Protein AF-0000000082921837 (afdb_homodimer)

Foldseek 3Di:
DPLVVLLVVLLVAFLAAPQQQFAQQQARCVRPPPHRDQDLVSLVVLLCVAQVVQVVVVCVVVVDQLQQAAEEEEEEAPRADVVGSQVVVCVVRVRDPNHHYYYDYNAWLQCLFQCVVVVVVVCVVPPFHKYKYKYFYRCSNQQWDDRDSQFSSCNNFEHTHMHMDIDHNHPVCLVPDFKDWDDKFKDFPLVDPCQQPQWDWFQDPVGTTHIGHHPCNLVSQLVQVVVRCVVCCVVQDDPVQVVVQVVLVVVQVVCVVVVHDGDDHDAGQSCVRAPEEQEQSQTPVNLVSVCVNNVHDPVNSVLLSVCCHNHGHRRNCSSVSSVLCCLAPPWDAAQGKYWYWTFGHSTMIMIIIMGTNHIGNDHDPSCLVVADPVRNVVVVVVVVD/DPLVVLLVVLLVAFLAAPQQQFAQQQARCVRPNPHRDQDLVSLVVLLCVAQVVQVVVVCVVVVDQLQQAAEEEEEEAPRADVVGSQVVVCVVRVRDPNHHYYYDYNAWLQCLFQCVVVVVVVCVVPPFHKYKYKYFYRCSNQQWDDRDSQFSSCNNFEHTHMHMDIDHNHPVCLVPDFKDWDDKFKDFPLVDPCQQPQWDWFQDPVGTTHIGHHPCNLVSQLVQVVVRCVVCCVVQDDPVQVVVQVVLVVVQVVCVVVVHDGDDHDAGQSCVRAPEEQEQSQTPVNLVSVCVSNVHDPVNSVLLSVCCHNHGHRRNCSSVSSVLCCLAPPWDAAQGKYWYWTFGHSTMIMIIIMGTNHIGNDHDPSCCVVDDPVRNVVVVVVVVD

Organism: Haematococcus lacustris (NCBI:txid44745)

Secondary structure (DSSP, 8-state):
--HHHHHHHHHHHHT--TT-----GGG-HHHHTT----SHHHHHHHHHHHHHHHHHHHHHHHT--GGG--EEEEE-SS---SS-HHHHHHHHHT--TT-EEEEE-S-GGGHHHHHHHHHHHHHHHSSS-EEEEEEE---GGG---S--HHHHHHHHHB---EEEEEEE--GGGTTT-SEEEEEEEEEE-TTSHHHHHSEEEEE-TTS-EEEEE-TTHHHHHHHHHHHHHHHHHHHHS-HHHHHHHHHHHHHHHHHHHHTPPPPPPP---GGGT-SEEEE--S-HHHHHHHHHHHT--HHHHHHHHHHHHHH-B-GGGHHHHHHHHIIIII-B-TT-EEEEEEEETTTEEEEEEEEESS-B-PPPGGGGGGS-HHHHHHHHHHHH-/--HHHHHHHHHHHHT--TT-----GGG-HHHHTT----SHHHHHHHHHHHHHHHHHHHHHHHT--GGG--EEEEE-SS---SS-HHHHHHHHHT--TT-EEEEE-S-GGGHHHHHHHHHHHHHHHSSS-EEEEEEE---GGG---S--HHHHHHHHHB---EEEEEEE--GGGTTT-SEEEEEEEEEE-TTSHHHHHSEEEEE-TTS-EEEEE-TTHHHHHHHHHHHHHHHHHHHHS-HHHHHHHHHHHHHHHHHHHHTPPPPPPP---GGGT-SEEEE--S-HHHHHHHHHHHT--HHHHHHHHHHHHHH-B-GGGHHHHHHHHIIIII-B-TT-EEEEEEEETTTEEEEEEEEESS-B-PPPGGGGGGS-HHHHHHHHHHHH-

Radius of gyration: 26.97 Å; Cα contacts (8 Å, |Δi|>4): 1720; chains: 2; bounding box: 60×88×89 Å

Sequence (770 aa):
MDVVNFQYRVFKKSGLGEEASYLPPSINPGLCGNSPQTGLNDAAAEAKLVLFGAFEGLLAKTGLAPADIDILVTTCSIYCPTPSLASMLINHFKIPPGIQSYSLNGMGCANGVVAINLIRDLLQAHPNSNAVFLTTEVTTPAFYRGKDKSRLVTNVLFRMGASAMLFSNKRRWAGRAKYRLLHCIRTHTGARDTAYRCIAYGPDDEGHNGVSLGVNVVDEASHALTNAMTRVAPHILSWGQILAYLLNTGHKQLAKLAGLPRPPTFKPAFGQGVQHFLLHAGGAKVLEGLGASLQLAPHHLEPSRAVLHDYGNVSSSSTWYALGWIESVRGVARGDKVLQVGVGSGVKCGVNVWKAERSVHDLHAAWEHCLTPERRAALAARRAAMDVVNFQYRVFKKSGLGEEASYLPPSINPGLCGNSPQTGLNDAAAEAKLVLFGAFEGLLAKTGLAPADIDILVTTCSIYCPTPSLASMLINHFKIPPGIQSYSLNGMGCANGVVAINLIRDLLQAHPNSNAVFLTTEVTTPAFYRGKDKSRLVTNVLFRMGASAMLFSNKRRWAGRAKYRLLHCIRTHTGARDTAYRCIAYGPDDEGHNGVSLGVNVVDEASHALTNAMTRVAPHILSWGQILAYLLNTGHKQLAKLAGLPRPPTFKPAFGQGVQHFLLHAGGAKVLEGLGASLQLAPHHLEPSRAVLHDYGNVSSSSTWYALGWIESVRGVARGDKVLQVGVGSGVKCGVNVWKAERSVHDLHAAWEHCLTPERRAALAARRAA

Structure (mmCIF, N/CA/C/O backbone):
data_AF-0000000082921837-model_v1
#
loop_
_entity.id
_entity.type
_entity.pdbx_description
1 polymer '3-ketoacyl-CoA synthase'
#
loop_
_atom_site.group_PDB
_atom_site.id
_atom_site.type_symbol
_atom_site.label_atom_id
_atom_site.label_alt_id
_atom_site.label_comp_id
_atom_site.label_asym_id
_atom_site.label_entity_id
_atom_site.label_seq_id
_atom_site.pdbx_PDB_ins_code
_atom_site.Cartn_x
_atom_site.Cartn_y
_atom_site.Cartn_z
_atom_site.occupancy
_atom_site.B_iso_or_equiv
_atom_site.auth_seq_id
_atom_site.auth_comp_id
_atom_site.auth_asym_id
_atom_site.auth_atom_id
_atom_site.pdbx_PDB_model_num
ATOM 1 N N . MET A 1 1 ? -33.656 13.773 13.391 1 58.12 1 MET A N 1
ATOM 2 C CA . MET A 1 1 ? -32.625 14.805 13.453 1 58.12 1 MET A CA 1
ATOM 3 C C . MET A 1 1 ? -32.469 15.492 12.094 1 58.12 1 MET A C 1
ATOM 5 O O . MET A 1 1 ? -32.531 14.836 11.055 1 58.12 1 MET A O 1
ATOM 9 N N . ASP A 1 2 ? -32.5 16.766 12.016 1 84.62 2 ASP A N 1
ATOM 10 C CA . ASP A 1 2 ? -32.344 17.578 10.812 1 84.62 2 ASP A CA 1
ATOM 11 C C . ASP A 1 2 ? -30.875 17.594 10.352 1 84.62 2 ASP A C 1
ATOM 13 O O . ASP A 1 2 ? -30.031 18.25 10.961 1 84.62 2 ASP A O 1
ATOM 17 N N . VAL A 1 3 ? -30.531 16.75 9.453 1 87.81 3 VAL A N 1
ATOM 18 C CA . VAL A 1 3 ? -29.188 16.516 8.922 1 87.81 3 VAL A CA 1
ATOM 19 C C . VAL A 1 3 ? -28.625 17.828 8.375 1 87.81 3 VAL A C 1
ATOM 21 O O . VAL A 1 3 ? -27.453 18.141 8.617 1 87.81 3 VAL A O 1
ATOM 24 N N . VAL A 1 4 ? -29.375 18.562 7.781 1 87.75 4 VAL A N 1
ATOM 25 C CA . VAL A 1 4 ? -28.938 19.797 7.148 1 87.75 4 VAL A CA 1
ATOM 26 C C . VAL A 1 4 ? -28.547 20.812 8.219 1 87.75 4 VAL A C 1
ATOM 28 O O . VAL A 1 4 ? -27.484 21.453 8.125 1 87.75 4 VAL A O 1
ATOM 31 N N . ASN A 1 5 ? -29.359 20.969 9.172 1 91.12 5 ASN A N 1
ATOM 32 C CA . ASN A 1 5 ? -29.078 21.891 10.258 1 91.12 5 ASN A CA 1
ATOM 33 C C . ASN A 1 5 ? -27.812 21.484 11.023 1 91.12 5 ASN A C 1
ATOM 35 O O . ASN A 1 5 ? -27.031 22.344 11.422 1 91.12 5 ASN A O 1
ATOM 39 N N . PHE A 1 6 ? -27.75 20.312 11.266 1 92.81 6 PHE A N 1
ATOM 40 C CA . PHE A 1 6 ? -26.547 19.828 11.945 1 92.81 6 PHE A CA 1
ATOM 41 C C . PHE A 1 6 ? -25.297 20.156 11.148 1 92.81 6 PHE A C 1
ATOM 43 O O . PHE A 1 6 ? -24.328 20.688 11.688 1 92.81 6 PHE A O 1
ATOM 50 N N . GLN A 1 7 ? -25.266 19.828 9.891 1 91.12 7 GLN A N 1
ATOM 51 C CA . GLN A 1 7 ? -24.109 20.078 9.039 1 91.12 7 GLN A CA 1
ATOM 52 C C . GLN A 1 7 ? -23.781 21.562 8.961 1 91.12 7 GLN A C 1
ATOM 54 O O . GLN A 1 7 ? -22.609 21.938 8.914 1 91.12 7 GLN A O 1
ATOM 59 N N . TYR A 1 8 ? -24.766 22.328 8.969 1 90.5 8 TYR A N 1
ATOM 60 C CA . TYR A 1 8 ? -24.547 23.766 8.953 1 90.5 8 TYR A CA 1
ATOM 61 C C . TYR A 1 8 ? -23.875 24.234 10.234 1 90.5 8 TYR A C 1
ATOM 63 O O . TYR A 1 8 ? -22.969 25.078 10.203 1 90.5 8 TYR A O 1
ATOM 71 N N . ARG A 1 9 ? -24.312 23.734 11.32 1 91.88 9 ARG A N 1
ATOM 72 C CA . ARG A 1 9 ? -23.688 24.078 12.594 1 91.88 9 ARG A CA 1
ATOM 73 C C . ARG A 1 9 ? -22.219 23.656 12.633 1 91.88 9 ARG A C 1
ATOM 75 O O . ARG A 1 9 ? -21.375 24.375 13.133 1 91.88 9 ARG A O 1
ATOM 82 N N . VAL A 1 10 ? -22.047 22.484 12.117 1 90.81 10 VAL A N 1
ATOM 83 C CA . VAL A 1 10 ? -20.672 22 12.047 1 90.81 10 VAL A CA 1
ATOM 84 C C . VAL A 1 10 ? -19.844 22.906 11.156 1 90.81 10 VAL A C 1
ATOM 86 O O . VAL A 1 10 ? -18.719 23.266 11.5 1 90.81 10 VAL A O 1
ATOM 89 N N . PHE A 1 11 ? -20.375 23.25 10.094 1 90.31 11 PHE A N 1
ATOM 90 C CA . PHE A 1 11 ? -19.688 24.141 9.156 1 90.31 11 PHE A CA 1
ATOM 91 C C . PHE A 1 11 ? -19.297 25.453 9.836 1 90.31 11 PHE A C 1
ATOM 93 O O . PHE A 1 11 ? -18.156 25.891 9.711 1 90.31 11 PHE A O 1
ATOM 100 N N . LYS A 1 12 ? -20.094 26.031 10.562 1 89 12 LYS A N 1
ATOM 101 C CA . LYS A 1 12 ? -19.875 27.328 11.195 1 89 12 LYS A CA 1
ATOM 102 C C . LYS A 1 12 ? -18.75 27.25 12.211 1 89 12 LYS A C 1
ATOM 104 O O . LYS A 1 12 ? -18.031 28.234 12.422 1 89 12 LYS A O 1
ATOM 109 N N . LYS A 1 13 ? -18.547 26.094 12.703 1 88.44 13 LYS A N 1
ATOM 110 C CA . LYS A 1 13 ? -17.547 25.938 13.75 1 88.44 13 LYS A CA 1
ATOM 111 C C . LYS A 1 13 ? -16.281 25.281 13.195 1 88.44 13 LYS A C 1
ATOM 113 O O . LYS A 1 13 ? -15.297 25.109 13.93 1 88.44 13 LYS A O 1
ATOM 118 N N . SER A 1 14 ? -16.25 24.938 12.016 1 86.94 14 SER A N 1
ATOM 119 C CA . SER A 1 14 ? -15.211 24.078 11.438 1 86.94 14 SER A CA 1
ATOM 120 C C . SER A 1 14 ? -13.977 24.891 11.062 1 86.94 14 SER A C 1
ATOM 122 O O . SER A 1 14 ? -12.883 24.328 10.906 1 86.94 14 SER A O 1
ATOM 124 N N . GLY A 1 15 ? -14.094 26.172 10.852 1 86.5 15 GLY A N 1
ATOM 125 C CA . GLY A 1 15 ? -13.008 26.984 10.352 1 86.5 15 GLY A CA 1
ATOM 126 C C . GLY A 1 15 ? -12.961 27.062 8.836 1 86.5 15 GLY A C 1
ATOM 127 O O . GLY A 1 15 ? -12.109 27.75 8.266 1 86.5 15 GLY A O 1
ATOM 128 N N . LEU A 1 16 ? -13.914 26.375 8.211 1 88.62 16 LEU A N 1
ATOM 129 C CA . LEU A 1 16 ? -14 26.406 6.758 1 88.62 16 LEU A CA 1
ATOM 130 C C . LEU A 1 16 ? -14.516 27.766 6.27 1 88.62 16 LEU A C 1
ATOM 132 O O . LEU A 1 16 ? -15.398 28.359 6.891 1 88.62 16 LEU A O 1
ATOM 136 N N . GLY A 1 17 ? -13.906 28.109 5.113 1 85.56 17 GLY A N 1
ATOM 137 C CA . GLY A 1 17 ? -14.461 29.281 4.441 1 85.56 17 GLY A CA 1
ATOM 138 C C . GLY A 1 17 ? -15.656 28.953 3.57 1 85.56 17 GLY A C 1
ATOM 139 O O . GLY A 1 17 ? -15.867 27.781 3.209 1 85.56 17 GLY A O 1
ATOM 140 N N . GLU A 1 18 ? -16.328 29.938 3.191 1 79.19 18 GLU A N 1
ATOM 141 C CA . GLU A 1 18 ? -17.531 29.766 2.385 1 79.19 18 GLU A CA 1
ATOM 142 C C . GLU A 1 18 ? -17.188 29.281 0.977 1 79.19 18 GLU A C 1
ATOM 144 O O . GLU A 1 18 ? -17.984 28.594 0.333 1 79.19 18 GLU A O 1
ATOM 149 N N . GLU A 1 19 ? -16 29.578 0.598 1 73.12 19 GLU A N 1
ATOM 150 C CA . GLU A 1 19 ? -15.609 29.234 -0.762 1 73.12 19 GLU A CA 1
ATOM 151 C C . GLU A 1 19 ? -14.844 27.922 -0.791 1 73.12 19 GLU A C 1
ATOM 153 O O . GLU A 1 19 ? -14.492 27.422 -1.863 1 73.12 19 GLU A O 1
ATOM 158 N N . ALA A 1 20 ? -14.688 27.422 0.359 1 64.56 20 ALA A N 1
ATOM 159 C CA . ALA A 1 20 ? -13.945 26.156 0.45 1 64.56 20 ALA A CA 1
ATOM 160 C C . ALA A 1 20 ? -14.773 25 -0.103 1 64.56 20 ALA A C 1
ATOM 162 O O . ALA A 1 20 ? -15.367 24.234 0.658 1 64.56 20 ALA A O 1
ATOM 163 N N . SER A 1 21 ? -14.836 24.906 -1.354 1 64.06 21 SER A N 1
ATOM 164 C CA . SER A 1 21 ? -15.836 24 -1.932 1 64.06 21 SER A CA 1
ATOM 165 C C . SER A 1 21 ? -15.188 22.984 -2.865 1 64.06 21 SER A C 1
ATOM 167 O O . SER A 1 21 ? -15.836 22.5 -3.793 1 64.06 21 SER A O 1
ATOM 169 N N . TYR A 1 22 ? -14.117 22.578 -2.545 1 81.12 22 TYR A N 1
ATOM 170 C CA . TYR A 1 22 ? -13.477 21.719 -3.535 1 81.12 22 TYR A CA 1
ATOM 171 C C . TYR A 1 22 ? -13.914 20.266 -3.359 1 81.12 22 TYR A C 1
ATOM 173 O O . TYR A 1 22 ? -13.242 19.484 -2.684 1 81.12 22 TYR A O 1
ATOM 181 N N . LEU A 1 23 ? -15.031 20.031 -3.943 1 88.81 23 LEU A N 1
ATOM 182 C CA . LEU A 1 23 ? -15.578 18.672 -4.008 1 88.81 23 LEU A CA 1
ATOM 183 C C . LEU A 1 23 ? -15.547 18.141 -5.441 1 88.81 23 LEU A C 1
ATOM 185 O O . LEU A 1 23 ? -15.695 18.922 -6.391 1 88.81 23 LEU A O 1
ATOM 189 N N . PRO A 1 24 ? -15.266 16.859 -5.516 1 92.25 24 PRO A N 1
ATOM 190 C CA . PRO A 1 24 ? -15.359 16.312 -6.875 1 92.25 24 PRO A CA 1
ATOM 191 C C . PRO A 1 24 ? -16.766 16.438 -7.465 1 92.25 24 PRO A C 1
ATOM 193 O O . PRO A 1 24 ? -17.75 16.484 -6.727 1 92.25 24 PRO A O 1
ATOM 196 N N . PRO A 1 25 ? -16.859 16.438 -8.75 1 90.12 25 PRO A N 1
ATOM 197 C CA . PRO A 1 25 ? -18.141 16.641 -9.414 1 90.12 25 PRO A CA 1
ATOM 198 C C . PRO A 1 25 ? -19.203 15.633 -8.953 1 90.12 25 PRO A C 1
ATOM 200 O O . PRO A 1 25 ? -20.375 15.992 -8.828 1 90.12 25 PRO A O 1
ATOM 203 N N . SER A 1 26 ? -18.875 14.484 -8.695 1 93 26 SER A N 1
ATOM 204 C CA . SER A 1 26 ? -19.828 13.398 -8.43 1 93 26 SER A CA 1
ATOM 205 C C . SER A 1 26 ? -20.547 13.617 -7.102 1 93 26 SER A C 1
ATOM 207 O O . SER A 1 26 ? -21.625 13.062 -6.875 1 93 26 SER A O 1
ATOM 209 N N . ILE A 1 27 ? -19.984 14.43 -6.211 1 91.25 27 ILE A N 1
ATOM 210 C CA . ILE A 1 27 ? -20.609 14.625 -4.91 1 91.25 27 ILE A CA 1
ATOM 211 C C . ILE A 1 27 ? -20.75 16.125 -4.629 1 91.25 27 ILE A C 1
ATOM 213 O O . ILE A 1 27 ? -21 16.516 -3.486 1 91.25 27 ILE A O 1
ATOM 217 N N . ASN A 1 28 ? -20.484 16.859 -5.555 1 88.69 28 ASN A N 1
ATOM 218 C CA . ASN A 1 28 ? -20.703 18.297 -5.457 1 88.69 28 ASN A CA 1
ATOM 219 C C . ASN A 1 28 ? -22.172 18.641 -5.672 1 88.69 28 ASN A C 1
ATOM 221 O O . ASN A 1 28 ? -22.703 18.516 -6.785 1 88.69 28 ASN A O 1
ATOM 225 N N . PRO A 1 29 ? -22.781 19.125 -4.637 1 82.88 29 PRO A N 1
ATOM 226 C CA . PRO A 1 29 ? -24.219 19.391 -4.758 1 82.88 29 PRO A CA 1
ATOM 227 C C . PRO A 1 29 ? -24.547 20.344 -5.898 1 82.88 29 PRO A C 1
ATOM 229 O O . PRO A 1 29 ? -25.609 20.234 -6.508 1 82.88 29 PRO A O 1
ATOM 232 N N . GLY A 1 30 ? -23.719 21.234 -6.18 1 80.88 30 GLY A N 1
ATOM 233 C CA . GLY A 1 30 ? -23.953 22.156 -7.289 1 80.88 30 GLY A CA 1
ATOM 234 C C . GLY A 1 30 ? -23.922 21.469 -8.641 1 80.88 30 GLY A C 1
ATOM 235 O O . GLY A 1 30 ? -24.438 22 -9.625 1 80.88 30 GLY A O 1
ATOM 236 N N . LEU A 1 31 ? -23.391 20.359 -8.664 1 80.94 31 LEU A N 1
ATOM 237 C CA . LEU A 1 31 ? -23.203 19.688 -9.945 1 80.94 31 LEU A CA 1
ATOM 238 C C . LEU A 1 31 ? -24.062 18.438 -10.031 1 80.94 31 LEU A C 1
ATOM 240 O O . LEU A 1 31 ? -24.594 18.109 -11.094 1 80.94 31 LEU A O 1
ATOM 244 N N . CYS A 1 32 ? -24.172 17.75 -8.883 1 83 32 CYS A N 1
ATOM 245 C CA . CYS A 1 32 ? -24.875 16.469 -8.938 1 83 32 CYS A CA 1
ATOM 246 C C . CYS A 1 32 ? -26.25 16.594 -8.273 1 83 32 CYS A C 1
ATOM 248 O O . CYS A 1 32 ? -27.031 15.641 -8.289 1 83 32 CYS A O 1
ATOM 250 N N . GLY A 1 33 ? -26.547 17.703 -7.723 1 81.69 33 GLY A N 1
ATOM 251 C CA . GLY A 1 33 ? -27.812 17.859 -7.016 1 81.69 33 GLY A CA 1
ATOM 252 C C . GLY A 1 33 ? -27.938 16.922 -5.828 1 81.69 33 GLY A C 1
ATOM 253 O O . GLY A 1 33 ? -27.031 16.828 -5 1 81.69 33 GLY A O 1
ATOM 254 N N . ASN A 1 34 ? -29.062 16.281 -5.754 1 83 34 ASN A N 1
ATOM 255 C CA . ASN A 1 34 ? -29.344 15.391 -4.633 1 83 34 ASN A CA 1
ATOM 256 C C . ASN A 1 34 ? -29.047 13.938 -4.984 1 83 34 ASN A C 1
ATOM 258 O O . ASN A 1 34 ? -29.609 13.023 -4.371 1 83 34 ASN A O 1
ATOM 262 N N . SER A 1 35 ? -28.219 13.805 -5.996 1 89.88 35 SER A N 1
ATOM 263 C CA . SER A 1 35 ? -27.906 12.445 -6.434 1 89.88 35 SER A CA 1
ATOM 264 C C . SER A 1 35 ? -26.406 12.203 -6.48 1 89.88 35 SER A C 1
ATOM 266 O O . SER A 1 35 ? -25.844 11.953 -7.551 1 89.88 35 SER A O 1
ATOM 268 N N . PRO A 1 36 ? -25.828 12.281 -5.348 1 91.62 36 PRO A N 1
ATOM 269 C CA . PRO A 1 36 ? -24.391 12.008 -5.344 1 91.62 36 PRO A CA 1
ATOM 270 C C . PRO A 1 36 ? -24.062 10.609 -5.844 1 91.62 36 PRO A C 1
ATOM 272 O O . PRO A 1 36 ? -24.812 9.656 -5.582 1 91.62 36 PRO A O 1
ATOM 275 N N . GLN A 1 37 ? -23.016 10.5 -6.672 1 93.81 37 GLN A N 1
ATOM 276 C CA . GLN A 1 37 ? -22.484 9.227 -7.141 1 93.81 37 GLN A CA 1
ATOM 277 C C . GLN A 1 37 ? -21.172 8.891 -6.441 1 93.81 37 GLN A C 1
ATOM 279 O O . GLN A 1 37 ? -20.234 9.688 -6.457 1 93.81 37 GLN A O 1
ATOM 284 N N . THR A 1 38 ? -21.141 7.73 -5.84 1 93.88 38 THR A N 1
ATOM 285 C CA . THR A 1 38 ? -19.984 7.406 -5.016 1 93.88 38 THR A CA 1
ATOM 286 C C . THR A 1 38 ? -19.344 6.102 -5.477 1 93.88 38 THR A C 1
ATOM 288 O O . THR A 1 38 ? -18.609 5.469 -4.719 1 93.88 38 THR A O 1
ATOM 291 N N . GLY A 1 39 ? -19.578 5.688 -6.672 1 93.25 39 GLY A N 1
ATOM 292 C CA . GLY A 1 39 ? -19.062 4.434 -7.191 1 93.25 39 GLY A CA 1
ATOM 293 C C . GLY A 1 39 ? -17.578 4.492 -7.512 1 93.25 39 GLY A C 1
ATOM 294 O O . GLY A 1 39 ? -16.953 5.547 -7.402 1 93.25 39 GLY A O 1
ATOM 295 N N . LEU A 1 40 ? -17.047 3.383 -7.922 1 95.25 40 LEU A N 1
ATOM 296 C CA . LEU A 1 40 ? -15.609 3.248 -8.164 1 95.25 40 LEU A CA 1
ATOM 297 C C . LEU A 1 40 ? -15.18 4.102 -9.344 1 95.25 40 LEU A C 1
ATOM 299 O O . LEU A 1 40 ? -14.07 4.652 -9.352 1 95.25 40 LEU A O 1
ATOM 303 N N . ASN A 1 41 ? -16.047 4.188 -10.312 1 96.5 41 ASN A N 1
ATOM 304 C CA . ASN A 1 41 ? -15.703 5.031 -11.453 1 96.5 41 ASN A CA 1
ATOM 305 C C . ASN A 1 41 ? -15.602 6.5 -11.055 1 96.5 41 ASN A C 1
ATOM 307 O O . ASN A 1 41 ? -14.75 7.23 -11.562 1 96.5 41 ASN A O 1
ATOM 311 N N . ASP A 1 42 ? -16.484 6.922 -10.242 1 96.88 42 ASP A N 1
ATOM 312 C CA . ASP A 1 42 ? -16.453 8.297 -9.742 1 96.88 42 ASP A CA 1
ATOM 313 C C . ASP A 1 42 ? -15.211 8.555 -8.891 1 96.88 42 ASP A C 1
ATOM 315 O O . ASP A 1 42 ? -14.602 9.617 -8.977 1 96.88 42 ASP A O 1
ATOM 319 N N . ALA A 1 43 ? -14.906 7.59 -8.102 1 97.31 43 ALA A N 1
ATOM 320 C CA . ALA A 1 43 ? -13.695 7.684 -7.289 1 97.31 43 ALA A CA 1
ATOM 321 C C . ALA A 1 43 ? -12.453 7.77 -8.164 1 97.31 43 ALA A C 1
ATOM 323 O O . ALA A 1 43 ? -11.547 8.562 -7.895 1 97.31 43 ALA A O 1
ATOM 324 N N . ALA A 1 44 ? -12.414 6.977 -9.172 1 97.69 44 ALA A N 1
ATOM 325 C CA . ALA A 1 44 ? -11.297 6.988 -10.109 1 97.69 44 ALA A CA 1
ATOM 326 C C . ALA A 1 44 ? -11.156 8.352 -10.781 1 97.69 44 ALA A C 1
ATOM 328 O O . ALA A 1 44 ? -10.047 8.844 -10.977 1 97.69 44 ALA A O 1
ATOM 329 N N . ALA A 1 45 ? -12.273 8.867 -11.18 1 97.5 45 ALA A N 1
ATOM 330 C CA . ALA A 1 45 ? -12.266 10.172 -11.828 1 97.5 45 ALA A CA 1
ATOM 331 C C . ALA A 1 45 ? -11.688 11.242 -10.906 1 97.5 45 ALA A C 1
ATOM 333 O O . ALA A 1 45 ? -10.922 12.102 -11.344 1 97.5 45 ALA A O 1
ATOM 334 N N . GLU A 1 46 ? -12.07 11.195 -9.672 1 97.12 46 GLU A N 1
ATOM 335 C CA . GLU A 1 46 ? -11.523 12.133 -8.695 1 97.12 46 GLU A CA 1
ATOM 336 C C . GLU A 1 46 ? -10.008 11.961 -8.562 1 97.12 46 GLU A C 1
ATOM 338 O O . GLU A 1 46 ? -9.266 12.945 -8.555 1 97.12 46 GLU A O 1
ATOM 343 N N . ALA A 1 47 ? -9.578 10.727 -8.438 1 98.06 47 ALA A N 1
ATOM 344 C CA . ALA A 1 47 ? -8.156 10.438 -8.289 1 98.06 47 ALA A CA 1
ATOM 345 C C . ALA A 1 47 ? -7.359 10.977 -9.469 1 98.06 47 ALA A C 1
ATOM 347 O O . ALA A 1 47 ? -6.32 11.617 -9.289 1 98.06 47 ALA A O 1
ATOM 348 N N . LYS A 1 48 ? -7.859 10.711 -10.672 1 98.12 48 LYS A N 1
ATOM 349 C CA . LYS A 1 48 ? -7.18 11.18 -11.875 1 98.12 48 LYS A CA 1
ATOM 350 C C . LYS A 1 48 ? -7.094 12.703 -11.898 1 98.12 48 LYS A C 1
ATOM 352 O O . LYS A 1 48 ? -6.051 13.266 -12.234 1 98.12 48 LYS A O 1
ATOM 357 N N . LEU A 1 49 ? -8.148 13.273 -11.516 1 96 49 LEU A N 1
ATOM 358 C CA . LEU A 1 49 ? -8.234 14.734 -11.539 1 96 49 LEU A CA 1
ATOM 359 C C . LEU A 1 49 ? -7.16 15.352 -10.656 1 96 49 LEU A C 1
ATOM 361 O O . LEU A 1 49 ? -6.484 16.297 -11.07 1 96 49 LEU A O 1
ATOM 365 N N . VAL A 1 50 ? -6.938 14.852 -9.523 1 96.75 50 VAL A N 1
ATOM 366 C CA . VAL A 1 50 ? -6.066 15.539 -8.578 1 96.75 50 VAL A CA 1
ATOM 367 C C . VAL A 1 50 ? -4.637 15.023 -8.719 1 96.75 50 VAL A C 1
ATOM 369 O O . VAL A 1 50 ? -3.68 15.797 -8.609 1 96.75 50 VAL A O 1
ATOM 372 N N . LEU A 1 51 ? -4.438 13.758 -8.992 1 98.38 51 LEU A N 1
ATOM 373 C CA . LEU A 1 51 ? -3.098 13.18 -9 1 98.38 51 LEU A CA 1
ATOM 374 C C . LEU A 1 51 ? -2.363 13.547 -10.289 1 98.38 51 LEU A C 1
ATOM 376 O O . LEU A 1 51 ? -1.161 13.812 -10.273 1 98.38 51 LEU A O 1
ATOM 380 N N . PHE A 1 52 ? -3.092 13.492 -11.414 1 98.5 52 PHE A N 1
ATOM 381 C CA . PHE A 1 52 ? -2.424 13.797 -12.672 1 98.5 52 PHE A CA 1
ATOM 382 C C . PHE A 1 52 ? -1.93 15.242 -12.688 1 98.5 52 PHE A C 1
ATOM 384 O O . PHE A 1 52 ? -0.794 15.508 -13.078 1 98.5 52 PHE A O 1
ATOM 391 N N . GLY A 1 53 ? -2.82 16.141 -12.195 1 97.38 53 GLY A N 1
ATOM 392 C CA . GLY A 1 53 ? -2.412 17.531 -12.133 1 97.38 53 GLY A CA 1
ATOM 393 C C . GLY A 1 53 ? -1.231 17.766 -11.211 1 97.38 53 GLY A C 1
ATOM 394 O O . GLY A 1 53 ? -0.303 18.5 -11.555 1 97.38 53 GLY A O 1
ATOM 395 N N . ALA A 1 54 ? -1.261 17.203 -10.039 1 97.94 54 ALA A N 1
ATOM 396 C CA . ALA A 1 54 ? -0.163 17.359 -9.086 1 97.94 54 ALA A CA 1
ATOM 397 C C . ALA A 1 54 ? 1.145 16.828 -9.664 1 97.94 54 ALA A C 1
ATOM 399 O O . ALA A 1 54 ? 2.195 17.469 -9.523 1 97.94 54 ALA A O 1
ATOM 400 N N . PHE A 1 55 ? 1.094 15.688 -10.297 1 98.69 55 PHE A N 1
ATOM 401 C CA . PHE A 1 55 ? 2.27 15.062 -10.898 1 98.69 55 PHE A CA 1
ATOM 402 C C . PHE A 1 55 ? 2.826 15.922 -12.023 1 98.69 55 PHE A C 1
ATOM 404 O O . PHE A 1 55 ? 4.035 16.156 -12.094 1 98.69 55 PHE A O 1
ATOM 411 N N . GLU A 1 56 ? 1.964 16.375 -12.883 1 97.88 56 GLU A N 1
ATOM 412 C CA . GLU A 1 56 ? 2.369 17.266 -13.977 1 97.88 56 GLU A CA 1
ATOM 413 C C . GLU A 1 56 ? 3.045 18.531 -13.445 1 97.88 56 GLU A C 1
ATOM 415 O O . GLU A 1 56 ? 4.059 18.969 -13.992 1 97.88 56 GLU A O 1
ATOM 420 N N . GLY A 1 57 ? 2.408 19.047 -12.445 1 96.88 57 GLY A N 1
ATOM 421 C CA . GLY A 1 57 ? 2.998 20.234 -11.836 1 96.88 57 GLY A CA 1
ATOM 422 C C . GLY A 1 57 ? 4.398 20 -11.305 1 96.88 57 GLY A C 1
ATOM 423 O O . GLY A 1 57 ? 5.281 20.844 -11.469 1 96.88 57 GLY A O 1
ATOM 424 N N . LEU A 1 58 ? 4.625 18.859 -10.688 1 97.75 58 LEU A N 1
ATOM 425 C CA . LEU A 1 58 ? 5.938 18.516 -10.148 1 97.75 58 LEU A CA 1
ATOM 426 C C . LEU A 1 58 ? 6.957 18.359 -11.273 1 97.75 58 LEU A C 1
ATOM 428 O O . LEU A 1 58 ? 8.086 18.859 -11.164 1 97.75 58 LEU A O 1
ATOM 432 N N . LEU A 1 59 ? 6.566 17.641 -12.312 1 97.94 59 LEU A N 1
ATOM 433 C CA . LEU A 1 59 ? 7.465 17.453 -13.445 1 97.94 59 LEU A CA 1
ATOM 434 C C . LEU A 1 59 ? 7.855 18.797 -14.062 1 97.94 59 LEU A C 1
ATOM 436 O O . LEU A 1 59 ? 9.031 19.016 -14.383 1 97.94 59 LEU A O 1
ATOM 440 N N . ALA A 1 60 ? 6.898 19.656 -14.195 1 96.69 60 ALA A N 1
ATOM 441 C CA . ALA A 1 60 ? 7.152 20.984 -14.773 1 96.69 60 ALA A CA 1
ATOM 442 C C . ALA A 1 60 ? 8.109 21.781 -13.898 1 96.69 60 ALA A C 1
ATOM 444 O O . ALA A 1 60 ? 9.016 22.453 -14.406 1 96.69 60 ALA A O 1
ATOM 445 N N . LYS A 1 61 ? 7.945 21.719 -12.656 1 94.56 61 LYS A N 1
ATOM 446 C CA . LYS A 1 61 ? 8.734 22.516 -11.719 1 94.56 61 LYS A CA 1
ATOM 447 C C . LYS A 1 61 ? 10.156 21.969 -11.602 1 94.56 61 LYS A C 1
ATOM 449 O O . LYS A 1 61 ? 11.102 22.734 -11.383 1 94.56 61 LYS A O 1
ATOM 454 N N . THR A 1 62 ? 10.312 20.688 -11.695 1 95.94 62 THR A N 1
ATOM 455 C CA . THR A 1 62 ? 11.602 20.078 -11.445 1 95.94 62 THR A CA 1
ATOM 456 C C . THR A 1 62 ? 12.344 19.812 -12.758 1 95.94 62 THR A C 1
ATOM 458 O O . THR A 1 62 ? 13.562 19.594 -12.758 1 95.94 62 THR A O 1
ATOM 461 N N . GLY A 1 63 ? 11.617 19.703 -13.867 1 96.75 63 GLY A N 1
ATOM 462 C CA . GLY A 1 63 ? 12.219 19.344 -15.141 1 96.75 63 GLY A CA 1
ATOM 463 C C . GLY A 1 63 ? 12.477 17.859 -15.289 1 96.75 63 GLY A C 1
ATOM 464 O O . GLY A 1 63 ? 13.18 17.438 -16.203 1 96.75 63 GLY A O 1
ATOM 465 N N . LEU A 1 64 ? 11.93 17.078 -14.453 1 97.06 64 LEU A N 1
ATOM 466 C CA . LEU A 1 64 ? 12.086 15.633 -14.516 1 97.06 64 LEU A CA 1
ATOM 467 C C . LEU A 1 64 ? 11.281 15.055 -15.672 1 97.06 64 LEU A C 1
ATOM 469 O O . LEU A 1 64 ? 10.164 15.5 -15.945 1 97.06 64 LEU A O 1
ATOM 473 N N . ALA A 1 65 ? 11.906 14.109 -16.328 1 98.06 65 ALA A N 1
ATOM 474 C CA . ALA A 1 65 ? 11.148 13.211 -17.203 1 98.06 65 ALA A CA 1
ATOM 475 C C . ALA A 1 65 ? 10.664 11.984 -16.438 1 98.06 65 ALA A C 1
ATOM 477 O O . ALA A 1 65 ? 11.266 11.586 -15.445 1 98.06 65 ALA A O 1
ATOM 478 N N . PRO A 1 66 ? 9.586 11.391 -16.938 1 97.69 66 PRO A N 1
ATOM 479 C CA . PRO A 1 66 ? 9.109 10.164 -16.281 1 97.69 66 PRO A CA 1
ATOM 480 C C . PRO A 1 66 ? 10.203 9.117 -16.141 1 97.69 66 PRO A C 1
ATOM 482 O O . PRO A 1 66 ? 10.25 8.398 -15.133 1 97.69 66 PRO A O 1
ATOM 485 N N . ALA A 1 67 ? 11.125 9.047 -17.031 1 97.44 67 ALA A N 1
ATOM 486 C CA . ALA A 1 67 ? 12.195 8.055 -17.031 1 97.44 67 ALA A CA 1
ATOM 487 C C . ALA A 1 67 ? 13.219 8.352 -15.93 1 97.44 67 ALA A C 1
ATOM 489 O O . ALA A 1 67 ? 14.031 7.488 -15.578 1 97.44 67 ALA A O 1
ATOM 490 N N . ASP A 1 68 ? 13.164 9.555 -15.359 1 97.94 68 ASP A N 1
ATOM 491 C CA . ASP A 1 68 ? 14.102 9.945 -14.312 1 97.94 68 ASP A CA 1
ATOM 492 C C . ASP A 1 68 ? 13.641 9.453 -12.945 1 97.94 68 ASP A C 1
ATOM 494 O O . ASP A 1 68 ? 14.383 9.531 -11.969 1 97.94 68 ASP A O 1
ATOM 498 N N . ILE A 1 69 ? 12.461 8.914 -12.891 1 98.38 69 ILE A N 1
ATOM 499 C CA . ILE A 1 69 ? 11.883 8.5 -11.617 1 98.38 69 ILE A CA 1
ATOM 500 C C . ILE A 1 69 ? 12.25 7.043 -11.336 1 98.38 69 ILE A C 1
ATOM 502 O O . ILE A 1 69 ? 11.93 6.152 -12.117 1 98.38 69 ILE A O 1
ATOM 506 N N . ASP A 1 70 ? 12.859 6.82 -10.203 1 98 70 ASP A N 1
ATOM 507 C CA . ASP A 1 70 ? 13.305 5.48 -9.828 1 98 70 ASP A CA 1
ATOM 508 C C . ASP A 1 70 ? 12.312 4.816 -8.875 1 98 70 ASP A C 1
ATOM 510 O O . ASP A 1 70 ? 12.133 3.598 -8.906 1 98 70 ASP A O 1
ATOM 514 N N . ILE A 1 71 ? 11.781 5.609 -8 1 98.38 71 ILE A N 1
ATOM 515 C CA . ILE A 1 71 ? 10.852 5.133 -6.984 1 98.38 71 ILE A CA 1
ATOM 516 C C . ILE A 1 71 ? 9.578 5.973 -7.016 1 98.38 71 ILE A C 1
ATOM 518 O O . ILE A 1 71 ? 9.641 7.203 -7.078 1 98.38 71 ILE A O 1
ATOM 522 N N . LEU A 1 72 ? 8.422 5.336 -7.043 1 98.69 72 LEU A N 1
ATOM 523 C CA . LEU A 1 72 ? 7.125 6 -7 1 98.69 72 LEU A CA 1
ATOM 524 C C . LEU A 1 72 ? 6.289 5.48 -5.836 1 98.69 72 LEU A C 1
ATOM 526 O O . LEU A 1 72 ? 6.008 4.285 -5.754 1 98.69 72 LEU A O 1
ATOM 530 N N . VAL A 1 73 ? 5.914 6.367 -4.895 1 98.62 73 VAL A N 1
ATOM 531 C CA . VAL A 1 73 ? 5.066 6.012 -3.76 1 98.62 73 VAL A CA 1
ATOM 532 C C . VAL A 1 73 ? 3.783 6.84 -3.795 1 98.62 73 VAL A C 1
ATOM 534 O O . VAL A 1 73 ? 3.828 8.062 -3.986 1 98.62 73 VAL A O 1
ATOM 537 N N . THR A 1 74 ? 2.672 6.176 -3.656 1 98.62 74 THR A N 1
ATOM 538 C CA . THR A 1 74 ? 1.384 6.848 -3.543 1 98.62 74 THR A CA 1
ATOM 539 C C . THR A 1 74 ? 0.667 6.438 -2.262 1 98.62 74 THR A C 1
ATOM 541 O O . THR A 1 74 ? 0.902 5.344 -1.735 1 98.62 74 THR A O 1
ATOM 544 N N . THR A 1 75 ? -0.177 7.34 -1.778 1 98.12 75 THR A N 1
ATOM 545 C CA . THR A 1 75 ? -0.987 6.984 -0.618 1 98.12 75 THR A CA 1
ATOM 546 C C . THR A 1 75 ? -2.428 7.453 -0.802 1 98.12 75 THR A C 1
ATOM 548 O O . THR A 1 75 ? -2.674 8.516 -1.38 1 98.12 75 THR A O 1
ATOM 551 N N . CYS A 1 76 ? -3.293 6.637 -0.407 1 97.69 76 CYS A N 1
ATOM 552 C CA . CYS A 1 76 ? -4.723 6.902 -0.28 1 97.69 76 CYS A CA 1
ATOM 553 C C . CYS A 1 76 ? -5.387 5.883 0.637 1 97.69 76 CYS A C 1
ATOM 555 O O . CYS A 1 76 ? -5.152 4.68 0.507 1 97.69 76 CYS A O 1
ATOM 557 N N . SER A 1 77 ? -6.23 6.336 1.469 1 95.31 77 SER A N 1
ATOM 558 C CA . SER A 1 77 ? -6.754 5.406 2.467 1 95.31 77 SER A CA 1
ATOM 559 C C . SER A 1 77 ? -8.055 4.766 1.998 1 95.31 77 SER A C 1
ATOM 561 O O . SER A 1 77 ? -8.266 3.562 2.184 1 95.31 77 SER A O 1
ATOM 563 N N . ILE A 1 78 ? -8.875 5.508 1.391 1 92.5 78 ILE A N 1
ATOM 564 C CA . ILE A 1 78 ? -10.242 5.039 1.198 1 92.5 78 ILE A CA 1
ATOM 565 C C . ILE A 1 78 ? -10.391 4.434 -0.197 1 92.5 78 ILE A C 1
ATOM 567 O O . ILE A 1 78 ? -11.062 3.416 -0.372 1 92.5 78 ILE A O 1
ATOM 571 N N . TYR A 1 79 ? -9.805 5.094 -1.136 1 96.38 79 TYR A N 1
ATOM 572 C CA . TYR A 1 79 ? -9.844 4.57 -2.498 1 96.38 79 TYR A CA 1
ATOM 573 C C . TYR A 1 79 ? -8.539 3.871 -2.855 1 96.38 79 TYR A C 1
ATOM 575 O O . TYR A 1 79 ? -7.527 4.527 -3.111 1 96.38 79 TYR A O 1
ATOM 583 N N . CYS A 1 80 ? -8.586 2.555 -2.938 1 97.06 80 CYS A N 1
ATOM 584 C CA . CYS A 1 80 ? -7.441 1.709 -3.27 1 97.06 80 CYS A CA 1
ATOM 585 C C . CYS A 1 80 ? -7.754 0.817 -4.465 1 97.06 80 CYS A C 1
ATOM 587 O O . CYS A 1 80 ? -8.07 -0.362 -4.297 1 97.06 80 CYS A O 1
ATOM 589 N N . PRO A 1 81 ? -7.523 1.339 -5.637 1 97.12 81 PRO A N 1
ATOM 590 C CA . PRO A 1 81 ? -7.93 0.617 -6.844 1 97.12 81 PRO A CA 1
ATOM 591 C C . PRO A 1 81 ? -6.965 -0.507 -7.211 1 97.12 81 PRO A C 1
ATOM 593 O O . PRO A 1 81 ? -5.852 -0.565 -6.688 1 97.12 81 PRO A O 1
ATOM 596 N N . THR A 1 82 ? -7.422 -1.408 -8.016 1 96.94 82 THR A N 1
ATOM 597 C CA . THR A 1 82 ? -6.66 -2.408 -8.758 1 96.94 82 THR A CA 1
ATOM 598 C C . THR A 1 82 ? -6.887 -2.256 -10.258 1 96.94 82 THR A C 1
ATOM 600 O O . THR A 1 82 ? -8.008 -2.443 -10.742 1 96.94 82 THR A O 1
ATOM 603 N N . PRO A 1 83 ? -5.914 -1.934 -11.062 1 97.31 83 PRO A N 1
ATOM 604 C CA . PRO A 1 83 ? -4.535 -1.701 -10.641 1 97.31 83 PRO A CA 1
ATOM 605 C C . PRO A 1 83 ? -4.395 -0.491 -9.719 1 97.31 83 PRO A C 1
ATOM 607 O O . PRO A 1 83 ? -5.27 0.379 -9.703 1 97.31 83 PRO A O 1
ATOM 610 N N . SER A 1 84 ? -3.252 -0.395 -9 1 97.88 84 SER A N 1
ATOM 611 C CA . SER A 1 84 ? -3.01 0.587 -7.945 1 97.88 84 SER A CA 1
ATOM 612 C C . SER A 1 84 ? -2.941 2 -8.508 1 97.88 84 SER A C 1
ATOM 614 O O . SER A 1 84 ? -2.857 2.184 -9.727 1 97.88 84 SER A O 1
ATOM 616 N N . LEU A 1 85 ? -2.959 3.008 -7.57 1 98.44 85 LEU A N 1
ATOM 617 C CA . LEU A 1 85 ? -2.766 4.402 -7.961 1 98.44 85 LEU A CA 1
ATOM 618 C C . LEU A 1 85 ? -1.404 4.598 -8.617 1 98.44 85 LEU A C 1
ATOM 620 O O . LEU A 1 85 ? -1.28 5.348 -9.586 1 98.44 85 LEU A O 1
ATOM 624 N N . ALA A 1 86 ? -0.45 3.957 -8.094 1 98.25 86 ALA A N 1
ATOM 625 C CA . ALA A 1 86 ? 0.87 4.031 -8.711 1 98.25 86 ALA A CA 1
ATOM 626 C C . ALA A 1 86 ? 0.828 3.525 -10.148 1 98.25 86 ALA A C 1
ATOM 628 O O . ALA A 1 86 ? 1.411 4.141 -11.047 1 98.25 86 ALA A O 1
ATOM 629 N N . SER A 1 87 ? 0.155 2.424 -10.336 1 98.31 87 SER A N 1
ATOM 630 C CA . SER A 1 87 ? 0.029 1.878 -11.688 1 98.31 87 SER A CA 1
ATOM 631 C C . SER A 1 87 ? -0.726 2.836 -12.602 1 98.31 87 SER A C 1
ATOM 633 O O . SER A 1 87 ? -0.43 2.924 -13.797 1 98.31 87 SER A O 1
ATOM 635 N N . MET A 1 88 ? -1.686 3.502 -12.07 1 98.5 88 MET A N 1
ATOM 636 C CA . MET A 1 88 ? -2.434 4.508 -12.82 1 98.5 88 MET A CA 1
ATOM 637 C C . MET A 1 88 ? -1.507 5.602 -13.336 1 98.5 88 MET A C 1
ATOM 639 O O . MET A 1 88 ? -1.583 5.988 -14.5 1 98.5 88 MET A O 1
ATOM 643 N N . LEU A 1 89 ? -0.682 6.027 -12.469 1 98.75 89 LEU A N 1
ATOM 644 C CA . LEU A 1 89 ? 0.274 7.066 -12.836 1 98.75 89 LEU A CA 1
ATOM 645 C C . LEU A 1 89 ? 1.289 6.535 -13.844 1 98.75 89 LEU A C 1
ATOM 647 O O . LEU A 1 89 ? 1.624 7.219 -14.812 1 98.75 89 LEU A O 1
ATOM 651 N N . ILE A 1 90 ? 1.77 5.371 -13.633 1 98.56 90 ILE A N 1
ATOM 652 C CA . ILE A 1 90 ? 2.738 4.742 -14.516 1 98.56 90 ILE A CA 1
ATOM 653 C C . ILE A 1 90 ? 2.139 4.598 -15.914 1 98.56 90 ILE A C 1
ATOM 655 O O . ILE A 1 90 ? 2.807 4.867 -16.922 1 98.56 90 ILE A O 1
ATOM 659 N N . ASN A 1 91 ? 0.945 4.195 -15.953 1 98.69 91 ASN A N 1
ATOM 660 C CA . ASN A 1 91 ? 0.273 4.043 -17.234 1 98.69 91 ASN A CA 1
ATOM 661 C C . ASN A 1 91 ? 0.093 5.387 -17.938 1 98.69 91 ASN A C 1
ATOM 663 O O . ASN A 1 91 ? 0.437 5.527 -19.109 1 98.69 91 ASN A O 1
ATOM 667 N N . HIS A 1 92 ? -0.416 6.34 -17.219 1 98.69 92 HIS A N 1
ATOM 668 C CA . HIS A 1 92 ? -0.754 7.629 -17.812 1 98.69 92 HIS A CA 1
ATOM 669 C C . HIS A 1 92 ? 0.495 8.359 -18.312 1 98.69 92 HIS A C 1
ATOM 671 O O . HIS A 1 92 ? 0.489 8.953 -19.391 1 98.69 92 HIS A O 1
ATOM 677 N N . PHE A 1 93 ? 1.556 8.289 -17.531 1 98.56 93 PHE A N 1
ATOM 678 C CA . PHE A 1 93 ? 2.75 9.062 -17.844 1 98.56 93 PHE A CA 1
ATOM 679 C C . PHE A 1 93 ? 3.803 8.195 -18.516 1 98.56 93 PHE A C 1
ATOM 681 O O . PHE A 1 93 ? 4.922 8.648 -18.766 1 98.56 93 PHE A O 1
ATOM 688 N N . LYS A 1 94 ? 3.48 6.977 -18.781 1 98.19 94 LYS A N 1
ATOM 689 C CA . LYS A 1 94 ? 4.309 6.031 -19.516 1 98.19 94 LYS A CA 1
ATOM 690 C C . LYS A 1 94 ? 5.695 5.906 -18.891 1 98.19 94 LYS A C 1
ATOM 692 O O . LYS A 1 94 ? 6.707 6.016 -19.578 1 98.19 94 LYS A O 1
ATOM 697 N N . ILE A 1 95 ? 5.664 5.699 -17.594 1 97.94 95 ILE A N 1
ATOM 698 C CA . ILE A 1 95 ? 6.918 5.543 -16.875 1 97.94 95 ILE A CA 1
ATOM 699 C C . ILE A 1 95 ? 7.551 4.195 -17.219 1 97.94 95 ILE A C 1
ATOM 701 O O . ILE A 1 95 ? 6.863 3.172 -17.266 1 97.94 95 ILE A O 1
ATOM 705 N N . PRO A 1 96 ? 8.852 4.129 -17.438 1 95.69 96 PRO A N 1
ATOM 706 C CA . PRO A 1 96 ? 9.508 2.908 -17.891 1 95.69 96 PRO A CA 1
ATOM 707 C C . PRO A 1 96 ? 9.469 1.783 -16.875 1 95.69 96 PRO A C 1
ATOM 709 O O . PRO A 1 96 ? 9.258 2.037 -15.68 1 95.69 96 PRO A O 1
ATOM 712 N N . PRO A 1 97 ? 9.719 0.508 -17.234 1 93.94 97 PRO A N 1
ATOM 713 C CA . PRO A 1 97 ? 9.5 -0.691 -16.422 1 93.94 97 PRO A CA 1
ATOM 714 C C . PRO A 1 97 ? 10.477 -0.805 -15.258 1 93.94 97 PRO A C 1
ATOM 716 O O . PRO A 1 97 ? 10.25 -1.591 -14.336 1 93.94 97 PRO A O 1
ATOM 719 N N . GLY A 1 98 ? 11.453 -0.095 -15.211 1 91.12 98 GLY A N 1
ATOM 720 C CA . GLY A 1 98 ? 12.43 -0.207 -14.141 1 91.12 98 GLY A CA 1
ATOM 721 C C . GLY A 1 98 ? 12 0.494 -12.867 1 91.12 98 GLY A C 1
ATOM 722 O O . GLY A 1 98 ? 12.688 0.413 -11.844 1 91.12 98 GLY A O 1
ATOM 723 N N . ILE A 1 99 ? 10.812 1.036 -12.797 1 95.31 99 ILE A N 1
ATOM 724 C CA . ILE A 1 99 ? 10.312 1.819 -11.672 1 95.31 99 ILE A CA 1
ATOM 725 C C . ILE A 1 99 ? 10 0.896 -10.5 1 95.31 99 ILE A C 1
ATOM 727 O O . ILE A 1 99 ? 9.492 -0.209 -10.688 1 95.31 99 ILE A O 1
ATOM 731 N N . GLN A 1 100 ? 10.43 1.229 -9.359 1 95.62 100 GLN A N 1
ATOM 732 C CA . GLN A 1 100 ? 9.969 0.627 -8.117 1 95.62 100 GLN A CA 1
ATOM 733 C C . GLN A 1 100 ? 8.789 1.403 -7.535 1 95.62 100 GLN A C 1
ATOM 735 O O . GLN A 1 100 ? 8.938 2.561 -7.137 1 95.62 100 GLN A O 1
ATOM 740 N N . SER A 1 101 ? 7.629 0.746 -7.48 1 97.06 101 SER A N 1
ATOM 741 C CA . SER A 1 101 ? 6.445 1.506 -7.094 1 97.06 101 SER A CA 1
ATOM 742 C C . SER A 1 101 ? 5.699 0.823 -5.953 1 97.06 101 SER A C 1
ATOM 744 O O . SER A 1 101 ? 5.633 -0.406 -5.895 1 97.06 101 SER A O 1
ATOM 746 N N . TYR A 1 102 ? 5.125 1.612 -5.047 1 97.06 102 TYR A N 1
ATOM 747 C CA . TYR A 1 102 ? 4.324 1.149 -3.922 1 97.06 102 TYR A CA 1
ATOM 748 C C . TYR A 1 102 ? 3.129 2.066 -3.689 1 97.06 102 TYR A C 1
ATOM 750 O O . TYR A 1 102 ? 3.238 3.287 -3.832 1 97.06 102 TYR A O 1
ATOM 758 N N . SER A 1 103 ? 2.004 1.487 -3.395 1 97.69 103 SER A N 1
ATOM 759 C CA . SER A 1 103 ? 0.818 2.211 -2.947 1 97.69 103 SER A CA 1
ATOM 760 C C . SER A 1 103 ? 0.427 1.806 -1.529 1 97.69 103 SER A C 1
ATOM 762 O O . SER A 1 103 ? 0.144 0.635 -1.269 1 97.69 103 SER A O 1
ATOM 764 N N . LEU A 1 104 ? 0.397 2.805 -0.657 1 97.69 104 LEU A N 1
ATOM 765 C CA . LEU A 1 104 ? 0.098 2.582 0.753 1 97.69 104 LEU A CA 1
ATOM 766 C C . LEU A 1 104 ? -1.333 2.996 1.077 1 97.69 104 LEU A C 1
ATOM 768 O O . LEU A 1 104 ? -1.891 3.881 0.425 1 97.69 104 LEU A O 1
ATOM 772 N N . ASN A 1 105 ? -1.863 2.312 2.137 1 96.38 105 ASN A N 1
ATOM 773 C CA . ASN A 1 105 ? -3.248 2.629 2.469 1 96.38 105 ASN A CA 1
ATOM 774 C C . ASN A 1 105 ? -3.502 2.533 3.971 1 96.38 105 ASN A C 1
ATOM 776 O O . ASN A 1 105 ? -2.637 2.078 4.723 1 96.38 105 ASN A O 1
ATOM 780 N N . GLY A 1 106 ? -4.59 3.1 4.395 1 94.88 106 GLY A N 1
ATOM 781 C CA . GLY A 1 106 ? -5.215 2.816 5.68 1 94.88 106 GLY A CA 1
ATOM 782 C C . GLY A 1 106 ? -4.602 3.598 6.824 1 94.88 106 GLY A C 1
ATOM 783 O O . GLY A 1 106 ? -4.691 3.186 7.984 1 94.88 106 GLY A O 1
ATOM 784 N N . MET A 1 107 ? -3.957 4.707 6.477 1 92.38 107 MET A N 1
ATOM 785 C CA . MET A 1 107 ? -3.338 5.465 7.559 1 92.38 107 MET A CA 1
ATOM 786 C C . MET A 1 107 ? -3.955 6.855 7.672 1 92.38 107 MET A C 1
ATOM 788 O O . MET A 1 107 ? -3.502 7.676 8.469 1 92.38 107 MET A O 1
ATOM 792 N N . GLY A 1 108 ? -4.867 7.137 6.883 1 92.31 108 GLY A N 1
ATOM 793 C CA . GLY A 1 108 ? -5.562 8.414 6.953 1 92.31 108 GLY A CA 1
ATOM 794 C C . GLY A 1 108 ? -4.66 9.602 6.684 1 92.31 108 GLY A C 1
ATOM 795 O O . GLY A 1 108 ? -3.83 9.562 5.773 1 92.31 108 GLY A O 1
ATOM 796 N N . CYS A 1 109 ? -4.891 10.617 7.48 1 90.94 109 CYS A N 1
ATOM 797 C CA . CYS A 1 109 ? -4.195 11.883 7.273 1 90.94 109 CYS A CA 1
ATOM 798 C C . CYS A 1 109 ? -2.707 11.742 7.574 1 90.94 109 CYS A C 1
ATOM 800 O O . CYS A 1 109 ? -1.901 12.562 7.133 1 90.94 109 CYS A O 1
ATOM 802 N N . ALA A 1 110 ? -2.389 10.742 8.281 1 92.19 110 ALA A N 1
ATOM 803 C CA . ALA A 1 110 ? -0.981 10.539 8.617 1 92.19 110 ALA A CA 1
ATOM 804 C C . ALA A 1 110 ? -0.182 10.109 7.391 1 92.19 110 ALA A C 1
ATOM 806 O O . ALA A 1 110 ? 1.05 10.172 7.395 1 92.19 110 ALA A O 1
ATOM 807 N N . ASN A 1 111 ? -0.819 9.672 6.395 1 89.94 111 ASN A N 1
ATOM 808 C CA . ASN A 1 111 ? -0.166 9.18 5.188 1 89.94 111 ASN A CA 1
ATOM 809 C C . ASN A 1 111 ? 0.864 10.172 4.66 1 89.94 111 ASN A C 1
ATOM 811 O O . ASN A 1 111 ? 1.973 9.781 4.285 1 89.94 111 ASN A O 1
ATOM 815 N N . GLY A 1 112 ? 0.532 11.375 4.676 1 91.38 112 GLY A N 1
ATOM 816 C CA . GLY A 1 112 ? 1.366 12.406 4.082 1 91.38 112 GLY A CA 1
ATOM 817 C C . GLY A 1 112 ? 2.68 12.609 4.812 1 91.38 112 GLY A C 1
ATOM 818 O O . GLY A 1 112 ? 3.615 13.203 4.27 1 91.38 112 GLY A O 1
ATOM 819 N N . VAL A 1 113 ? 2.779 12.078 5.996 1 94.06 113 VAL A N 1
ATOM 820 C CA . VAL A 1 113 ? 3.943 12.312 6.844 1 94.06 113 VAL A CA 1
ATOM 821 C C . VAL A 1 113 ? 4.656 10.992 7.113 1 94.06 113 VAL A C 1
ATOM 823 O O . VAL A 1 113 ? 5.879 10.898 6.98 1 94.06 113 VAL A O 1
ATOM 826 N N . VAL A 1 114 ? 3.891 9.984 7.328 1 92.69 114 VAL A N 1
ATOM 827 C CA . VAL A 1 114 ? 4.441 8.695 7.719 1 92.69 114 VAL A CA 1
ATOM 828 C C . VAL A 1 114 ? 5.09 8.023 6.512 1 92.69 114 VAL A C 1
ATOM 830 O O . VAL A 1 114 ? 6.098 7.324 6.652 1 92.69 114 VAL A O 1
ATOM 833 N N . ALA A 1 115 ? 4.598 8.242 5.383 1 96.56 115 ALA A N 1
ATOM 834 C CA . ALA A 1 115 ? 5.145 7.633 4.172 1 96.56 115 ALA A CA 1
ATOM 835 C C . ALA A 1 115 ? 6.566 8.117 3.908 1 96.56 115 ALA A C 1
ATOM 837 O O . ALA A 1 115 ? 7.34 7.445 3.215 1 96.56 115 ALA A O 1
ATOM 838 N N . ILE A 1 116 ? 6.957 9.234 4.418 1 97.69 116 ILE A N 1
ATOM 839 C CA . ILE A 1 116 ? 8.289 9.797 4.234 1 97.69 116 ILE A CA 1
ATOM 840 C C . ILE A 1 116 ? 9.328 8.883 4.871 1 97.69 116 ILE A C 1
ATOM 842 O O . ILE A 1 116 ? 10.438 8.742 4.355 1 97.69 116 ILE A O 1
ATOM 846 N N . ASN A 1 117 ? 8.945 8.234 5.945 1 95.44 117 ASN A N 1
ATOM 847 C CA . ASN A 1 117 ? 9.844 7.25 6.543 1 95.44 117 ASN A CA 1
ATOM 848 C C . ASN A 1 117 ? 10.211 6.152 5.547 1 95.44 117 ASN A C 1
ATOM 850 O O . ASN A 1 117 ? 11.383 5.773 5.438 1 95.44 117 ASN A O 1
ATOM 854 N N . LEU A 1 118 ? 9.234 5.719 4.895 1 97.19 118 LEU A N 1
ATOM 855 C CA . LEU A 1 118 ? 9.469 4.684 3.896 1 97.19 118 LEU A CA 1
A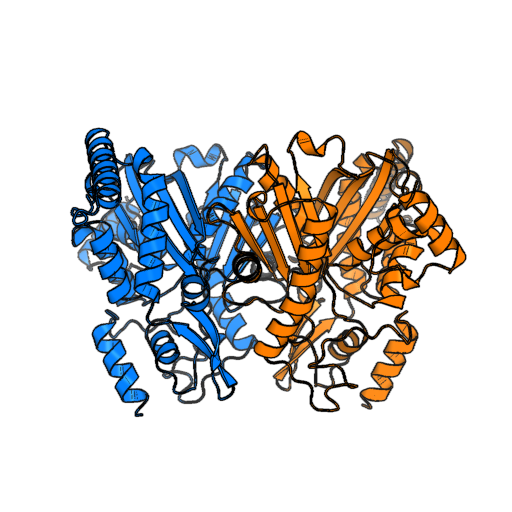TOM 856 C C . LEU A 1 118 ? 10.367 5.195 2.781 1 97.19 118 LEU A C 1
ATOM 858 O O . LEU A 1 118 ? 11.297 4.504 2.363 1 97.19 118 LEU A O 1
ATOM 862 N N . ILE A 1 119 ? 10.078 6.336 2.297 1 98.31 119 ILE A N 1
ATOM 863 C CA . ILE A 1 119 ? 10.828 6.914 1.188 1 98.31 119 ILE A CA 1
ATOM 864 C C . ILE A 1 119 ? 12.289 7.109 1.599 1 98.31 119 ILE A C 1
ATOM 866 O O . ILE A 1 119 ? 13.203 6.816 0.824 1 98.31 119 ILE A O 1
ATOM 870 N N . ARG A 1 120 ? 12.477 7.559 2.789 1 97.88 120 ARG A N 1
ATOM 871 C CA . ARG A 1 120 ? 13.828 7.699 3.314 1 97.88 120 ARG A CA 1
ATOM 872 C C . ARG A 1 120 ? 14.562 6.363 3.314 1 97.88 120 ARG A C 1
ATOM 874 O O . ARG A 1 120 ? 15.711 6.277 2.873 1 97.88 120 ARG A O 1
ATOM 881 N N . ASP A 1 121 ? 13.914 5.367 3.818 1 97.5 121 ASP A N 1
ATOM 882 C CA . ASP A 1 121 ? 14.523 4.039 3.885 1 97.5 121 ASP A CA 1
ATOM 883 C C . ASP A 1 121 ? 14.836 3.51 2.488 1 97.5 121 ASP A C 1
ATOM 885 O O . ASP A 1 121 ? 15.891 2.904 2.271 1 97.5 121 ASP A O 1
ATOM 889 N N . LEU A 1 122 ? 13.953 3.729 1.556 1 98.19 122 LEU A N 1
ATOM 890 C CA . LEU A 1 122 ? 14.164 3.283 0.182 1 98.19 122 LEU A CA 1
ATOM 891 C C . LEU A 1 122 ? 15.367 3.99 -0.438 1 98.19 122 LEU A C 1
ATOM 893 O O . LEU A 1 122 ? 16.172 3.361 -1.121 1 98.19 122 LEU A O 1
ATOM 897 N N . LEU A 1 123 ? 15.445 5.25 -0.205 1 98 123 LEU A N 1
ATOM 898 C CA . LEU A 1 123 ? 16.562 6.004 -0.77 1 98 123 LEU A CA 1
ATOM 899 C C . LEU A 1 123 ? 17.875 5.578 -0.145 1 98 123 LEU A C 1
ATOM 901 O O . LEU A 1 123 ? 18.922 5.617 -0.801 1 98 123 LEU A O 1
ATOM 905 N N . GLN A 1 124 ? 17.844 5.18 1.112 1 97 124 GLN A N 1
ATOM 906 C CA . GLN A 1 124 ? 19.047 4.645 1.747 1 97 124 GLN A CA 1
ATOM 907 C C . GLN A 1 124 ? 19.469 3.326 1.108 1 97 124 GLN A C 1
ATOM 909 O O . GLN A 1 124 ? 20.656 3.072 0.923 1 97 124 GLN A O 1
ATOM 914 N N . ALA A 1 125 ? 18.531 2.553 0.765 1 96.44 125 ALA A N 1
ATOM 915 C CA . ALA A 1 125 ? 18.812 1.259 0.146 1 96.44 125 ALA A CA 1
ATOM 916 C C . ALA A 1 125 ? 19.172 1.421 -1.325 1 96.44 125 ALA A C 1
ATOM 918 O O . ALA A 1 125 ? 19.875 0.574 -1.895 1 96.44 125 ALA A O 1
ATOM 919 N N . HIS A 1 126 ? 18.703 2.498 -1.906 1 97.12 126 HIS A N 1
ATOM 920 C CA . HIS A 1 126 ? 18.953 2.771 -3.316 1 97.12 126 HIS A CA 1
ATOM 921 C C . HIS A 1 126 ? 19.641 4.125 -3.502 1 97.12 126 HIS A C 1
ATOM 923 O O . HIS A 1 126 ? 18.984 5.109 -3.846 1 97.12 126 HIS A O 1
ATOM 929 N N . PRO A 1 127 ? 20.953 4.141 -3.389 1 96.81 127 PRO A N 1
ATOM 930 C CA . PRO A 1 127 ? 21.641 5.414 -3.584 1 96.81 127 PRO A CA 1
ATOM 931 C C . PRO A 1 127 ? 21.5 5.949 -5.008 1 96.81 127 PRO A C 1
ATOM 933 O O . PRO A 1 127 ? 21.234 5.184 -5.934 1 96.81 127 PRO A O 1
ATOM 936 N N . ASN A 1 128 ? 21.594 7.246 -5.195 1 97.81 128 ASN A N 1
ATOM 937 C CA . ASN A 1 128 ? 21.547 7.926 -6.484 1 97.81 128 ASN A CA 1
ATOM 938 C C . ASN A 1 128 ? 20.203 7.699 -7.18 1 97.81 128 ASN A C 1
ATOM 940 O O . ASN A 1 128 ? 20.156 7.273 -8.336 1 97.81 128 ASN A O 1
ATOM 944 N N . SER A 1 129 ? 19.141 8.008 -6.383 1 98.44 129 SER A N 1
ATOM 945 C CA . SER A 1 129 ? 17.797 7.734 -6.895 1 98.44 129 SER A CA 1
ATOM 946 C C . SER A 1 129 ? 16.875 8.93 -6.691 1 98.44 129 SER A C 1
ATOM 948 O O . SER A 1 129 ? 17.094 9.734 -5.781 1 98.44 129 SER A O 1
ATOM 950 N N . ASN A 1 130 ? 15.93 9.094 -7.652 1 98.75 130 ASN A N 1
ATOM 951 C CA . ASN A 1 130 ? 14.797 10.008 -7.523 1 98.75 130 ASN A CA 1
ATOM 952 C C . ASN A 1 130 ? 13.539 9.273 -7.059 1 98.75 130 ASN A C 1
ATOM 954 O O . ASN A 1 130 ? 13.094 8.32 -7.707 1 98.75 130 ASN A O 1
ATOM 958 N N . ALA A 1 131 ? 13.062 9.695 -5.918 1 98.81 131 ALA A N 1
ATOM 959 C CA . ALA A 1 131 ? 11.789 9.18 -5.418 1 98.81 131 ALA A CA 1
ATOM 960 C C . ALA A 1 131 ? 10.695 10.242 -5.508 1 98.81 131 ALA A C 1
ATOM 962 O O . ALA A 1 131 ? 10.844 11.344 -4.977 1 98.81 131 ALA A O 1
ATOM 963 N N . VAL A 1 132 ? 9.625 9.891 -6.176 1 98.88 132 VAL A N 1
ATOM 964 C CA . VAL A 1 132 ? 8.461 10.773 -6.27 1 98.88 132 VAL A CA 1
ATOM 965 C C . VAL A 1 132 ? 7.344 10.25 -5.375 1 98.88 132 VAL A C 1
ATOM 967 O O . VAL A 1 132 ? 7.035 9.055 -5.387 1 98.88 132 VAL A O 1
ATOM 970 N N . PHE A 1 133 ? 6.836 11.172 -4.609 1 98.88 133 PHE A N 1
ATOM 971 C CA . PHE A 1 133 ? 5.77 10.852 -3.666 1 98.88 133 PHE A CA 1
ATOM 972 C C . PHE A 1 133 ? 4.508 11.641 -3.986 1 98.88 133 PHE A C 1
ATOM 974 O O . PHE A 1 133 ? 4.539 12.867 -4.074 1 98.88 133 PHE A O 1
ATOM 981 N N . LEU A 1 134 ? 3.373 10.914 -4.25 1 98.81 134 LEU A N 1
ATOM 982 C CA . LEU A 1 134 ? 2.064 11.547 -4.391 1 98.81 134 LEU A CA 1
ATOM 983 C C . LEU A 1 134 ? 1.113 11.07 -3.295 1 98.81 134 LEU A C 1
ATOM 985 O O . LEU A 1 134 ? 1.028 9.875 -3.016 1 98.81 134 LEU A O 1
ATOM 989 N N . THR A 1 135 ? 0.404 12 -2.689 1 98.12 135 THR A N 1
ATOM 990 C CA . THR A 1 135 ? -0.555 11.664 -1.642 1 98.12 135 THR A CA 1
ATOM 991 C C . THR A 1 135 ? -1.884 12.375 -1.88 1 98.12 135 THR A C 1
ATOM 993 O O . THR A 1 135 ? -1.909 13.508 -2.367 1 98.12 135 THR A O 1
ATOM 996 N N . THR A 1 136 ? -2.957 11.648 -1.675 1 96.75 136 THR A N 1
ATOM 997 C CA . THR A 1 136 ? -4.324 12.148 -1.77 1 96.75 136 THR A CA 1
ATOM 998 C C . THR A 1 136 ? -5.262 11.328 -0.89 1 96.75 136 THR A C 1
ATOM 1000 O O . THR A 1 136 ? -4.883 10.273 -0.38 1 96.75 136 THR A O 1
ATOM 1003 N N . GLU A 1 137 ? -6.371 11.922 -0.562 1 94.56 137 GLU A N 1
ATOM 1004 C CA . GLU A 1 137 ? -7.516 11.18 -0.048 1 94.56 137 GLU A CA 1
ATOM 1005 C C . GLU A 1 137 ? -8.75 11.398 -0.912 1 94.56 137 GLU A C 1
ATOM 1007 O O . GLU A 1 137 ? -9.312 12.5 -0.935 1 94.56 137 GLU A O 1
ATOM 1012 N N . VAL A 1 138 ? -9.086 10.359 -1.578 1 95.44 138 VAL A N 1
ATOM 1013 C CA . VAL A 1 138 ? -10.258 10.438 -2.439 1 95.44 138 VAL A CA 1
ATOM 1014 C C . VAL A 1 138 ? -11.523 10.477 -1.586 1 95.44 138 VAL A C 1
ATOM 1016 O O . VAL A 1 138 ? -11.789 9.547 -0.821 1 95.44 138 VAL A O 1
ATOM 1019 N N . THR A 1 139 ? -12.344 11.477 -1.761 1 92.44 139 THR A N 1
ATOM 1020 C CA . THR A 1 139 ? -13.477 11.75 -0.876 1 92.44 139 THR A CA 1
ATOM 1021 C C . THR A 1 139 ? -14.75 11.102 -1.408 1 92.44 139 THR A C 1
ATOM 1023 O O . THR A 1 139 ? -15.695 10.875 -0.654 1 92.44 139 THR A O 1
ATOM 1026 N N . THR A 1 140 ? -14.773 10.766 -2.621 1 94.5 140 THR A N 1
ATOM 1027 C CA . THR A 1 140 ? -15.977 10.281 -3.299 1 94.5 140 THR A CA 1
ATOM 1028 C C . THR A 1 140 ? -16.578 9.094 -2.555 1 94.5 140 THR A C 1
ATOM 1030 O O . THR A 1 140 ? -17.734 9.117 -2.168 1 94.5 140 THR A O 1
ATOM 1033 N N . PRO A 1 141 ? -15.773 8.117 -2.275 1 92.25 141 PRO A N 1
ATOM 1034 C CA . PRO A 1 141 ? -16.359 6.965 -1.588 1 92.25 141 PRO A CA 1
ATOM 1035 C C . PRO A 1 141 ? -16.672 7.246 -0.118 1 92.25 141 PRO A C 1
ATOM 1037 O O . PRO A 1 141 ? -17.422 6.508 0.513 1 92.25 141 PRO A O 1
ATOM 1040 N N . ALA A 1 142 ? -16.188 8.234 0.443 1 90.56 142 ALA A N 1
ATOM 1041 C CA . ALA A 1 142 ? -16.344 8.547 1.861 1 90.56 142 ALA A CA 1
ATOM 1042 C C . ALA A 1 142 ? -17.609 9.367 2.102 1 90.56 142 ALA A C 1
ATOM 1044 O O . ALA A 1 142 ? -18.031 9.547 3.246 1 90.56 142 ALA A O 1
ATOM 1045 N N . PHE A 1 143 ? -18.172 9.836 1.05 1 94.25 143 PHE A N 1
ATOM 1046 C CA . PHE A 1 143 ? -19.391 10.617 1.214 1 94.25 143 PHE A CA 1
ATOM 1047 C C . PHE A 1 143 ? -20.469 9.797 1.908 1 94.25 143 PHE A C 1
ATOM 1049 O O . PHE A 1 143 ? -20.891 8.758 1.397 1 94.25 143 PHE A O 1
ATOM 1056 N N . TYR A 1 144 ? -20.922 10.289 3.02 1 95.25 144 TYR A N 1
ATOM 1057 C CA . TYR A 1 144 ? -21.844 9.555 3.889 1 95.25 144 TYR A CA 1
ATOM 1058 C C . TYR A 1 144 ? -23.281 10 3.666 1 95.25 144 TYR A C 1
ATOM 1060 O O . TYR A 1 144 ? -23.578 11.195 3.699 1 95.25 144 TYR A O 1
ATOM 1068 N N . ARG A 1 145 ? -24.25 9.047 3.559 1 92.81 145 ARG A N 1
ATOM 1069 C CA . ARG A 1 145 ? -25.641 9.336 3.203 1 92.81 145 ARG A CA 1
ATOM 1070 C C . ARG A 1 145 ? -26.562 9.07 4.379 1 92.81 145 ARG A C 1
ATOM 1072 O O . ARG A 1 145 ? -27.797 9.18 4.246 1 92.81 145 ARG A O 1
ATOM 1079 N N . GLY A 1 146 ? -25.969 8.727 5.48 1 94.25 146 GLY A N 1
ATOM 1080 C CA . GLY A 1 146 ? -26.797 8.375 6.629 1 94.25 146 GLY A CA 1
ATOM 1081 C C . GLY A 1 146 ? -27 9.531 7.586 1 94.25 146 GLY A C 1
ATOM 1082 O O . GLY A 1 146 ? -27.047 10.688 7.168 1 94.25 146 GLY A O 1
ATOM 1083 N N . LYS A 1 147 ? -27.297 9.133 8.906 1 95.06 147 LYS A N 1
ATOM 1084 C CA . LYS A 1 147 ? -27.688 10.148 9.875 1 95.06 147 LYS A CA 1
ATOM 1085 C C . LYS A 1 147 ? -26.734 10.156 11.07 1 95.06 147 LYS A C 1
ATOM 1087 O O . LYS A 1 147 ? -26.922 10.914 12.023 1 95.06 147 LYS A O 1
ATOM 1092 N N . ASP A 1 148 ? -25.734 9.367 10.984 1 95.25 148 ASP A N 1
ATOM 1093 C CA . ASP A 1 148 ? -24.766 9.297 12.07 1 95.25 148 ASP A CA 1
ATOM 1094 C C . ASP A 1 148 ? -23.906 10.555 12.125 1 95.25 148 ASP A C 1
ATOM 1096 O O . ASP A 1 148 ? -23.172 10.859 11.18 1 95.25 148 ASP A O 1
ATOM 1100 N N . LYS A 1 149 ? -23.922 11.219 13.258 1 94.5 149 LYS A N 1
ATOM 1101 C CA . LYS A 1 149 ? -23.266 12.516 13.406 1 94.5 149 LYS A CA 1
ATOM 1102 C C . LYS A 1 149 ? -21.75 12.383 13.242 1 94.5 149 LYS A C 1
ATOM 1104 O O . LYS A 1 149 ? -21.109 13.266 12.68 1 94.5 149 LYS A O 1
ATOM 1109 N N . SER A 1 150 ? -21.188 11.336 13.742 1 94.25 150 SER A N 1
ATOM 1110 C CA . SER A 1 150 ? -19.734 11.141 13.688 1 94.25 150 SER A CA 1
ATOM 1111 C C . SER A 1 150 ? -19.266 11 12.242 1 94.25 150 SER A C 1
ATOM 1113 O O . SER A 1 150 ? -18.094 11.234 11.953 1 94.25 150 SER A O 1
ATOM 1115 N N . ARG A 1 151 ? -20.141 10.656 11.367 1 95.69 151 ARG A N 1
ATOM 1116 C CA . ARG A 1 151 ? -19.812 10.508 9.953 1 95.69 151 ARG A CA 1
ATOM 1117 C C . ARG A 1 151 ? -20.203 11.75 9.164 1 95.69 151 ARG A C 1
ATOM 1119 O O . ARG A 1 151 ? -19.531 12.109 8.188 1 95.69 151 ARG A O 1
ATOM 1126 N N . LEU A 1 152 ? -21.25 12.375 9.578 1 94.75 152 LEU A N 1
ATOM 1127 C CA . LEU A 1 152 ? -21.734 13.57 8.891 1 94.75 152 LEU A CA 1
ATOM 1128 C C . LEU A 1 152 ? -20.719 14.703 9 1 94.75 152 LEU A C 1
ATOM 1130 O O . LEU A 1 152 ? -20.594 15.523 8.086 1 94.75 152 LEU A O 1
ATOM 1134 N N . VAL A 1 153 ? -19.969 14.75 10.055 1 92.88 153 VAL A N 1
ATOM 1135 C CA . VAL A 1 153 ? -18.953 15.781 10.258 1 92.88 153 VAL A CA 1
ATOM 1136 C C . VAL A 1 153 ? -17.922 15.719 9.133 1 92.88 153 VAL A C 1
ATOM 1138 O O . VAL A 1 153 ? -17.438 16.75 8.68 1 92.88 153 VAL A O 1
ATOM 1141 N N . THR A 1 154 ? -17.625 14.508 8.688 1 92.19 154 THR A N 1
ATOM 1142 C CA . THR A 1 154 ? -16.609 14.328 7.66 1 92.19 154 THR A CA 1
ATOM 1143 C C . THR A 1 154 ? -17.109 14.852 6.312 1 92.19 154 THR A C 1
ATOM 1145 O O . THR A 1 154 ? -16.312 15.359 5.508 1 92.19 154 THR A O 1
ATOM 1148 N N . ASN A 1 155 ? -18.375 14.781 6.047 1 91.88 155 ASN A N 1
ATOM 1149 C CA . ASN A 1 155 ? -18.953 15.359 4.84 1 91.88 155 ASN A CA 1
ATOM 1150 C C . ASN A 1 155 ? -18.719 16.859 4.766 1 91.88 155 ASN A C 1
ATOM 1152 O O . ASN A 1 155 ? -18.594 17.422 3.674 1 91.88 155 ASN A O 1
ATOM 1156 N N . VAL A 1 156 ? -18.656 17.406 5.914 1 90.38 156 VAL A N 1
ATOM 1157 C CA . VAL A 1 156 ? -18.5 18.859 5.984 1 90.38 156 VAL A CA 1
ATOM 1158 C C . VAL A 1 156 ? -17.031 19.219 5.844 1 90.38 156 VAL A C 1
ATOM 1160 O O . VAL A 1 156 ? -16.688 20.188 5.156 1 90.38 156 VAL A O 1
ATOM 1163 N N . LEU A 1 157 ? -16.172 18.484 6.375 1 91.19 157 LEU A N 1
ATOM 1164 C CA . LEU A 1 157 ? -14.773 18.875 6.547 1 91.19 157 LEU A CA 1
ATOM 1165 C C . LEU A 1 157 ? -13.938 18.438 5.355 1 91.19 157 LEU A C 1
ATOM 1167 O O . LEU A 1 157 ? -13.062 19.172 4.895 1 91.19 157 LEU A O 1
ATOM 1171 N N . PHE A 1 158 ? -14.148 17.234 4.852 1 92.62 158 PHE A N 1
ATOM 1172 C CA . PHE A 1 158 ? -13.25 16.609 3.887 1 92.62 158 PHE A CA 1
ATOM 1173 C C . PHE A 1 158 ? -13.406 17.266 2.512 1 92.62 158 PHE A C 1
ATOM 1175 O O . PHE A 1 158 ? -14.516 17.562 2.08 1 92.62 158 PHE A O 1
ATOM 1182 N N . ARG A 1 159 ? -12.242 17.5 1.937 1 93.06 159 ARG A N 1
ATOM 1183 C CA . ARG A 1 159 ? -12.203 18.078 0.598 1 93.06 159 ARG A CA 1
ATOM 1184 C C . ARG A 1 159 ? -11.172 17.359 -0.275 1 93.06 159 ARG A C 1
ATOM 1186 O O . ARG A 1 159 ? -10.297 16.656 0.235 1 93.06 159 ARG A O 1
ATOM 1193 N N . MET A 1 160 ? -11.336 17.578 -1.532 1 92.88 160 MET A N 1
ATOM 1194 C CA . MET A 1 160 ? -10.461 16.938 -2.51 1 92.88 160 MET A CA 1
ATOM 1195 C C . MET A 1 160 ? -9.141 17.703 -2.643 1 92.88 160 MET A C 1
ATOM 1197 O O . MET A 1 160 ? -9.125 18.938 -2.602 1 92.88 160 MET A O 1
ATOM 1201 N N . GLY A 1 161 ? -8.047 16.953 -2.77 1 94.25 161 GLY A N 1
ATOM 1202 C CA . GLY A 1 161 ? -6.734 17.531 -2.984 1 94.25 161 GLY A CA 1
ATOM 1203 C C . GLY A 1 161 ? -5.637 16.5 -3.115 1 94.25 161 GLY A C 1
ATOM 1204 O O . GLY A 1 161 ? -5.836 15.328 -2.773 1 94.25 161 GLY A O 1
ATOM 1205 N N . ALA A 1 162 ? -4.516 16.938 -3.684 1 97.12 162 ALA A N 1
ATOM 1206 C CA . ALA A 1 162 ? -3.344 16.078 -3.83 1 97.12 162 ALA A CA 1
ATOM 1207 C C . ALA A 1 162 ? -2.057 16.891 -3.773 1 97.12 162 ALA A C 1
ATOM 1209 O O . ALA A 1 162 ? -2.074 18.109 -3.988 1 97.12 162 ALA A O 1
ATOM 1210 N N . SER A 1 163 ? -1.021 16.281 -3.404 1 97.81 163 SER A N 1
ATOM 1211 C CA . SER A 1 163 ? 0.322 16.844 -3.412 1 97.81 163 SER A CA 1
ATOM 1212 C C . SER A 1 163 ? 1.329 15.883 -4.031 1 97.81 163 SER A C 1
ATOM 1214 O O . SER A 1 163 ? 1.159 14.664 -3.957 1 97.81 163 SER A O 1
ATOM 1216 N N . ALA A 1 164 ? 2.277 16.406 -4.699 1 98.56 164 ALA A N 1
ATOM 1217 C CA . ALA A 1 164 ? 3.395 15.656 -5.266 1 98.56 164 ALA A CA 1
ATOM 1218 C C . ALA A 1 164 ? 4.73 16.25 -4.824 1 98.56 164 ALA A C 1
ATOM 1220 O O . ALA A 1 164 ? 4.914 17.469 -4.832 1 98.56 164 ALA A O 1
ATOM 1221 N N . MET A 1 165 ? 5.672 15.43 -4.406 1 98.31 165 MET A N 1
ATOM 1222 C CA . MET A 1 165 ? 6.992 15.844 -3.939 1 98.31 165 MET A CA 1
ATOM 1223 C C . MET A 1 165 ? 8.086 14.984 -4.574 1 98.31 165 MET A C 1
ATOM 1225 O O . MET A 1 165 ? 7.855 13.82 -4.891 1 98.31 165 MET A O 1
ATOM 1229 N N . LEU A 1 166 ? 9.211 15.586 -4.762 1 98.62 166 LEU A N 1
ATOM 1230 C CA . LEU A 1 166 ? 10.422 14.891 -5.168 1 98.62 166 LEU A CA 1
ATOM 1231 C C . LEU A 1 166 ? 11.406 14.781 -4.004 1 98.62 166 LEU A C 1
ATOM 1233 O O . LEU A 1 166 ? 11.742 15.789 -3.373 1 98.62 166 LEU A O 1
ATOM 1237 N N . PHE A 1 167 ? 11.789 13.57 -3.682 1 98.62 167 PHE A N 1
ATOM 1238 C CA . PHE A 1 167 ? 12.891 13.258 -2.779 1 98.62 167 PHE A CA 1
ATOM 1239 C C . PHE A 1 167 ? 14.055 12.641 -3.539 1 98.62 167 PHE A C 1
ATOM 1241 O O . PHE A 1 167 ? 13.852 11.789 -4.414 1 98.62 167 PHE A O 1
ATOM 1248 N N . SER A 1 168 ? 15.273 13.102 -3.18 1 98.5 168 SER A N 1
ATOM 1249 C CA . SER A 1 168 ? 16.391 12.562 -3.945 1 98.5 168 SER A CA 1
ATOM 1250 C C . SER A 1 168 ? 17.672 12.531 -3.111 1 98.5 168 SER A C 1
ATOM 1252 O O . SER A 1 168 ? 17.828 13.312 -2.176 1 98.5 168 SER A O 1
ATOM 1254 N N . ASN A 1 169 ? 18.5 11.547 -3.391 1 97.88 169 ASN A N 1
ATOM 1255 C CA . ASN A 1 169 ? 19.859 11.531 -2.875 1 97.88 169 ASN A CA 1
ATOM 1256 C C . ASN A 1 169 ? 20.891 11.617 -4 1 97.88 169 ASN A C 1
ATOM 1258 O O . ASN A 1 169 ? 22.031 11.188 -3.84 1 97.88 169 ASN A O 1
ATOM 1262 N N . LYS A 1 170 ? 20.406 12.055 -5.145 1 97.56 170 LYS A N 1
ATOM 1263 C CA . LYS A 1 170 ? 21.312 12.344 -6.242 1 97.56 170 LYS A CA 1
ATOM 1264 C C . LYS A 1 170 ? 22.078 13.648 -5.996 1 97.56 170 LYS A C 1
ATOM 1266 O O . LYS A 1 170 ? 21.484 14.648 -5.582 1 97.56 170 LYS A O 1
ATOM 1271 N N . ARG A 1 171 ? 23.297 13.633 -6.367 1 96.06 171 ARG A N 1
ATOM 1272 C CA . ARG A 1 171 ? 24.141 14.797 -6.152 1 96.06 171 ARG A CA 1
ATOM 1273 C C . ARG A 1 171 ? 23.672 15.984 -6.988 1 96.06 171 ARG A C 1
ATOM 1275 O O . ARG A 1 171 ? 23.812 17.141 -6.574 1 96.06 171 ARG A O 1
ATOM 1282 N N . ARG A 1 172 ? 23.094 15.719 -8.047 1 93.69 172 ARG A N 1
ATOM 1283 C CA . ARG A 1 172 ? 22.703 16.781 -8.969 1 93.69 172 ARG A CA 1
ATOM 1284 C C . ARG A 1 172 ? 21.672 17.719 -8.336 1 93.69 172 ARG A C 1
ATOM 1286 O O . ARG A 1 172 ? 21.531 18.859 -8.75 1 93.69 172 ARG A O 1
ATOM 1293 N N . TRP A 1 173 ? 20.969 17.203 -7.324 1 94.88 173 TRP A N 1
ATOM 1294 C CA . TRP A 1 173 ? 19.891 17.984 -6.715 1 94.88 173 TRP A CA 1
ATOM 1295 C C . TRP A 1 173 ? 20.406 18.766 -5.516 1 94.88 173 TRP A C 1
ATOM 1297 O O . TRP A 1 173 ? 19.688 19.594 -4.938 1 94.88 173 TRP A O 1
ATOM 1307 N N . ALA A 1 174 ? 21.625 18.625 -5.117 1 92.19 174 ALA A N 1
ATOM 1308 C CA . ALA A 1 174 ? 22.172 19.219 -3.908 1 92.19 174 ALA A CA 1
ATOM 1309 C C . ALA A 1 174 ? 22.062 20.75 -3.945 1 92.19 174 ALA A C 1
ATOM 1311 O O . ALA A 1 174 ? 21.734 21.375 -2.936 1 92.19 174 ALA A O 1
ATOM 1312 N N . GLY A 1 175 ? 22.281 21.328 -5.086 1 91.62 175 GLY A N 1
ATOM 1313 C CA . GLY A 1 175 ? 22.234 22.766 -5.199 1 91.62 175 GLY A CA 1
ATOM 1314 C C . GLY A 1 175 ? 20.828 23.297 -5.414 1 91.62 175 GLY A C 1
ATOM 1315 O O . GLY A 1 175 ? 20.562 24.484 -5.188 1 91.62 175 GLY A O 1
ATOM 1316 N N . ARG A 1 176 ? 19.906 22.469 -5.707 1 93.56 176 ARG A N 1
ATOM 1317 C CA . ARG A 1 176 ? 18.562 22.906 -6.062 1 93.56 176 ARG A CA 1
ATOM 1318 C C . ARG A 1 176 ? 17.547 22.531 -4.984 1 93.56 176 ARG A C 1
ATOM 1320 O O . ARG A 1 176 ? 16.469 23.109 -4.914 1 93.56 176 ARG A O 1
ATOM 1327 N N . ALA A 1 177 ? 17.906 21.594 -4.125 1 96.56 177 ALA A N 1
ATOM 1328 C CA . ALA A 1 177 ? 17 21.109 -3.096 1 96.56 177 ALA A CA 1
ATOM 1329 C C . ALA A 1 177 ? 16.594 22.219 -2.139 1 96.56 177 ALA A C 1
ATOM 1331 O O . ALA A 1 177 ? 17.438 23.047 -1.76 1 96.56 177 ALA A O 1
ATOM 1332 N N . LYS A 1 178 ? 15.305 22.266 -1.8 1 97.94 178 LYS A N 1
ATOM 1333 C CA . LYS A 1 178 ? 14.797 23.312 -0.91 1 97.94 178 LYS A CA 1
ATOM 1334 C C . LYS A 1 178 ? 15.016 22.938 0.553 1 97.94 178 LYS A C 1
ATOM 1336 O O . LYS A 1 178 ? 15.367 23.781 1.372 1 97.94 178 LYS A O 1
ATOM 1341 N N . TYR A 1 179 ? 14.859 21.609 0.867 1 98.38 179 TYR A N 1
ATOM 1342 C CA . TYR A 1 179 ? 14.906 21.156 2.252 1 98.38 179 TYR A CA 1
ATOM 1343 C C . TYR A 1 179 ? 15.727 19.875 2.381 1 98.38 179 TYR A C 1
ATOM 1345 O O . TYR A 1 179 ? 15.828 19.094 1.432 1 98.38 179 TYR A O 1
ATOM 1353 N N . ARG A 1 180 ? 16.312 19.75 3.5 1 98.12 180 ARG A N 1
ATOM 1354 C CA . ARG A 1 180 ? 16.953 18.5 3.91 1 98.12 180 ARG A CA 1
ATOM 1355 C C . ARG A 1 180 ? 16.203 17.859 5.078 1 98.12 180 ARG A C 1
ATOM 1357 O O . ARG A 1 180 ? 15.891 18.531 6.062 1 98.12 180 ARG A O 1
ATOM 1364 N N . LEU A 1 181 ? 15.875 16.578 4.898 1 98 181 LEU A N 1
ATOM 1365 C CA . LEU A 1 181 ? 15.234 15.844 5.984 1 98 181 LEU A CA 1
ATOM 1366 C C . LEU A 1 181 ? 16.25 15.523 7.086 1 98 181 LEU A C 1
ATOM 1368 O O . LEU A 1 181 ? 17.25 14.844 6.84 1 98 181 LEU A O 1
ATOM 1372 N N . LEU A 1 182 ? 15.953 15.984 8.289 1 96.75 182 LEU A N 1
ATOM 1373 C CA . LEU A 1 182 ? 16.875 15.781 9.406 1 96.75 182 LEU A CA 1
ATOM 1374 C C . LEU A 1 182 ? 16.469 14.57 10.234 1 96.75 182 LEU A C 1
ATOM 1376 O O . LEU A 1 182 ? 17.281 13.688 10.508 1 96.75 182 LEU A O 1
ATOM 1380 N N . HIS A 1 183 ? 15.234 14.594 10.625 1 95.25 183 HIS A N 1
ATOM 1381 C CA . HIS A 1 183 ? 14.734 13.547 11.508 1 95.25 183 HIS A CA 1
ATOM 1382 C C . HIS A 1 183 ? 13.336 13.102 11.102 1 95.25 183 HIS A C 1
ATOM 1384 O O . HIS A 1 183 ? 12.531 13.906 10.633 1 95.25 183 HIS A O 1
ATOM 1390 N N . CYS A 1 184 ? 13.133 11.82 11.211 1 94.56 184 CYS A N 1
ATOM 1391 C CA . CYS A 1 184 ? 11.828 11.203 10.992 1 94.56 184 CYS A CA 1
ATOM 1392 C C . CYS A 1 184 ? 11.43 10.328 12.18 1 94.56 184 CYS A C 1
ATOM 1394 O O . CYS A 1 184 ? 12.133 9.383 12.516 1 94.56 184 CYS A O 1
ATOM 1396 N N . ILE A 1 185 ? 10.289 10.727 12.758 1 93.75 185 ILE A N 1
ATOM 1397 C CA . ILE A 1 185 ? 9.766 9.953 13.883 1 93.75 185 ILE A CA 1
ATOM 1398 C C . ILE A 1 185 ? 8.375 9.43 13.547 1 93.75 185 ILE A C 1
ATOM 1400 O O . ILE A 1 185 ? 7.562 10.148 12.953 1 93.75 185 ILE A O 1
ATOM 1404 N N . ARG A 1 186 ? 8.156 8.18 13.867 1 93.31 186 ARG A N 1
ATOM 1405 C CA . ARG A 1 186 ? 6.832 7.578 13.719 1 93.31 186 ARG A CA 1
ATOM 1406 C C . ARG A 1 186 ? 6.434 6.824 14.984 1 93.31 186 ARG A C 1
ATOM 1408 O O . ARG A 1 186 ? 7.27 6.164 15.609 1 93.31 186 ARG A O 1
ATOM 1415 N N . THR A 1 187 ? 5.172 6.977 15.336 1 92.44 187 THR A N 1
ATOM 1416 C CA . THR A 1 187 ? 4.605 6.188 16.422 1 92.44 187 THR A CA 1
ATOM 1417 C C . THR A 1 187 ? 3.25 5.609 16.016 1 92.44 187 THR A C 1
ATOM 1419 O O . THR A 1 187 ? 2.58 6.145 15.133 1 92.44 187 THR A O 1
ATOM 1422 N N . HIS A 1 188 ? 2.949 4.438 16.578 1 95.31 188 HIS A N 1
ATOM 1423 C CA . HIS A 1 188 ? 1.677 3.76 16.359 1 95.31 188 HIS A CA 1
ATOM 1424 C C . HIS A 1 188 ? 1.037 3.342 17.688 1 95.31 188 HIS A C 1
ATOM 1426 O O . HIS A 1 188 ? 1.545 2.453 18.375 1 95.31 188 HIS A O 1
ATOM 1432 N N . THR A 1 189 ? -0.112 3.943 18.016 1 95.44 189 THR A N 1
ATOM 1433 C CA . THR A 1 189 ? -0.743 3.637 19.297 1 95.44 189 THR A CA 1
ATOM 1434 C C . THR A 1 189 ? -1.977 2.762 19.094 1 95.44 189 THR A C 1
ATOM 1436 O O . THR A 1 189 ? -2.867 2.729 19.953 1 95.44 189 THR A O 1
ATOM 1439 N N . GLY A 1 190 ? -2.041 2.076 18.031 1 95.5 190 GLY A N 1
ATOM 1440 C CA . GLY A 1 190 ? -3.203 1.298 17.641 1 95.5 190 GLY A CA 1
ATOM 1441 C C . GLY A 1 190 ? -3.424 0.071 18.5 1 95.5 190 GLY A C 1
ATOM 1442 O O . GLY A 1 190 ? -4.477 -0.567 18.422 1 95.5 190 GLY A O 1
ATOM 1443 N N . ALA A 1 191 ? -2.494 -0.291 19.328 1 97 191 ALA A N 1
ATOM 1444 C CA . ALA A 1 191 ? -2.695 -1.387 20.281 1 97 191 ALA A CA 1
ATOM 1445 C C . ALA A 1 191 ? -3.826 -1.069 21.25 1 97 191 ALA A C 1
ATOM 1447 O O . ALA A 1 191 ? -4.512 -1.976 21.734 1 97 191 ALA A O 1
ATOM 1448 N N . ARG A 1 192 ? -3.982 0.224 21.5 1 96.31 192 ARG A N 1
ATOM 1449 C CA . ARG A 1 192 ? -5.102 0.659 22.328 1 96.31 192 ARG A CA 1
ATOM 1450 C C . ARG A 1 192 ? -6.406 0.651 21.531 1 96.31 192 ARG A C 1
ATOM 1452 O O . ARG A 1 192 ? -6.492 1.259 20.469 1 96.31 192 ARG A O 1
ATOM 1459 N N . ASP A 1 193 ? -7.445 0.081 22.141 1 97.31 193 ASP A N 1
ATOM 1460 C CA . ASP A 1 193 ? -8.711 -0.095 21.438 1 97.31 193 ASP A CA 1
ATOM 1461 C C . ASP A 1 193 ? -9.336 1.253 21.078 1 97.31 193 ASP A C 1
ATOM 1463 O O . ASP A 1 193 ? -9.906 1.418 20 1 97.31 193 ASP A O 1
ATOM 1467 N N . THR A 1 194 ? -9.227 2.16 21.984 1 96.88 194 THR A N 1
ATOM 1468 C CA . THR A 1 194 ? -9.82 3.469 21.734 1 96.88 194 THR A CA 1
ATOM 1469 C C . THR A 1 194 ? -9.109 4.18 20.594 1 96.88 194 THR A C 1
ATOM 1471 O O . THR A 1 194 ? -9.75 4.828 19.766 1 96.88 194 THR A O 1
ATOM 1474 N N . ALA A 1 195 ? -7.793 4.07 20.547 1 96.5 195 ALA A N 1
ATOM 1475 C CA . ALA A 1 195 ? -7.02 4.652 19.453 1 96.5 195 ALA A CA 1
ATOM 1476 C C . ALA A 1 195 ? -7.344 3.967 18.125 1 96.5 195 ALA A C 1
ATOM 1478 O O . ALA A 1 195 ? -7.551 4.633 17.109 1 96.5 195 ALA A O 1
ATOM 1479 N N . TYR A 1 196 ? -7.473 2.66 18.172 1 97.62 196 TYR A N 1
ATOM 1480 C CA . TYR A 1 196 ? -7.746 1.881 16.969 1 97.62 196 TYR A CA 1
ATOM 1481 C C . TYR A 1 196 ? -9.109 2.234 16.391 1 97.62 196 TYR A C 1
ATOM 1483 O O . TYR A 1 196 ? -9.281 2.291 15.172 1 97.62 196 TYR A O 1
ATOM 1491 N N . ARG A 1 197 ? -10.062 2.621 17.219 1 96.44 197 ARG A N 1
ATOM 1492 C CA . ARG A 1 197 ? -11.453 2.723 16.781 1 96.44 197 ARG A CA 1
ATOM 1493 C C . ARG A 1 197 ? -11.844 4.172 16.516 1 96.44 197 ARG A C 1
ATOM 1495 O O . ARG A 1 197 ? -12.875 4.445 15.914 1 96.44 197 ARG A O 1
ATOM 1502 N N . CYS A 1 198 ? -11.062 5.082 16.891 1 95.31 198 CYS A N 1
ATOM 1503 C CA . CYS A 1 198 ? -11.523 6.465 16.953 1 95.31 198 CYS A CA 1
ATOM 1504 C C . CYS A 1 198 ? -11.625 7.062 15.547 1 95.31 198 CYS A C 1
ATOM 1506 O O . CYS A 1 198 ? -12.312 8.062 15.344 1 95.31 198 CYS A O 1
ATOM 1508 N N . ILE A 1 199 ? -10.961 6.602 14.586 1 95.25 199 ILE A N 1
ATOM 1509 C CA . ILE A 1 199 ? -11.102 6.957 13.18 1 95.25 199 ILE A CA 1
ATOM 1510 C C . ILE A 1 199 ? -11.281 5.691 12.344 1 95.25 199 ILE A C 1
ATOM 1512 O O . ILE A 1 199 ? -10.383 4.852 12.273 1 95.25 199 ILE A O 1
ATOM 1516 N N . ALA A 1 200 ? -12.445 5.574 11.727 1 96.38 200 ALA A N 1
ATOM 1517 C CA . ALA A 1 200 ? -12.711 4.324 11.031 1 96.38 200 ALA A CA 1
ATOM 1518 C C . ALA A 1 200 ? -13.641 4.547 9.836 1 96.38 200 ALA A C 1
ATOM 1520 O O . ALA A 1 200 ? -14.531 5.406 9.891 1 96.38 200 ALA A O 1
ATOM 1521 N N . TYR A 1 201 ? -13.383 3.809 8.797 1 96.75 201 TYR A N 1
ATOM 1522 C CA . TYR A 1 201 ? -14.266 3.781 7.637 1 96.75 201 TYR A CA 1
ATOM 1523 C C . TYR A 1 201 ? -15.078 2.496 7.602 1 96.75 201 TYR A C 1
ATOM 1525 O O . TYR A 1 201 ? -14.531 1.399 7.734 1 96.75 201 TYR A O 1
ATOM 1533 N N . GLY A 1 202 ? -16.375 2.605 7.418 1 95.31 202 GLY A N 1
ATOM 1534 C CA . GLY A 1 202 ? -17.25 1.447 7.352 1 95.31 202 GLY A CA 1
ATOM 1535 C C . GLY A 1 202 ? -18.719 1.81 7.418 1 95.31 202 GLY A C 1
ATOM 1536 O O . GLY A 1 202 ? -19.078 2.99 7.422 1 95.31 202 GLY A O 1
ATOM 1537 N N . PRO A 1 203 ? -19.531 0.805 7.461 1 95.88 203 PRO A N 1
ATOM 1538 C CA . PRO A 1 203 ? -20.969 1.029 7.438 1 95.88 203 PRO A CA 1
ATOM 1539 C C . PRO A 1 203 ? -21.531 1.418 8.805 1 95.88 203 PRO A C 1
ATOM 1541 O O . PRO A 1 203 ? -20.984 1.011 9.836 1 95.88 203 PRO A O 1
ATOM 1544 N N . ASP A 1 204 ? -22.594 2.219 8.75 1 95.94 204 ASP A N 1
ATOM 1545 C CA . ASP A 1 204 ? -23.406 2.387 9.945 1 95.94 204 ASP A CA 1
ATOM 1546 C C . ASP A 1 204 ? -24.406 1.241 10.086 1 95.94 204 ASP A C 1
ATOM 1548 O O . ASP A 1 204 ? -24.297 0.217 9.414 1 95.94 204 ASP A O 1
ATOM 1552 N N . ASP A 1 205 ? -25.312 1.383 10.969 1 94.5 205 ASP A N 1
ATOM 1553 C CA . ASP A 1 205 ? -26.266 0.317 11.273 1 94.5 205 ASP A CA 1
ATOM 1554 C C . ASP A 1 205 ? -27.219 0.074 10.094 1 94.5 205 ASP A C 1
ATOM 1556 O O . ASP A 1 205 ? -27.812 -0.999 9.984 1 94.5 205 ASP A O 1
ATOM 1560 N N . GLU A 1 206 ? -27.375 1.051 9.242 1 94.69 206 GLU A N 1
ATOM 1561 C CA . GLU A 1 206 ? -28.266 0.929 8.094 1 94.69 206 GLU A CA 1
ATOM 1562 C C . GLU A 1 206 ? -27.484 0.549 6.836 1 94.69 206 GLU A C 1
ATOM 1564 O O . GLU A 1 206 ? -28.062 0.441 5.754 1 94.69 206 GLU A O 1
ATOM 1569 N N . GLY A 1 207 ? -26.172 0.422 6.934 1 93.06 207 GLY A N 1
ATOM 1570 C CA . GLY A 1 207 ? -25.375 -0.077 5.824 1 93.06 207 GLY A CA 1
ATOM 1571 C C . GLY A 1 207 ? -24.719 1.028 5.016 1 93.06 207 GLY A C 1
ATOM 1572 O O . GLY A 1 207 ? -24.094 0.763 3.992 1 93.06 207 GLY A O 1
ATOM 1573 N N . HIS A 1 208 ? -24.875 2.275 5.453 1 94.69 208 HIS A N 1
ATOM 1574 C CA . HIS A 1 208 ? -24.234 3.389 4.754 1 94.69 208 HIS A CA 1
ATOM 1575 C C . HIS A 1 208 ? -22.781 3.555 5.184 1 94.69 208 HIS A C 1
ATOM 1577 O O . HIS A 1 208 ? -22.5 3.771 6.367 1 94.69 208 HIS A O 1
ATOM 1583 N N . ASN A 1 209 ? -21.953 3.469 4.184 1 94.94 209 ASN A N 1
ATOM 1584 C CA . ASN A 1 209 ? -20.531 3.619 4.48 1 94.94 209 ASN A CA 1
ATOM 1585 C C . ASN A 1 209 ? -20.156 5.082 4.695 1 94.94 209 ASN A C 1
ATOM 1587 O O . ASN A 1 209 ? -20.75 5.977 4.078 1 94.94 209 ASN A O 1
ATOM 1591 N N . GLY A 1 210 ? -19.188 5.305 5.555 1 95.88 210 GLY A N 1
ATOM 1592 C CA . GLY A 1 210 ? -18.594 6.609 5.812 1 95.88 210 GLY A CA 1
ATOM 1593 C C . GLY A 1 210 ? -17.422 6.551 6.762 1 95.88 210 GLY A C 1
ATOM 1594 O O . GLY A 1 210 ? -17.109 5.492 7.316 1 95.88 210 GLY A O 1
ATOM 1595 N N . VAL A 1 211 ? -16.703 7.625 6.82 1 95.81 211 VAL A N 1
ATOM 1596 C CA . VAL A 1 211 ? -15.625 7.758 7.801 1 95.81 211 VAL A CA 1
ATOM 1597 C C . VAL A 1 211 ? -16.188 8.273 9.125 1 95.81 211 VAL A C 1
ATOM 1599 O O . VAL A 1 211 ? -16.844 9.32 9.156 1 95.81 211 VAL A O 1
ATOM 1602 N N . SER A 1 212 ? -15.953 7.566 10.141 1 95.88 212 SER A N 1
ATOM 1603 C CA . SER A 1 212 ? -16.422 7.957 11.461 1 95.88 212 SER A CA 1
ATOM 1604 C C . SER A 1 212 ? -15.297 8.562 12.289 1 95.88 212 SER A C 1
ATOM 1606 O O . SER A 1 212 ? -14.195 8.031 12.328 1 95.88 212 SER A O 1
ATOM 1608 N N . LEU A 1 213 ? -15.586 9.641 12.922 1 93.38 213 LEU A N 1
ATOM 1609 C CA . LEU A 1 213 ? -14.703 10.281 13.898 1 93.38 213 LEU A CA 1
ATOM 1610 C C . LEU A 1 213 ? -15.281 10.172 15.305 1 93.38 213 LEU A C 1
ATOM 1612 O O . LEU A 1 213 ? -16.281 10.812 15.617 1 93.38 213 LEU A O 1
ATOM 1616 N N . GLY A 1 214 ? -14.57 9.43 16.078 1 91 214 GLY A N 1
ATOM 1617 C CA . GLY A 1 214 ? -15.039 9.219 17.438 1 91 214 GLY A CA 1
ATOM 1618 C C . GLY A 1 214 ? -14.797 10.414 18.344 1 91 214 GLY A C 1
ATOM 1619 O O . GLY A 1 214 ? -14.039 11.312 18 1 91 214 GLY A O 1
ATOM 1620 N N . VAL A 1 215 ? -15.391 10.344 19.531 1 88.81 215 VAL A N 1
ATOM 1621 C CA . VAL A 1 215 ? -15.328 11.43 20.5 1 88.81 215 VAL A CA 1
ATOM 1622 C C . VAL A 1 215 ? -13.914 11.523 21.078 1 88.81 215 VAL A C 1
ATOM 1624 O O . VAL A 1 215 ? -13.5 12.586 21.562 1 88.81 215 VAL A O 1
ATOM 1627 N N . ASN A 1 216 ? -13.188 10.469 20.922 1 91 216 ASN A N 1
ATOM 1628 C CA . ASN A 1 216 ? -11.859 10.398 21.516 1 91 216 ASN A CA 1
ATOM 1629 C C . ASN A 1 216 ? -10.773 10.781 20.516 1 91 216 ASN A C 1
ATOM 1631 O O . ASN A 1 216 ? -9.586 10.672 20.828 1 91 216 ASN A O 1
ATOM 1635 N N . VAL A 1 217 ? -11.117 11.227 19.391 1 90.62 217 VAL A N 1
ATOM 1636 C CA . VAL A 1 217 ? -10.141 11.469 18.328 1 90.62 217 VAL A CA 1
ATOM 1637 C C . VAL A 1 217 ? -9.102 12.477 18.812 1 90.62 217 VAL A C 1
ATOM 1639 O O . VAL A 1 217 ? -7.902 12.266 18.641 1 90.62 217 VAL A O 1
ATOM 1642 N N . VAL A 1 218 ? -9.523 13.586 19.422 1 87.44 218 VAL A N 1
ATOM 1643 C CA . VAL A 1 218 ? -8.617 14.648 19.844 1 87.44 218 VAL A CA 1
ATOM 1644 C C . VAL A 1 218 ? -7.695 14.133 20.953 1 87.44 218 VAL A C 1
ATOM 1646 O O . VAL A 1 218 ? -6.484 14.359 20.906 1 87.44 218 VAL A O 1
ATOM 1649 N N . ASP A 1 219 ? -8.234 13.375 21.859 1 89.62 219 ASP A N 1
ATOM 1650 C CA . ASP A 1 219 ? -7.453 12.828 22.953 1 89.62 219 ASP A CA 1
ATOM 1651 C C . ASP A 1 219 ? -6.422 11.82 22.453 1 89.62 219 ASP A C 1
ATOM 1653 O O . ASP A 1 219 ? -5.27 11.836 22.891 1 89.62 219 ASP A O 1
ATOM 1657 N N . GLU A 1 220 ? -6.867 10.945 21.625 1 91.62 220 GLU A N 1
ATOM 1658 C CA . GLU A 1 220 ? -5.969 9.922 21.094 1 91.62 220 GLU A CA 1
ATOM 1659 C C . GLU A 1 220 ? -4.883 10.547 20.219 1 91.62 220 GLU A C 1
ATOM 1661 O O . GLU A 1 220 ? -3.73 10.117 20.25 1 91.62 220 GLU A O 1
ATOM 1666 N N . ALA A 1 221 ? -5.27 11.547 19.422 1 89.44 221 ALA A N 1
ATOM 1667 C CA . ALA A 1 221 ? -4.297 12.258 18.609 1 89.44 221 ALA A CA 1
ATOM 1668 C C . ALA A 1 221 ? -3.266 12.969 19.484 1 89.44 221 ALA A C 1
ATOM 1670 O O . ALA A 1 221 ? -2.07 12.961 19.188 1 89.44 221 ALA A O 1
ATOM 1671 N N . SER A 1 222 ? -3.74 13.578 20.531 1 86.44 222 SER A N 1
ATOM 1672 C CA . SER A 1 222 ? -2.855 14.281 21.453 1 86.44 222 SER A CA 1
ATOM 1673 C C . SER A 1 222 ? -1.882 13.32 22.125 1 86.44 222 SER A C 1
ATOM 1675 O O . SER A 1 222 ? -0.703 13.641 22.297 1 86.44 222 SER A O 1
ATOM 1677 N N . HIS A 1 223 ? -2.395 12.258 22.5 1 87.75 223 HIS A N 1
ATOM 1678 C CA . HIS A 1 223 ? -1.555 11.234 23.109 1 87.75 223 HIS A CA 1
ATOM 1679 C C . HIS A 1 223 ? -0.474 10.758 22.141 1 87.75 223 HIS A C 1
ATOM 1681 O O . HIS A 1 223 ? 0.693 10.641 22.531 1 87.75 223 HIS A O 1
ATOM 1687 N N . ALA A 1 224 ? -0.864 10.484 20.953 1 90.06 224 ALA A N 1
ATOM 1688 C CA . ALA A 1 224 ? 0.082 10.039 19.938 1 90.06 224 ALA A CA 1
ATOM 1689 C C . ALA A 1 224 ? 1.131 11.109 19.656 1 90.06 224 ALA A C 1
ATOM 1691 O O . ALA A 1 224 ? 2.314 10.805 19.5 1 90.06 224 ALA A O 1
ATOM 1692 N N . LEU A 1 225 ? 0.674 12.328 19.594 1 88.81 225 LEU A N 1
ATOM 1693 C CA . LEU A 1 225 ? 1.576 13.445 19.344 1 88.81 225 LEU A CA 1
ATOM 1694 C C . LEU A 1 225 ? 2.592 13.586 20.469 1 88.81 225 LEU A C 1
ATOM 1696 O O . LEU A 1 225 ? 3.781 13.797 20.219 1 88.81 225 LEU A O 1
ATOM 1700 N N . THR A 1 226 ? 2.117 13.461 21.656 1 84.56 226 THR A N 1
ATOM 1701 C CA . THR A 1 226 ? 3.008 13.562 22.797 1 84.56 226 THR A CA 1
ATOM 1702 C C . THR A 1 226 ? 4.098 12.5 22.734 1 84.56 226 THR A C 1
ATOM 1704 O O . THR A 1 226 ? 5.27 12.789 22.984 1 84.56 226 THR A O 1
ATOM 1707 N N . ASN A 1 227 ? 3.703 11.344 22.406 1 86.31 227 ASN A N 1
ATOM 1708 C CA . ASN A 1 227 ? 4.664 10.258 22.266 1 86.31 227 ASN A CA 1
ATOM 1709 C C . ASN A 1 227 ? 5.703 10.547 21.188 1 86.31 227 ASN A C 1
ATOM 1711 O O . ASN A 1 227 ? 6.895 10.32 21.391 1 86.31 227 ASN A O 1
ATOM 1715 N N . ALA A 1 228 ? 5.27 11.039 20.109 1 89.38 228 ALA A N 1
ATOM 1716 C CA . ALA A 1 228 ? 6.168 11.336 18.984 1 89.38 228 ALA A CA 1
ATOM 1717 C C . ALA A 1 228 ? 7.078 12.516 19.328 1 89.38 228 ALA A C 1
ATOM 1719 O O . ALA A 1 228 ? 8.273 12.5 19.016 1 89.38 228 ALA A O 1
ATOM 1720 N N . MET A 1 229 ? 6.555 13.484 20 1 87.19 229 MET A N 1
ATOM 1721 C CA . MET A 1 229 ? 7.309 14.703 20.328 1 87.19 229 MET A CA 1
ATOM 1722 C C . MET A 1 229 ? 8.383 14.422 21.375 1 87.19 229 MET A C 1
ATOM 1724 O O . MET A 1 229 ? 9.453 15.023 21.344 1 87.19 229 MET A O 1
ATOM 1728 N N . THR A 1 230 ? 8.078 13.531 22.219 1 84.19 230 THR A N 1
ATOM 1729 C CA . THR A 1 230 ? 9.078 13.133 23.203 1 84.19 230 THR A CA 1
ATOM 1730 C C . THR A 1 230 ? 10.305 12.539 22.516 1 84.19 230 THR A C 1
ATOM 1732 O O . THR A 1 230 ? 11.43 12.719 22.984 1 84.19 230 THR A O 1
ATOM 1735 N N . ARG A 1 231 ? 10.094 11.961 21.438 1 87.19 231 ARG A N 1
ATOM 1736 C CA . ARG A 1 231 ? 11.188 11.32 20.719 1 87.19 231 ARG A CA 1
ATOM 1737 C C . ARG A 1 231 ? 11.945 12.328 19.859 1 87.19 231 ARG A C 1
ATOM 1739 O O . ARG A 1 231 ? 13.148 12.172 19.641 1 87.19 231 ARG A O 1
ATOM 1746 N N . VAL A 1 232 ? 11.289 13.305 19.438 1 90.31 232 VAL A N 1
ATOM 1747 C CA . VAL A 1 232 ? 11.922 14.25 18.531 1 90.31 232 VAL A CA 1
ATOM 1748 C C . VAL A 1 232 ? 12.547 15.391 19.328 1 90.31 232 VAL A C 1
ATOM 1750 O O . VAL A 1 232 ? 13.477 16.062 18.859 1 90.31 232 VAL A O 1
ATOM 1753 N N . ALA A 1 233 ? 12.148 15.609 20.516 1 86.12 233 ALA A N 1
ATOM 1754 C CA . ALA A 1 233 ? 12.5 16.766 21.344 1 86.12 233 ALA A CA 1
ATOM 1755 C C . ALA A 1 233 ? 14.008 16.922 21.469 1 86.12 233 ALA A C 1
ATOM 1757 O O . ALA A 1 233 ? 14.547 18.016 21.312 1 86.12 233 ALA A O 1
ATOM 1758 N N . PRO A 1 234 ? 14.719 15.859 21.672 1 86.19 234 PRO A N 1
ATOM 1759 C CA . PRO A 1 234 ? 16.172 16.016 21.828 1 86.19 234 PRO A CA 1
ATOM 1760 C C . PRO A 1 234 ? 16.844 16.562 20.562 1 86.19 234 PRO A C 1
ATOM 1762 O O . PRO A 1 234 ? 17.953 17.078 20.625 1 86.19 234 PRO A O 1
ATOM 1765 N N . HIS A 1 235 ? 16.156 16.438 19.516 1 88 235 HIS A N 1
ATOM 1766 C CA . HIS A 1 235 ? 16.766 16.797 18.234 1 88 235 HIS A CA 1
ATOM 1767 C C . HIS A 1 235 ? 16.438 18.25 17.875 1 88 235 HIS A C 1
ATOM 1769 O O . HIS A 1 235 ? 17.078 18.828 16.984 1 88 235 HIS A O 1
ATOM 1775 N N . ILE A 1 236 ? 15.492 18.859 18.578 1 86.94 236 ILE A N 1
ATOM 1776 C CA . ILE A 1 236 ? 15.078 20.172 18.094 1 86.94 236 ILE A CA 1
ATOM 1777 C C . ILE A 1 236 ? 15.125 21.172 19.25 1 86.94 236 ILE A C 1
ATOM 1779 O O . ILE A 1 236 ? 15.117 22.391 19.031 1 86.94 236 ILE A O 1
ATOM 1783 N N . LEU A 1 237 ? 15.156 20.703 20.453 1 85.5 237 LEU A N 1
ATOM 1784 C CA . LEU A 1 237 ? 15.133 21.594 21.609 1 85.5 237 LEU A CA 1
ATOM 1785 C C . LEU A 1 237 ? 16.547 21.875 22.109 1 85.5 237 LEU A C 1
ATOM 1787 O O . LEU A 1 237 ? 17.469 21.078 21.859 1 85.5 237 LEU A O 1
ATOM 1791 N N . SER A 1 238 ? 16.625 23 22.828 1 83.44 238 SER A N 1
ATOM 1792 C CA . SER A 1 238 ? 17.875 23.328 23.5 1 83.44 238 SER A CA 1
ATOM 1793 C C . SER A 1 238 ? 18.109 22.438 24.719 1 83.44 238 SER A C 1
ATOM 1795 O O . SER A 1 238 ? 17.172 21.844 25.25 1 83.44 238 SER A O 1
ATOM 1797 N N . TRP A 1 239 ? 19.328 22.422 25.078 1 83.62 239 TRP A N 1
ATOM 1798 C CA . TRP A 1 239 ? 19.703 21.609 26.219 1 83.62 239 TRP A CA 1
ATOM 1799 C C . TRP A 1 239 ? 18.969 22.062 27.484 1 83.62 239 TRP A C 1
ATOM 1801 O O . TRP A 1 239 ? 18.594 21.25 28.328 1 83.62 239 TRP A O 1
ATOM 1811 N N . GLY A 1 240 ? 18.781 23.328 27.562 1 82.62 240 GLY A N 1
ATOM 1812 C CA . GLY A 1 240 ? 18.031 23.844 28.688 1 82.62 240 GLY A CA 1
ATOM 1813 C C . GLY A 1 240 ? 16.609 23.328 28.766 1 82.62 240 GLY A C 1
ATOM 1814 O O . GLY A 1 240 ? 16.141 22.938 29.844 1 82.62 240 GLY A O 1
ATOM 1815 N N . GLN A 1 241 ? 16.047 23.266 27.656 1 81.38 241 GLN A N 1
ATOM 1816 C CA . GLN A 1 241 ? 14.672 22.781 27.609 1 81.38 241 GLN A CA 1
ATOM 1817 C C . GLN A 1 241 ? 14.609 21.266 27.859 1 81.38 241 GLN A C 1
ATOM 1819 O O . GLN A 1 241 ? 13.695 20.781 28.531 1 81.38 241 GLN A O 1
ATOM 1824 N N . ILE A 1 242 ? 15.5 20.625 27.344 1 82.5 242 ILE A N 1
ATOM 1825 C CA . ILE A 1 242 ? 15.562 19.188 27.531 1 82.5 242 ILE A CA 1
ATOM 1826 C C . ILE A 1 242 ? 15.727 18.859 29.016 1 82.5 242 ILE A C 1
ATOM 1828 O O . 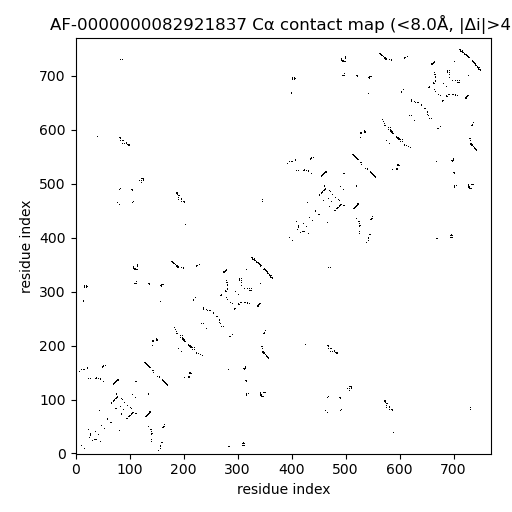ILE A 1 242 ? 15.023 18 29.547 1 82.5 242 ILE A O 1
ATOM 1832 N N . LEU A 1 243 ? 16.594 19.578 29.625 1 84.31 243 LEU A N 1
ATOM 1833 C CA . LEU A 1 243 ? 16.844 19.391 31.047 1 84.31 243 LEU A CA 1
ATOM 1834 C C . LEU A 1 243 ? 15.586 19.703 31.859 1 84.31 243 LEU A C 1
ATOM 1836 O O . LEU A 1 243 ? 15.258 18.969 32.781 1 84.31 243 LEU A O 1
ATOM 1840 N N . ALA A 1 244 ? 14.969 20.719 31.516 1 84.75 244 ALA A N 1
ATOM 1841 C CA . ALA A 1 244 ? 13.742 21.094 32.188 1 84.75 244 ALA A CA 1
ATOM 1842 C C . ALA A 1 244 ? 12.672 20.016 32.062 1 84.75 244 ALA A C 1
ATOM 1844 O O . ALA A 1 244 ? 11.969 19.703 33.031 1 84.75 244 ALA A O 1
ATOM 1845 N N . TYR A 1 245 ? 12.523 19.531 30.938 1 80 245 TYR A N 1
ATOM 1846 C CA . TYR A 1 245 ? 11.562 18.469 30.672 1 80 245 TYR A CA 1
ATOM 1847 C C . TYR A 1 245 ? 11.891 17.219 31.5 1 80 245 TYR A C 1
ATOM 1849 O O . TYR A 1 245 ? 11.008 16.609 32.094 1 80 245 TYR A O 1
ATOM 1857 N N . LEU A 1 246 ? 13.109 16.859 31.484 1 82 246 LEU A N 1
ATOM 1858 C CA . LEU A 1 246 ? 13.547 15.68 32.219 1 82 246 LEU A CA 1
ATOM 1859 C C . LEU A 1 246 ? 13.305 15.844 33.719 1 82 246 LEU A C 1
ATOM 1861 O O . LEU A 1 246 ? 12.844 14.914 34.375 1 82 246 LEU A O 1
ATOM 1865 N N . LEU A 1 247 ? 13.578 16.953 34.156 1 86.38 247 LEU A N 1
ATOM 1866 C CA . LEU A 1 247 ? 13.359 17.234 35.562 1 86.38 247 LEU A CA 1
ATOM 1867 C C . LEU A 1 247 ? 11.875 17.172 35.906 1 86.38 247 LEU A C 1
ATOM 1869 O O . LEU A 1 247 ? 11.5 16.641 36.969 1 86.38 247 LEU A O 1
ATOM 1873 N N . ASN A 1 248 ? 11.18 17.719 34.969 1 86.12 248 ASN A N 1
ATOM 1874 C CA . ASN A 1 248 ? 9.734 17.688 35.156 1 86.12 248 ASN A CA 1
ATOM 1875 C C . ASN A 1 248 ? 9.195 16.266 35.125 1 86.12 248 ASN A C 1
ATOM 1877 O O . ASN A 1 248 ? 8.352 15.898 35.969 1 86.12 248 ASN A O 1
ATOM 1881 N N . THR A 1 249 ? 9.562 15.508 34.219 1 80.19 249 THR A N 1
ATOM 1882 C CA . THR A 1 249 ? 9.156 14.109 34.125 1 80.19 249 THR A CA 1
ATOM 1883 C C . THR A 1 249 ? 9.555 13.336 35.375 1 80.19 249 THR A C 1
ATOM 1885 O O . THR A 1 249 ? 8.773 12.516 35.875 1 80.19 249 THR A O 1
ATOM 1888 N N . GLY A 1 250 ? 10.695 13.531 35.812 1 83.38 250 GLY A N 1
ATOM 1889 C CA . GLY A 1 250 ? 11.141 12.93 37.062 1 83.38 250 GLY A CA 1
ATOM 1890 C C . GLY A 1 250 ? 10.297 13.32 38.25 1 83.38 250 GLY A C 1
ATOM 1891 O O . GLY A 1 250 ? 9.953 12.477 39.094 1 83.38 250 GLY A O 1
ATOM 1892 N N . HIS A 1 251 ? 10.016 14.516 38.25 1 87 251 HIS A N 1
ATOM 1893 C CA . HIS A 1 251 ? 9.18 15.023 39.344 1 87 251 HIS A CA 1
ATOM 1894 C C . HIS A 1 251 ? 7.801 14.367 39.312 1 87 251 HIS A C 1
ATOM 1896 O O . HIS A 1 251 ? 7.25 14.047 40.375 1 87 251 HIS A O 1
ATOM 1902 N N . LYS A 1 252 ? 7.305 14.273 38.219 1 85.44 252 LYS A N 1
ATOM 1903 C CA . LYS A 1 252 ? 5.996 13.648 38.062 1 85.44 252 LYS A CA 1
ATOM 1904 C C . LYS A 1 252 ? 6.031 12.188 38.531 1 85.44 252 LYS A C 1
ATOM 1906 O O . LYS A 1 252 ? 5.094 11.703 39.156 1 85.44 252 LYS A O 1
ATOM 1911 N N . GLN A 1 253 ? 7.066 11.492 38.188 1 85.06 253 GLN A N 1
ATOM 1912 C CA . GLN A 1 253 ? 7.219 10.094 38.594 1 85.06 253 GLN A CA 1
ATOM 1913 C C . GLN A 1 253 ? 7.359 9.969 40.094 1 85.06 253 GLN A C 1
ATOM 1915 O O . GLN A 1 253 ? 6.773 9.07 40.719 1 85.06 253 GLN A O 1
ATOM 1920 N N . LEU A 1 254 ? 8.102 10.781 40.625 1 88.38 254 LEU A N 1
ATOM 1921 C CA . LEU A 1 254 ? 8.305 10.789 42.062 1 88.38 254 LEU A CA 1
ATOM 1922 C C . LEU A 1 254 ? 7.008 11.125 42.781 1 88.38 254 LEU A C 1
ATOM 1924 O O . LEU A 1 254 ? 6.715 10.547 43.844 1 88.38 254 LEU A O 1
ATOM 1928 N N . ALA A 1 255 ? 6.34 12.055 42.25 1 89.25 255 ALA A N 1
ATOM 1929 C CA . ALA A 1 255 ? 5.055 12.422 42.844 1 89.25 255 ALA A CA 1
ATOM 1930 C C . ALA A 1 255 ? 4.078 11.25 42.812 1 89.25 255 ALA A C 1
ATOM 1932 O O . ALA A 1 255 ? 3.354 11.016 43.781 1 89.25 255 ALA A O 1
ATOM 1933 N N . LYS A 1 256 ? 4.016 10.625 41.719 1 86.5 256 LYS A N 1
ATOM 1934 C CA . LYS A 1 256 ? 3.162 9.453 41.562 1 86.5 256 LYS A CA 1
ATOM 1935 C C . LYS A 1 256 ? 3.527 8.375 42.594 1 86.5 256 LYS A C 1
ATOM 1937 O O . LYS A 1 256 ? 2.648 7.793 43.219 1 86.5 256 LYS A O 1
ATOM 1942 N N . LEU A 1 257 ? 4.797 8.109 42.719 1 88.44 257 LEU A N 1
ATOM 1943 C CA . LEU A 1 257 ? 5.281 7.102 43.688 1 88.44 257 LEU A CA 1
ATOM 1944 C C . LEU A 1 257 ? 4.961 7.5 45.125 1 88.44 257 LEU A C 1
ATOM 1946 O O . LEU A 1 257 ? 4.703 6.641 45.969 1 88.44 257 LEU A O 1
ATOM 1950 N N . ALA A 1 258 ? 4.941 8.773 45.281 1 91.19 258 ALA A N 1
ATOM 1951 C CA . ALA A 1 258 ? 4.734 9.305 46.625 1 91.19 258 ALA A CA 1
ATOM 1952 C C . ALA A 1 258 ? 3.25 9.531 46.906 1 91.19 258 ALA A C 1
ATOM 1954 O O . ALA A 1 258 ? 2.867 9.883 48 1 91.19 258 ALA A O 1
ATOM 1955 N N . GLY A 1 259 ? 2.457 9.312 45.906 1 87.69 259 GLY A N 1
ATOM 1956 C CA . GLY A 1 259 ? 1.03 9.547 46.094 1 87.69 259 GLY A CA 1
ATOM 1957 C C . GLY A 1 259 ? 0.669 11.016 46.156 1 87.69 259 GLY A C 1
ATOM 1958 O O . GLY A 1 259 ? -0.302 11.391 46.812 1 87.69 259 GLY A O 1
ATOM 1959 N N . LEU A 1 260 ? 1.507 11.797 45.719 1 88.12 260 LEU A N 1
ATOM 1960 C CA . LEU A 1 260 ? 1.291 13.234 45.719 1 88.12 260 LEU A CA 1
ATOM 1961 C C . LEU A 1 260 ? 0.574 13.664 44.438 1 88.12 260 LEU A C 1
ATOM 1963 O O . LEU A 1 260 ? 0.549 12.914 43.469 1 88.12 260 LEU A O 1
ATOM 1967 N N . PRO A 1 261 ? -0.066 14.828 44.531 1 83.94 261 PRO A N 1
ATOM 1968 C CA . PRO A 1 261 ? -0.681 15.344 43.312 1 83.94 261 PRO A CA 1
ATOM 1969 C C . PRO A 1 261 ? 0.323 15.508 42.156 1 83.94 261 PRO A C 1
ATOM 1971 O O . PRO A 1 261 ? 1.476 15.875 42.406 1 83.94 261 PRO A O 1
ATOM 1974 N N . ARG A 1 262 ? -0.05 15.133 41.031 1 74.19 262 ARG A N 1
ATOM 1975 C CA . ARG A 1 262 ? 0.796 15.234 39.844 1 74.19 262 ARG A CA 1
ATOM 1976 C C . ARG A 1 262 ? 1.093 16.688 39.5 1 74.19 262 ARG A C 1
ATOM 1978 O O . ARG A 1 262 ? 0.173 17.5 39.344 1 74.19 262 ARG A O 1
ATOM 1985 N N . PRO A 1 263 ? 2.359 17.047 39.531 1 78.56 263 PRO A N 1
ATOM 1986 C CA . PRO A 1 263 ? 2.691 18.406 39.094 1 78.56 263 PRO A CA 1
ATOM 1987 C C . PRO A 1 263 ? 2.307 18.641 37.625 1 78.56 263 PRO A C 1
ATOM 1989 O O . PRO A 1 263 ? 2.072 17.703 36.875 1 78.56 263 PRO A O 1
ATOM 1992 N N . PRO A 1 264 ? 2.207 20.047 37.344 1 74.31 264 PRO A N 1
ATOM 1993 C CA . PRO A 1 264 ? 1.915 20.344 35.969 1 74.31 264 PRO A CA 1
ATOM 1994 C C . PRO A 1 264 ? 3.004 19.859 35 1 74.31 264 PRO A C 1
ATOM 1996 O O . PRO A 1 264 ? 4.184 19.859 35.375 1 74.31 264 PRO A O 1
ATOM 1999 N N . THR A 1 265 ? 2.553 19.359 33.844 1 71.88 265 THR A N 1
ATOM 2000 C CA . THR A 1 265 ? 3.494 18.859 32.875 1 71.88 265 THR A CA 1
ATOM 2001 C C . THR A 1 265 ? 4.23 20.016 32.188 1 71.88 265 THR A C 1
ATOM 2003 O O . THR A 1 265 ? 3.609 20.984 31.766 1 71.88 265 THR A O 1
ATOM 2006 N N . PHE A 1 266 ? 5.562 20.016 32.312 1 74.25 266 PHE A N 1
ATOM 2007 C CA . PHE A 1 266 ? 6.367 20.984 31.547 1 74.25 266 PHE A CA 1
ATOM 2008 C C . PHE A 1 266 ? 6.16 20.797 30.047 1 74.25 266 PHE A C 1
ATOM 2010 O O . PHE A 1 266 ? 6.285 19.688 29.531 1 74.25 266 PHE A O 1
ATOM 2017 N N . LYS A 1 267 ? 5.781 21.891 29.438 1 73.38 267 LYS A N 1
ATOM 2018 C CA . LYS A 1 267 ? 5.656 21.891 27.984 1 73.38 267 LYS A CA 1
ATOM 2019 C C . LYS A 1 267 ? 6.785 22.688 27.328 1 73.38 267 LYS A C 1
ATOM 2021 O O . LYS A 1 267 ? 6.855 23.906 27.484 1 73.38 267 LYS A O 1
ATOM 2026 N N . PRO A 1 268 ? 7.605 21.938 26.609 1 79.38 268 PRO A N 1
ATOM 2027 C CA . PRO A 1 268 ? 8.688 22.672 25.969 1 79.38 268 PRO A CA 1
ATOM 2028 C C . PRO A 1 268 ? 8.18 23.688 24.938 1 79.38 268 PRO A C 1
ATOM 2030 O O . PRO A 1 268 ? 7.105 23.484 24.359 1 79.38 268 PRO A O 1
ATOM 2033 N N . ALA A 1 269 ? 8.93 24.797 24.859 1 79.38 269 ALA A N 1
ATOM 2034 C CA . ALA A 1 269 ? 8.617 25.781 23.828 1 79.38 269 ALA A CA 1
ATOM 2035 C C . ALA A 1 269 ? 9.211 25.391 22.484 1 79.38 269 ALA A C 1
ATOM 2037 O O . ALA A 1 269 ? 10.258 25.891 22.078 1 79.38 269 ALA A O 1
ATOM 2038 N N . PHE A 1 270 ? 8.484 24.609 21.766 1 81.81 270 PHE A N 1
ATOM 2039 C CA . PHE A 1 270 ? 8.984 24.078 20.5 1 81.81 270 PHE A CA 1
ATOM 2040 C C . PHE A 1 270 ? 9.195 25.203 19.484 1 81.81 270 PHE A C 1
ATOM 2042 O O . PHE A 1 270 ? 10.023 25.078 18.594 1 81.81 270 PHE A O 1
ATOM 2049 N N . GLY A 1 271 ? 8.5 26.297 19.672 1 81.81 271 GLY A N 1
ATOM 2050 C CA . GLY A 1 271 ? 8.617 27.438 18.781 1 81.81 271 GLY A CA 1
ATOM 2051 C C . GLY A 1 271 ? 9.984 28.094 18.828 1 81.81 271 GLY A C 1
ATOM 2052 O O . GLY A 1 271 ? 10.344 28.859 17.938 1 81.81 271 GLY A O 1
ATOM 2053 N N . GLN A 1 272 ? 10.766 27.797 19.797 1 81.88 272 GLN A N 1
ATOM 2054 C CA . GLN A 1 272 ? 12.102 28.375 19.906 1 81.88 272 GLN A CA 1
ATOM 2055 C C . GLN A 1 272 ? 13.094 27.641 19.016 1 81.88 272 GLN A C 1
ATOM 2057 O O . GLN A 1 272 ? 14.102 28.203 18.594 1 81.88 272 GLN A O 1
ATOM 2062 N N . GLY A 1 273 ? 12.805 26.469 18.719 1 85.56 273 GLY A N 1
ATOM 2063 C CA . GLY A 1 273 ? 13.742 25.656 17.953 1 85.56 273 GLY A CA 1
ATOM 2064 C C . GLY A 1 273 ? 13.297 25.422 16.516 1 85.56 273 GLY A C 1
ATOM 2065 O O . GLY A 1 273 ? 14.078 24.969 15.688 1 85.56 273 GLY A O 1
ATOM 2066 N N . VAL A 1 274 ? 12.078 25.781 16.281 1 93.88 274 VAL A N 1
ATOM 2067 C CA . VAL A 1 274 ? 11.492 25.531 14.977 1 93.88 274 VAL A CA 1
ATOM 2068 C C . VAL A 1 274 ? 10.773 26.797 14.484 1 93.88 274 VAL A C 1
ATOM 2070 O O . VAL A 1 274 ? 9.953 27.375 15.211 1 93.88 274 VAL A O 1
ATOM 2073 N N . GLN A 1 275 ? 11.016 27.203 13.312 1 94.62 275 GLN A N 1
ATOM 2074 C CA . GLN A 1 275 ? 10.477 28.453 12.773 1 94.62 275 GLN A CA 1
ATOM 2075 C C . GLN A 1 275 ? 9.109 28.234 12.141 1 94.62 275 GLN A C 1
ATOM 2077 O O . GLN A 1 275 ? 8.234 29.094 12.219 1 94.62 275 GLN A O 1
ATOM 2082 N N . HIS A 1 276 ? 8.938 27.078 11.484 1 96.56 276 HIS A N 1
ATOM 2083 C CA . HIS A 1 276 ? 7.695 26.828 10.766 1 96.56 276 HIS A CA 1
ATOM 2084 C C . HIS A 1 276 ? 7.082 25.5 11.18 1 96.56 276 HIS A C 1
ATOM 2086 O O . HIS A 1 276 ? 7.801 24.516 11.414 1 96.56 276 HIS A O 1
ATOM 2092 N N . PHE A 1 277 ? 5.707 25.516 11.281 1 95.69 277 PHE A N 1
ATOM 2093 C CA . PHE A 1 277 ? 4.965 24.328 11.672 1 95.69 277 PHE A CA 1
ATOM 2094 C C . PHE A 1 277 ? 3.938 23.969 10.609 1 95.69 277 PHE A C 1
ATOM 2096 O O . PHE A 1 277 ? 3.178 24.812 10.148 1 95.69 277 PHE A O 1
ATOM 2103 N N . LEU A 1 278 ? 4.051 22.734 10.18 1 96.62 278 LEU A N 1
ATOM 2104 C CA . LEU A 1 278 ? 3.055 22.141 9.297 1 96.62 278 LEU A CA 1
ATOM 2105 C C . LEU A 1 278 ? 2.182 21.141 10.047 1 96.62 278 LEU A C 1
ATOM 2107 O O . LEU A 1 278 ? 2.539 19.969 10.172 1 96.62 278 LEU A O 1
ATOM 2111 N N . LEU A 1 279 ? 1.032 21.609 10.438 1 92.69 279 LEU A N 1
ATOM 2112 C CA . LEU A 1 279 ? 0.134 20.766 11.219 1 92.69 279 LEU A CA 1
ATOM 2113 C C . LEU A 1 279 ? -1.039 20.281 10.375 1 92.69 279 LEU A C 1
ATOM 2115 O O . LEU A 1 279 ? -1.553 21.031 9.539 1 92.69 279 LEU A O 1
ATOM 2119 N N . HIS A 1 280 ? -1.375 19.016 10.633 1 83.62 280 HIS A N 1
ATOM 2120 C CA . HIS A 1 280 ? -2.539 18.469 9.93 1 83.62 280 HIS A CA 1
ATOM 2121 C C . HIS A 1 280 ? -3.797 19.266 10.273 1 83.62 280 HIS A C 1
ATOM 2123 O O . HIS A 1 280 ? -4.117 19.453 11.445 1 83.62 280 HIS A O 1
ATOM 2129 N N . ALA A 1 281 ? -4.512 19.594 9.32 1 72.19 281 ALA A N 1
ATOM 2130 C CA . ALA A 1 281 ? -5.727 20.406 9.43 1 72.19 281 ALA A CA 1
ATOM 2131 C C . ALA A 1 281 ? -6.965 19.516 9.531 1 72.19 281 ALA A C 1
ATOM 2133 O O . ALA A 1 281 ? -7.82 19.531 8.641 1 72.19 281 ALA A O 1
ATOM 2134 N N . GLY A 1 282 ? -7.047 18.812 10.609 1 77.25 282 GLY A N 1
ATOM 2135 C CA . GLY A 1 282 ? -8.172 17.906 10.75 1 77.25 282 GLY A CA 1
ATOM 2136 C C . GLY A 1 282 ? -9.477 18.609 11.086 1 77.25 282 GLY A C 1
ATOM 2137 O O . GLY A 1 282 ? -10.555 18.016 10.992 1 77.25 282 GLY A O 1
ATOM 2138 N N . GLY A 1 283 ? -9.438 19.812 11.422 1 82.25 283 GLY A N 1
ATOM 2139 C CA . GLY A 1 283 ? -10.5 20.688 11.898 1 82.25 283 GLY A CA 1
ATOM 2140 C C . GLY A 1 283 ? -10.023 21.719 12.914 1 82.25 283 GLY A C 1
ATOM 2141 O O . GLY A 1 283 ? -8.898 21.625 13.414 1 82.25 283 GLY A O 1
ATOM 2142 N N . ALA A 1 284 ? -10.898 22.625 13.133 1 84.31 284 ALA A N 1
ATOM 2143 C CA . ALA A 1 284 ? -10.523 23.719 14.023 1 84.31 284 ALA A CA 1
ATOM 2144 C C . ALA A 1 284 ? -10.164 23.203 15.414 1 84.31 284 ALA A C 1
ATOM 2146 O O . ALA A 1 284 ? -9.172 23.625 16 1 84.31 284 ALA A O 1
ATOM 2147 N N . LYS A 1 285 ? -10.906 22.281 15.836 1 81.88 285 LYS A N 1
ATOM 2148 C CA . LYS A 1 285 ? -10.672 21.75 17.172 1 81.88 285 LYS A CA 1
ATOM 2149 C C . LYS A 1 285 ? -9.352 20.984 17.234 1 81.88 285 LYS A C 1
ATOM 2151 O O . LYS A 1 285 ? -8.609 21.094 18.219 1 81.88 285 LYS A O 1
ATOM 2156 N N . VAL A 1 286 ? -9.109 20.234 16.25 1 80.75 286 VAL A N 1
ATOM 2157 C CA . VAL A 1 286 ? -7.871 19.469 16.203 1 80.75 286 VAL A CA 1
ATOM 2158 C C . VAL A 1 286 ? -6.68 20.422 16.125 1 80.75 286 VAL A C 1
ATOM 2160 O O . VAL A 1 286 ? -5.68 20.219 16.828 1 80.75 286 VAL A O 1
ATOM 2163 N N . LEU A 1 287 ? -6.785 21.375 15.344 1 86.38 287 LEU A N 1
ATOM 2164 C CA . LEU A 1 287 ? -5.703 22.344 15.188 1 86.38 287 LEU A CA 1
ATOM 2165 C C . LEU A 1 287 ? -5.441 23.078 16.5 1 86.38 287 LEU A C 1
ATOM 2167 O O . LEU A 1 287 ? -4.289 23.281 16.875 1 86.38 287 LEU A O 1
ATOM 2171 N N . GLU A 1 288 ? -6.492 23.438 17.141 1 84.75 288 GLU A N 1
ATOM 2172 C CA . GLU A 1 288 ? -6.363 24.109 18.422 1 84.75 288 GLU A CA 1
ATOM 2173 C C . GLU A 1 288 ? -5.734 23.188 19.469 1 84.75 288 GLU A C 1
ATOM 2175 O O . GLU A 1 288 ? -4.895 23.625 20.266 1 84.75 288 GLU A O 1
ATOM 2180 N N . GLY A 1 289 ? -6.184 22.047 19.469 1 82.31 289 GLY A N 1
ATOM 2181 C CA . GLY A 1 289 ? -5.617 21.062 20.375 1 82.31 289 GLY A CA 1
ATOM 2182 C C . GLY A 1 289 ? -4.133 20.828 20.156 1 82.31 289 GLY A C 1
ATOM 2183 O O . GLY A 1 289 ? -3.359 20.797 21.125 1 82.31 289 GLY A O 1
ATOM 2184 N N . LEU A 1 290 ? -3.785 20.688 18.906 1 83.12 290 LEU A N 1
ATOM 2185 C CA . LEU A 1 290 ? -2.377 20.5 18.578 1 83.12 290 LEU A CA 1
ATOM 2186 C C . LEU A 1 290 ? -1.559 21.734 18.969 1 83.12 290 LEU A C 1
ATOM 2188 O O . LEU A 1 290 ? -0.463 21.609 19.516 1 83.12 290 LEU A O 1
ATOM 2192 N N . GLY A 1 291 ? -2.057 22.875 18.672 1 85.69 291 GLY A N 1
ATOM 2193 C CA . GLY A 1 291 ? -1.389 24.109 19.031 1 85.69 291 GLY A CA 1
ATOM 2194 C C . GLY A 1 291 ? -1.179 24.25 20.531 1 85.69 291 GLY A C 1
ATOM 2195 O O . GLY A 1 291 ? -0.098 24.641 20.984 1 85.69 291 GLY A O 1
ATOM 2196 N N . ALA A 1 292 ? -2.178 23.859 21.25 1 84 292 ALA A N 1
ATOM 2197 C CA . ALA A 1 292 ? -2.104 23.938 22.719 1 84 292 ALA A CA 1
ATOM 2198 C C . ALA A 1 292 ? -1.085 22.938 23.25 1 84 292 ALA A C 1
ATOM 2200 O O . ALA A 1 292 ? -0.307 23.266 24.156 1 84 292 ALA A O 1
ATOM 2201 N N . SER A 1 293 ? -1.122 21.797 22.672 1 77.31 293 SER A N 1
ATOM 2202 C CA . SER A 1 293 ? -0.207 20.75 23.109 1 77.31 293 SER A CA 1
ATOM 2203 C C . SER A 1 293 ? 1.245 21.141 22.875 1 77.31 293 SER A C 1
ATOM 2205 O O . SER A 1 293 ? 2.133 20.766 23.641 1 77.31 293 SER A O 1
ATOM 2207 N N . LEU A 1 294 ? 1.457 21.922 21.859 1 83.12 294 LEU A N 1
ATOM 2208 C CA . LEU A 1 294 ? 2.814 22.297 21.484 1 83.12 294 LEU A CA 1
ATOM 2209 C C . LEU A 1 294 ? 3.131 23.719 21.953 1 83.12 294 LEU A C 1
ATOM 2211 O O . LEU A 1 294 ? 4.227 24.219 21.703 1 83.12 294 LEU A O 1
ATOM 2215 N N . GLN A 1 295 ? 2.229 24.391 22.562 1 83.5 295 GLN A N 1
ATOM 2216 C CA . GLN A 1 295 ? 2.373 25.766 23.031 1 83.5 295 GLN A CA 1
ATOM 2217 C C . GLN A 1 295 ? 2.814 26.688 21.891 1 83.5 295 GLN A C 1
ATOM 2219 O O . GLN A 1 295 ? 3.803 27.422 22.016 1 83.5 295 GLN A O 1
ATOM 2224 N N . LEU A 1 296 ? 2.07 26.578 20.891 1 89.38 296 LEU A N 1
ATOM 2225 C CA . LEU A 1 296 ? 2.416 27.359 19.719 1 89.38 296 LEU A CA 1
ATOM 2226 C C . LEU A 1 296 ? 1.709 28.719 19.734 1 89.38 296 LEU A C 1
ATOM 2228 O O . LEU A 1 296 ? 0.595 28.828 20.25 1 89.38 296 LEU A O 1
ATOM 2232 N N . ALA A 1 297 ? 2.443 29.703 19.203 1 88.88 297 ALA A N 1
ATOM 2233 C CA . ALA A 1 297 ? 1.827 31.016 19 1 88.88 297 ALA A CA 1
ATOM 2234 C C . ALA A 1 297 ? 0.858 30.984 17.828 1 88.88 297 ALA A C 1
ATOM 2236 O O . ALA A 1 297 ? 0.946 30.125 16.953 1 88.88 297 ALA A O 1
ATOM 2237 N N . PRO A 1 298 ? -0.075 31.938 17.781 1 88.25 298 PRO A N 1
ATOM 2238 C CA . PRO A 1 298 ? -1.07 31.984 16.703 1 88.25 298 PRO A CA 1
ATOM 2239 C C . PRO A 1 298 ? -0.439 32.031 15.312 1 88.25 298 PRO A C 1
ATOM 2241 O O . PRO A 1 298 ? -0.97 31.453 14.367 1 88.25 298 PRO A O 1
ATOM 2244 N N . HIS A 1 299 ? 0.674 32.688 15.211 1 89.94 299 HIS A N 1
ATOM 2245 C CA . HIS A 1 299 ? 1.295 32.844 13.898 1 89.94 299 HIS A CA 1
ATOM 2246 C C . HIS A 1 299 ? 1.813 31.5 13.391 1 89.94 299 HIS A C 1
ATOM 2248 O O . HIS A 1 299 ? 1.923 31.297 12.18 1 89.94 299 HIS A O 1
ATOM 2254 N N . HIS A 1 300 ? 2.111 30.562 14.305 1 92.31 300 HIS A N 1
ATOM 2255 C CA . HIS A 1 300 ? 2.553 29.219 13.914 1 92.31 300 HIS A CA 1
ATOM 2256 C C . HIS A 1 300 ? 1.405 28.422 13.32 1 92.31 300 HIS A C 1
ATOM 2258 O O . HIS A 1 300 ? 1.631 27.516 12.516 1 92.31 300 HIS A O 1
ATOM 2264 N N . LEU A 1 301 ? 0.189 28.781 13.625 1 92.88 301 LEU A N 1
ATOM 2265 C CA . LEU A 1 301 ? -0.98 28.016 13.203 1 92.88 301 LEU A CA 1
ATOM 2266 C C . LEU A 1 301 ? -1.574 28.594 11.93 1 92.88 301 LEU A C 1
ATOM 2268 O O . LEU A 1 301 ? -2.4 27.953 11.273 1 92.88 301 LEU A O 1
ATOM 2272 N N . GLU A 1 302 ? -1.122 29.734 11.562 1 92.75 302 GLU A N 1
ATOM 2273 C CA . GLU A 1 302 ? -1.726 30.484 10.469 1 92.75 302 GLU A CA 1
ATOM 2274 C C . GLU A 1 302 ? -1.722 29.672 9.172 1 92.75 302 GLU A C 1
ATOM 2276 O O . GLU A 1 302 ? -2.729 29.609 8.469 1 92.75 302 GLU A O 1
ATOM 2281 N N . PRO A 1 303 ? -0.607 29 8.82 1 94.25 303 PRO A N 1
ATOM 2282 C CA . PRO A 1 303 ? -0.616 28.25 7.566 1 94.25 303 PRO A CA 1
ATOM 2283 C C . PRO A 1 303 ? -1.661 27.141 7.555 1 94.25 303 PRO A C 1
ATOM 2285 O O . PRO A 1 303 ? -2.377 26.969 6.562 1 94.25 303 PRO A O 1
ATOM 2288 N N . SER A 1 304 ? -1.781 26.422 8.594 1 94.62 304 SER A N 1
ATOM 2289 C CA . SER A 1 304 ? -2.736 25.328 8.672 1 94.62 304 SER A CA 1
ATOM 2290 C C . SER A 1 304 ? -4.172 25.844 8.727 1 94.62 304 SER A C 1
ATOM 2292 O O . SER A 1 304 ? -5.082 25.203 8.188 1 94.62 304 SER A O 1
ATOM 2294 N N . ARG A 1 305 ? -4.348 26.938 9.391 1 92.56 305 ARG A N 1
ATOM 2295 C CA . ARG A 1 305 ? -5.668 27.562 9.406 1 92.56 305 ARG A CA 1
ATOM 2296 C C . ARG A 1 305 ? -6.062 28.031 8.008 1 92.56 305 ARG A C 1
ATOM 2298 O O . ARG A 1 305 ? -7.23 27.953 7.629 1 92.56 305 ARG A O 1
ATOM 2305 N N . ALA A 1 306 ? -5.102 28.531 7.32 1 91.88 306 ALA A N 1
ATOM 2306 C CA . ALA A 1 306 ? -5.363 28.969 5.953 1 91.88 306 ALA A CA 1
ATOM 2307 C C . ALA A 1 306 ? -5.785 27.797 5.074 1 91.88 306 ALA A C 1
ATOM 2309 O O . ALA A 1 306 ? -6.691 27.922 4.246 1 91.88 306 ALA A O 1
ATOM 2310 N N . VAL A 1 307 ? -5.141 26.688 5.227 1 93.38 307 VAL A N 1
ATOM 2311 C CA . VAL A 1 307 ? -5.496 25.484 4.473 1 93.38 307 VAL A CA 1
ATOM 2312 C C . VAL A 1 307 ? -6.934 25.078 4.793 1 93.38 307 VAL A C 1
ATOM 2314 O O . VAL A 1 307 ? -7.734 24.844 3.885 1 93.38 307 VAL A O 1
ATOM 2317 N N . LEU A 1 308 ? -7.211 25.031 6.047 1 92.06 308 LEU A N 1
ATOM 2318 C CA . LEU A 1 308 ? -8.555 24.641 6.461 1 92.06 308 LEU A CA 1
ATOM 2319 C C . LEU A 1 308 ? -9.594 25.609 5.898 1 92.06 308 LEU A C 1
ATOM 2321 O O . LEU A 1 308 ? -10.633 25.188 5.383 1 92.06 308 LEU A O 1
ATOM 2325 N N . HIS A 1 309 ? -9.273 26.797 6.016 1 91.06 309 HIS A N 1
ATOM 2326 C CA . HIS A 1 309 ? -10.211 27.828 5.578 1 91.06 309 HIS A CA 1
ATOM 2327 C C . HIS A 1 309 ? -10.43 27.766 4.07 1 91.06 309 HIS A C 1
ATOM 2329 O O . HIS A 1 309 ? -11.57 27.812 3.604 1 91.06 309 HIS A O 1
ATOM 2335 N N . ASP A 1 310 ? -9.422 27.688 3.334 1 90.62 310 ASP A N 1
ATOM 2336 C CA . ASP A 1 310 ? -9.523 27.875 1.89 1 90.62 310 ASP A CA 1
ATOM 2337 C C . ASP A 1 310 ? -9.82 26.547 1.187 1 90.62 310 ASP A C 1
ATOM 2339 O O . ASP A 1 310 ? -10.453 26.531 0.128 1 90.62 310 ASP A O 1
ATOM 2343 N N . TYR A 1 311 ? -9.383 25.453 1.768 1 92.19 311 TYR A N 1
ATOM 2344 C CA . TYR A 1 311 ? -9.477 24.188 1.033 1 92.19 311 TYR A CA 1
ATOM 2345 C C . TYR A 1 311 ? -10.195 23.125 1.857 1 92.19 311 TYR A C 1
ATOM 2347 O O . TYR A 1 311 ? -10.648 22.125 1.316 1 92.19 311 TYR A O 1
ATOM 2355 N N . GLY A 1 312 ? -10.328 23.359 3.154 1 91.75 312 GLY A N 1
ATOM 2356 C CA . GLY A 1 312 ? -10.867 22.328 4.023 1 91.75 312 GLY A CA 1
ATOM 2357 C C . GLY A 1 312 ? -9.844 21.266 4.387 1 91.75 312 GLY A C 1
ATOM 2358 O O . GLY A 1 312 ? -8.633 21.516 4.336 1 91.75 312 GLY A O 1
ATOM 2359 N N . ASN A 1 313 ? -10.344 20.188 4.883 1 92.5 313 ASN A N 1
ATOM 2360 C CA . ASN A 1 313 ? -9.477 19.062 5.219 1 92.5 313 ASN A CA 1
ATOM 2361 C C . ASN A 1 313 ? -9.125 18.234 3.984 1 92.5 313 ASN A C 1
ATOM 2363 O O . ASN A 1 313 ? -9.875 17.344 3.594 1 92.5 313 ASN A O 1
ATOM 2367 N N . VAL A 1 314 ? -7.953 18.453 3.494 1 93.94 314 VAL A N 1
ATOM 2368 C CA . VAL A 1 314 ? -7.484 17.703 2.34 1 93.94 314 VAL A CA 1
ATOM 2369 C C . VAL A 1 314 ? -6.625 16.531 2.805 1 93.94 314 VAL A C 1
ATOM 2371 O O . VAL A 1 314 ? -5.766 16.047 2.062 1 93.94 314 VAL A O 1
ATOM 2374 N N . SER A 1 315 ? -6.816 16.188 3.99 1 93.44 315 SER A N 1
ATOM 2375 C CA . SER A 1 315 ? -6.293 14.977 4.621 1 93.44 315 SER A CA 1
ATOM 2376 C C . SER A 1 315 ? -4.77 14.922 4.543 1 93.44 315 SER A C 1
ATOM 2378 O O . SER A 1 315 ? -4.09 15.844 4.992 1 93.44 315 SER A O 1
ATOM 2380 N N . SER A 1 316 ? -4.238 13.898 3.904 1 94.81 316 SER A N 1
ATOM 2381 C CA . SER A 1 316 ? -2.807 13.609 3.908 1 94.81 316 SER A CA 1
ATOM 2382 C C . SER A 1 316 ? -2.021 14.703 3.188 1 94.81 316 SER A C 1
ATOM 2384 O O . SER A 1 316 ? -0.803 14.805 3.346 1 94.81 316 SER A O 1
ATOM 2386 N N . SER A 1 317 ? -2.66 15.539 2.414 1 95.75 317 SER A N 1
ATOM 2387 C CA . SER A 1 317 ? -1.996 16.594 1.664 1 95.75 317 SER A CA 1
ATOM 2388 C C . SER A 1 317 ? -1.966 17.906 2.457 1 95.75 317 SER A C 1
ATOM 2390 O O . SER A 1 317 ? -1.263 18.844 2.088 1 95.75 317 SER A O 1
ATOM 2392 N N . SER A 1 318 ? -2.65 17.953 3.543 1 94.75 318 SER A N 1
ATOM 2393 C CA . SER A 1 318 ? -2.861 19.203 4.277 1 94.75 318 SER A CA 1
ATOM 2394 C C . SER A 1 318 ? -1.534 19.828 4.68 1 94.75 318 SER A C 1
ATOM 2396 O O . SER A 1 318 ? -1.356 21.047 4.555 1 94.75 318 SER A O 1
ATOM 2398 N N . THR A 1 319 ? -0.625 19.047 5.125 1 96.81 319 THR A N 1
ATOM 2399 C CA . THR A 1 319 ? 0.644 19.594 5.594 1 96.81 319 THR A CA 1
ATOM 2400 C C . THR A 1 319 ? 1.454 20.156 4.43 1 96.81 319 THR A C 1
ATOM 2402 O O . THR A 1 319 ? 2.15 21.172 4.578 1 96.81 319 THR A O 1
ATOM 2405 N N . TRP A 1 320 ? 1.328 19.625 3.334 1 97.5 320 TRP A N 1
ATOM 2406 C CA . TRP A 1 320 ? 2.047 20.094 2.156 1 97.5 320 TRP A CA 1
ATOM 2407 C C . TRP A 1 320 ? 1.416 21.375 1.615 1 97.5 320 TRP A C 1
ATOM 2409 O O . TRP A 1 320 ? 2.119 22.266 1.119 1 97.5 320 TRP A O 1
ATOM 2419 N N . TYR A 1 321 ? 0.068 21.453 1.694 1 95.94 321 TYR A N 1
ATOM 2420 C CA . TYR A 1 321 ? -0.595 22.703 1.367 1 95.94 321 TYR A CA 1
ATOM 2421 C C . TYR A 1 321 ? -0.121 23.828 2.285 1 95.94 321 TYR A C 1
ATOM 2423 O O . TYR A 1 321 ? 0.06 24.969 1.845 1 95.94 321 TYR A O 1
ATOM 2431 N N . ALA A 1 322 ? 0.046 23.469 3.535 1 96.38 322 ALA A N 1
ATOM 2432 C CA . ALA A 1 322 ? 0.548 24.453 4.492 1 96.38 322 ALA A CA 1
ATOM 2433 C C . ALA A 1 322 ? 1.953 24.922 4.117 1 96.38 322 ALA A C 1
ATOM 2435 O O . ALA A 1 322 ? 2.27 26.109 4.215 1 96.38 322 ALA A O 1
ATOM 2436 N N . LEU A 1 323 ? 2.787 23.984 3.748 1 97.94 323 LEU A N 1
ATOM 2437 C CA . LEU A 1 323 ? 4.117 24.375 3.283 1 97.94 323 LEU A CA 1
ATOM 2438 C C . LEU A 1 323 ? 4.027 25.281 2.066 1 97.94 323 LEU A C 1
ATOM 2440 O O . LEU A 1 323 ? 4.766 26.266 1.964 1 97.94 323 LEU A O 1
ATOM 2444 N N . GLY A 1 324 ? 3.133 24.906 1.156 1 96.88 324 GLY A N 1
ATOM 2445 C CA . GLY A 1 324 ? 2.906 25.781 0.008 1 96.88 324 GLY A CA 1
ATOM 2446 C C . GLY A 1 324 ? 2.502 27.188 0.392 1 96.88 324 GLY A C 1
ATOM 2447 O O . GLY A 1 324 ? 2.951 28.156 -0.223 1 96.88 324 GLY A O 1
ATOM 2448 N N . TRP A 1 325 ? 1.689 27.234 1.381 1 95.19 325 TRP A N 1
ATOM 2449 C CA . TRP A 1 325 ? 1.272 28.547 1.866 1 95.19 325 TRP A CA 1
ATOM 2450 C C . TRP A 1 325 ? 2.465 29.328 2.396 1 95.19 325 TRP A C 1
ATOM 2452 O O . TRP A 1 325 ? 2.639 30.5 2.062 1 95.19 325 TRP A O 1
ATOM 2462 N N . ILE A 1 326 ? 3.281 28.734 3.186 1 96.44 326 ILE A N 1
ATOM 2463 C CA . ILE A 1 326 ? 4.434 29.391 3.787 1 96.44 326 ILE A CA 1
ATOM 2464 C C . ILE A 1 326 ? 5.379 29.875 2.691 1 96.44 326 ILE A C 1
ATOM 2466 O O . ILE A 1 326 ? 5.832 31.031 2.715 1 96.44 326 ILE A O 1
ATOM 2470 N N . GLU A 1 327 ? 5.617 29 1.786 1 96.25 327 GLU A N 1
ATOM 2471 C CA . GLU A 1 327 ? 6.52 29.359 0.695 1 96.25 327 GLU A CA 1
ATOM 2472 C C . GLU A 1 327 ? 5.953 30.516 -0.131 1 96.25 327 GLU A C 1
ATOM 2474 O O . GLU A 1 327 ? 6.703 31.359 -0.632 1 96.25 327 GLU A O 1
ATOM 2479 N N . SER A 1 328 ? 4.684 30.547 -0.283 1 94.19 328 SER A N 1
ATOM 2480 C CA . SER A 1 328 ? 4.031 31.516 -1.167 1 94.19 328 SER A CA 1
ATOM 2481 C C . SER A 1 328 ? 3.832 32.844 -0.472 1 94.19 328 SER A C 1
ATOM 2483 O O . SER A 1 328 ? 3.947 33.906 -1.102 1 94.19 328 SER A O 1
ATOM 2485 N N . VAL A 1 329 ? 3.533 32.812 0.796 1 90.75 329 VAL A N 1
ATOM 2486 C CA . VAL A 1 329 ? 3.025 34 1.479 1 90.75 329 VAL A CA 1
ATOM 2487 C C . VAL A 1 329 ? 4.098 34.531 2.412 1 90.75 329 VAL A C 1
ATOM 2489 O O . VAL A 1 329 ? 4.355 35.75 2.422 1 90.75 329 VAL A O 1
ATOM 2492 N N . ARG A 1 330 ? 4.77 33.75 3.09 1 90.69 330 ARG A N 1
ATOM 2493 C CA . ARG A 1 330 ? 5.68 34.156 4.148 1 90.69 330 ARG A CA 1
ATOM 2494 C C . ARG A 1 330 ? 7.133 34 3.719 1 90.69 330 ARG A C 1
ATOM 2496 O O . ARG A 1 330 ? 7.961 34.875 3.984 1 90.69 330 ARG A O 1
ATOM 2503 N N . GLY A 1 331 ? 7.379 33 3.072 1 94.88 331 GLY A N 1
ATOM 2504 C CA . GLY A 1 331 ? 8.75 32.625 2.764 1 94.88 331 GLY A CA 1
ATOM 2505 C C . GLY A 1 331 ? 9.422 31.828 3.867 1 94.88 331 GLY A C 1
ATOM 2506 O O . GLY A 1 331 ? 8.945 31.812 5.004 1 94.88 331 GLY A O 1
ATOM 2507 N N . VAL A 1 332 ? 10.461 31.125 3.477 1 97.38 332 VAL A N 1
ATOM 2508 C CA . VAL A 1 332 ? 11.297 30.359 4.383 1 97.38 332 VAL A CA 1
ATOM 2509 C C . VAL A 1 332 ? 12.75 30.781 4.238 1 97.38 332 VAL A C 1
ATOM 2511 O O . VAL A 1 332 ? 13.281 30.844 3.123 1 97.38 332 VAL A O 1
ATOM 2514 N N . ALA A 1 333 ? 13.438 31.109 5.312 1 97.69 333 ALA A N 1
ATOM 2515 C CA . ALA A 1 333 ? 14.844 31.5 5.254 1 97.69 333 ALA A CA 1
ATOM 2516 C C . ALA A 1 333 ? 15.758 30.281 5.27 1 97.69 333 ALA A C 1
ATOM 2518 O O . ALA A 1 333 ? 15.414 29.25 5.848 1 97.69 333 ALA A O 1
ATOM 2519 N N . ARG A 1 334 ? 16.922 30.484 4.629 1 97.62 334 ARG A N 1
ATOM 2520 C CA . ARG A 1 334 ? 17.922 29.422 4.711 1 97.62 334 ARG A CA 1
ATOM 2521 C C . ARG A 1 334 ? 18.25 29.094 6.164 1 97.62 334 ARG A C 1
ATOM 2523 O O . ARG A 1 334 ? 18.438 29.984 6.992 1 97.62 334 ARG A O 1
ATOM 2530 N N . GLY A 1 335 ? 18.219 27.828 6.449 1 97.06 335 GLY A N 1
ATOM 2531 C CA . GLY A 1 335 ? 18.562 27.391 7.789 1 97.06 335 GLY A CA 1
ATOM 2532 C C . GLY A 1 335 ? 17.359 27.203 8.688 1 97.06 335 GLY A C 1
ATOM 2533 O O . GLY A 1 335 ? 17.453 26.562 9.734 1 97.06 335 GLY A O 1
ATOM 2534 N N . ASP A 1 336 ? 16.219 27.766 8.305 1 97.06 336 ASP A N 1
ATOM 2535 C CA . ASP A 1 336 ? 15 27.562 9.078 1 97.06 336 ASP A CA 1
ATOM 2536 C C . ASP A 1 336 ? 14.672 26.078 9.227 1 97.06 336 ASP A C 1
ATOM 2538 O O . ASP A 1 336 ? 14.898 25.297 8.305 1 97.06 336 ASP A O 1
ATOM 2542 N N . LYS A 1 337 ? 14.148 25.797 10.367 1 96.75 337 LYS A N 1
ATOM 2543 C CA . LYS A 1 337 ? 13.602 24.469 10.586 1 96.75 337 LYS A CA 1
ATOM 2544 C C . LYS A 1 337 ? 12.094 24.438 10.367 1 96.75 337 LYS A C 1
ATOM 2546 O O . LYS A 1 337 ? 11.398 25.406 10.688 1 96.75 337 LYS A O 1
ATOM 2551 N N . VAL A 1 338 ? 11.68 23.359 9.766 1 97.44 338 VAL A N 1
ATOM 2552 C CA . VAL A 1 338 ? 10.266 23.109 9.523 1 97.44 338 VAL A CA 1
ATOM 2553 C C . VAL A 1 338 ? 9.859 21.797 10.195 1 97.44 338 VAL A C 1
ATOM 2555 O O . VAL A 1 338 ? 10.469 20.75 9.953 1 97.44 338 VAL A O 1
ATOM 2558 N N . LEU A 1 339 ? 8.867 21.875 11.094 1 96.5 339 LEU A N 1
ATOM 2559 C CA . LEU A 1 339 ? 8.344 20.703 11.766 1 96.5 339 LEU A CA 1
ATOM 2560 C C . LEU A 1 339 ? 7 20.281 11.164 1 96.5 339 LEU A C 1
ATOM 2562 O O . LEU A 1 339 ? 6.059 21.078 11.141 1 96.5 339 LEU A O 1
ATOM 2566 N N . GLN A 1 340 ? 6.957 19.094 10.656 1 96.94 340 GLN A N 1
ATOM 2567 C CA . GLN A 1 340 ? 5.77 18.531 10.016 1 96.94 340 GLN A CA 1
ATOM 2568 C C . GLN A 1 340 ? 5.129 17.453 10.891 1 96.94 340 GLN A C 1
ATOM 2570 O O . GLN A 1 340 ? 5.801 16.516 11.305 1 96.94 340 GLN A O 1
ATOM 2575 N N . VAL A 1 341 ? 3.812 17.594 11.117 1 94.75 341 VAL A N 1
ATOM 2576 C CA . VAL A 1 341 ? 3.115 16.656 11.992 1 94.75 341 VAL A CA 1
ATOM 2577 C C . VAL A 1 341 ? 1.879 16.109 11.289 1 94.75 341 VAL A C 1
ATOM 2579 O O . VAL A 1 341 ? 1.089 16.875 10.727 1 94.75 341 VAL A O 1
ATOM 2582 N N . GLY A 1 342 ? 1.769 14.812 11.297 1 93.44 342 GLY A N 1
ATOM 2583 C CA . GLY A 1 342 ? 0.576 14.148 10.789 1 93.44 342 GLY A CA 1
ATOM 2584 C C . GLY A 1 342 ? 0.045 13.078 11.727 1 93.44 342 GLY A C 1
ATOM 2585 O O . GLY A 1 342 ? 0.819 12.32 12.305 1 93.44 342 GLY A O 1
ATOM 2586 N N . VAL A 1 343 ? -1.277 13.094 11.906 1 92.69 343 VAL A N 1
ATOM 2587 C CA . VAL A 1 343 ? -1.96 12.086 12.711 1 92.69 343 VAL A CA 1
ATOM 2588 C C . VAL A 1 343 ? -3.098 11.461 11.906 1 92.69 343 VAL A C 1
ATOM 2590 O O . VAL A 1 343 ? -3.805 12.164 11.172 1 92.69 343 VAL A O 1
ATOM 2593 N N . GLY A 1 344 ? -3.189 10.156 12.055 1 93.75 344 GLY A N 1
ATOM 2594 C CA . GLY A 1 344 ? -4.23 9.477 11.297 1 93.75 344 GLY A CA 1
ATOM 2595 C C . GLY A 1 344 ? -4.699 8.195 11.953 1 93.75 344 GLY A C 1
ATOM 2596 O O . GLY A 1 344 ? -4.312 7.887 13.086 1 93.75 344 GLY A O 1
ATOM 2597 N N . SER A 1 345 ? -5.477 7.441 11.203 1 94.31 345 SER A N 1
ATOM 2598 C CA . SER A 1 345 ? -6.164 6.254 11.695 1 94.31 345 SER A CA 1
ATOM 2599 C C . SER A 1 345 ? -5.172 5.207 12.195 1 94.31 345 SER A C 1
ATOM 2601 O O . SER A 1 345 ? -4.102 5.035 11.617 1 94.31 345 SER A O 1
ATOM 2603 N N . GLY A 1 346 ? -5.59 4.48 13.234 1 90.06 346 GLY A N 1
ATOM 2604 C CA . GLY A 1 346 ? -4.785 3.416 13.812 1 90.06 346 GLY A CA 1
ATOM 2605 C C . GLY A 1 346 ? -4.504 3.621 15.289 1 90.06 346 GLY A C 1
ATOM 2606 O O . GLY A 1 346 ? -4.664 2.697 16.094 1 90.06 346 GLY A O 1
ATOM 2607 N N . VAL A 1 347 ? -4.043 4.746 15.766 1 93.19 347 VAL A N 1
ATOM 2608 C CA . VAL A 1 347 ? -3.572 6.09 15.445 1 93.19 347 VAL A CA 1
ATOM 2609 C C . VAL A 1 347 ? -2.07 6.059 15.164 1 93.19 347 VAL A C 1
ATOM 2611 O O . VAL A 1 347 ? -1.294 5.539 15.969 1 93.19 347 VAL A O 1
ATOM 2614 N N . LYS A 1 348 ? -1.719 6.496 14.094 1 94.81 348 LYS A N 1
ATOM 2615 C CA . LYS A 1 348 ? -0.341 6.754 13.68 1 94.81 348 LYS A CA 1
ATOM 2616 C C . LYS A 1 348 ? -0.016 8.242 13.742 1 94.81 348 LYS A C 1
ATOM 2618 O O . LYS A 1 348 ? -0.853 9.078 13.398 1 94.81 348 LYS A O 1
ATOM 2623 N N . CYS A 1 349 ? 1.106 8.469 14.211 1 93.81 349 CYS A N 1
ATOM 2624 C CA . CYS A 1 349 ? 1.594 9.844 14.25 1 93.81 349 CYS A CA 1
ATOM 2625 C C . CYS A 1 349 ? 3.004 9.938 13.68 1 93.81 349 CYS A C 1
ATOM 2627 O O . CYS A 1 349 ? 3.877 9.148 14.039 1 93.81 349 CYS A O 1
ATOM 2629 N N . GLY A 1 350 ? 3.166 10.812 12.773 1 94.94 350 GLY A N 1
ATOM 2630 C CA . GLY A 1 350 ? 4.473 11.109 12.219 1 94.94 350 GLY A CA 1
ATOM 2631 C C . GLY A 1 350 ? 4.93 12.531 12.492 1 94.94 350 GLY A C 1
ATOM 2632 O O . GLY A 1 350 ? 4.125 13.461 12.477 1 94.94 350 GLY A O 1
ATOM 2633 N N . VAL A 1 351 ? 6.219 12.656 12.82 1 95.5 351 VAL A N 1
ATOM 2634 C CA . VAL A 1 351 ? 6.859 13.961 12.984 1 95.5 351 VAL A CA 1
ATOM 2635 C C . VAL A 1 351 ? 8.156 14 12.188 1 95.5 351 VAL A C 1
ATOM 2637 O O . VAL A 1 351 ? 9.062 13.195 12.422 1 95.5 351 VAL A O 1
ATOM 2640 N N . ASN A 1 352 ? 8.195 14.898 11.273 1 97.31 352 ASN A N 1
ATOM 2641 C CA . ASN A 1 352 ? 9.406 15.094 10.477 1 97.31 352 ASN A CA 1
ATOM 2642 C C . ASN A 1 352 ? 10.008 16.484 10.711 1 97.31 352 ASN A C 1
ATOM 2644 O O . ASN A 1 352 ? 9.281 17.469 10.82 1 97.31 352 ASN A O 1
ATOM 2648 N N . VAL A 1 353 ? 11.32 16.5 10.797 1 97 353 VAL A N 1
ATOM 2649 C CA . VAL A 1 353 ? 12.047 17.75 10.93 1 97 353 VAL A CA 1
ATOM 2650 C C . VAL A 1 353 ? 12.867 18.016 9.672 1 97 353 VAL A C 1
ATOM 265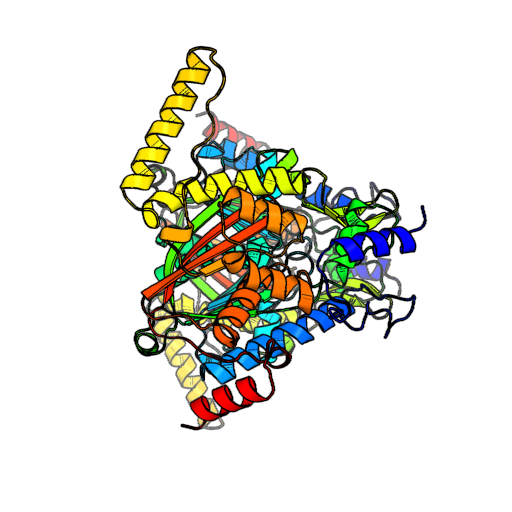2 O O . VAL A 1 353 ? 13.688 17.188 9.273 1 97 353 VAL A O 1
ATOM 2655 N N . TRP A 1 354 ? 12.617 19.172 9.133 1 97.94 354 TRP A N 1
ATOM 2656 C CA . TRP A 1 354 ? 13.312 19.594 7.922 1 97.94 354 TRP A CA 1
ATOM 2657 C C . TRP A 1 354 ? 14.164 20.828 8.188 1 97.94 354 TRP A C 1
ATOM 2659 O O . TRP A 1 354 ? 13.883 21.594 9.117 1 97.94 354 TRP A O 1
ATOM 2669 N N . LYS A 1 355 ? 15.203 21.016 7.348 1 97.81 355 LYS A N 1
ATOM 2670 C CA . LYS A 1 355 ? 15.992 22.234 7.324 1 97.81 355 LYS A CA 1
ATOM 2671 C C . LYS A 1 355 ? 16.047 22.828 5.918 1 97.81 355 LYS A C 1
ATOM 2673 O O . LYS A 1 355 ? 16.328 22.125 4.949 1 97.81 355 LYS A O 1
ATOM 2678 N N . ALA A 1 356 ? 15.758 24.094 5.852 1 98.31 356 ALA A N 1
ATOM 2679 C CA . ALA A 1 356 ? 15.828 24.781 4.562 1 98.31 356 ALA A CA 1
ATOM 2680 C C . ALA A 1 356 ? 17.281 24.938 4.109 1 98.31 356 ALA A C 1
ATOM 2682 O O . ALA A 1 356 ? 18.094 25.531 4.824 1 98.31 356 ALA A O 1
ATOM 2683 N N . GLU A 1 357 ? 17.531 24.484 2.904 1 97.5 357 GLU A N 1
ATOM 2684 C CA . GLU A 1 357 ? 18.891 24.531 2.361 1 97.5 357 GLU A CA 1
ATOM 2685 C C . GLU A 1 357 ? 19.125 25.844 1.619 1 97.5 357 GLU A C 1
ATOM 2687 O O . GLU A 1 357 ? 20.281 26.203 1.328 1 97.5 357 GLU A O 1
ATOM 2692 N N . ARG A 1 358 ? 18.109 26.5 1.397 1 96.81 358 ARG A N 1
ATOM 2693 C CA . ARG A 1 358 ? 18.109 27.812 0.752 1 96.81 358 ARG A CA 1
ATOM 2694 C C . ARG A 1 358 ? 16.859 28.609 1.128 1 96.81 358 ARG A C 1
ATOM 2696 O O . ARG A 1 358 ? 15.922 28.062 1.71 1 96.81 358 ARG A O 1
ATOM 2703 N N . SER A 1 359 ? 16.969 29.859 0.818 1 97.06 359 SER A N 1
ATOM 2704 C CA . SER A 1 359 ? 15.75 30.656 0.969 1 97.06 359 SER A CA 1
ATOM 2705 C C . SER A 1 359 ? 14.711 30.281 -0.086 1 97.06 359 SER A C 1
ATOM 2707 O O . SER A 1 359 ? 15.047 30.125 -1.263 1 97.06 359 SER A O 1
ATOM 2709 N N . VAL A 1 360 ? 13.492 30.094 0.418 1 95.81 360 VAL A N 1
ATOM 2710 C CA . VAL A 1 360 ? 12.438 29.641 -0.486 1 95.81 360 VAL A CA 1
ATOM 2711 C C . VAL A 1 360 ? 11.266 30.625 -0.451 1 95.81 360 VAL A C 1
ATOM 2713 O O . VAL A 1 360 ? 10.664 30.844 0.603 1 95.81 360 VAL A O 1
ATOM 2716 N N . HIS A 1 361 ? 10.984 31.203 -1.552 1 92.88 361 HIS A N 1
ATOM 2717 C CA . HIS A 1 361 ? 9.805 32.031 -1.769 1 92.88 361 HIS A CA 1
ATOM 2718 C C . HIS A 1 361 ? 9.164 31.734 -3.121 1 92.88 361 HIS A C 1
ATOM 2720 O O . HIS A 1 361 ? 9.086 32.625 -3.98 1 92.88 361 HIS A O 1
ATOM 2726 N N . ASP A 1 362 ? 8.617 30.547 -3.213 1 90.25 362 ASP A N 1
ATOM 2727 C CA . ASP A 1 362 ? 8.016 30.047 -4.441 1 90.25 362 ASP A CA 1
ATOM 2728 C C . ASP A 1 362 ? 6.488 30.125 -4.379 1 90.25 362 ASP A C 1
ATOM 2730 O O . ASP A 1 362 ? 5.871 29.594 -3.451 1 90.25 362 ASP A O 1
ATOM 2734 N N . LEU A 1 363 ? 5.957 30.734 -5.332 1 90.31 363 LEU A N 1
ATOM 2735 C CA . LEU A 1 363 ? 4.5 30.797 -5.395 1 90.31 363 LEU A CA 1
ATOM 2736 C C . LEU A 1 363 ? 3.918 29.5 -5.93 1 90.31 363 LEU A C 1
ATOM 2738 O O . LEU A 1 363 ? 4.293 29.047 -7.016 1 90.31 363 LEU A O 1
ATOM 2742 N N . HIS A 1 364 ? 3.029 28.969 -5.156 1 93.12 364 HIS A N 1
ATOM 2743 C CA . HIS A 1 364 ? 2.301 27.781 -5.574 1 93.12 364 HIS A CA 1
ATOM 2744 C C . HIS A 1 364 ? 0.945 28.141 -6.172 1 93.12 364 HIS A C 1
ATOM 2746 O O . HIS A 1 364 ? 0.268 29.047 -5.68 1 93.12 364 HIS A O 1
ATOM 2752 N N . ALA A 1 365 ? 0.569 27.406 -7.207 1 87.5 365 ALA A N 1
ATOM 2753 C CA . ALA A 1 365 ? -0.687 27.656 -7.91 1 87.5 365 ALA A CA 1
ATOM 2754 C C . ALA A 1 365 ? -1.869 27.641 -6.945 1 87.5 365 ALA A C 1
ATOM 2756 O O . ALA A 1 365 ? -2.818 28.406 -7.094 1 87.5 365 ALA A O 1
ATOM 2757 N N . ALA A 1 366 ? -1.852 26.844 -5.969 1 89 366 ALA A N 1
ATOM 2758 C CA . ALA A 1 366 ? -2.936 26.688 -5.004 1 89 366 ALA A CA 1
ATOM 2759 C C . ALA A 1 366 ? -3.133 27.969 -4.188 1 89 366 ALA A C 1
ATOM 2761 O O . ALA A 1 366 ? -4.211 28.188 -3.629 1 89 366 ALA A O 1
ATOM 2762 N N . TRP A 1 367 ? -2.133 28.75 -4.125 1 92.44 367 TRP A N 1
ATOM 2763 C CA . TRP A 1 367 ? -2.209 29.906 -3.236 1 92.44 367 TRP A CA 1
ATOM 2764 C C . TRP A 1 367 ? -2.129 31.219 -4.027 1 92.44 367 TRP A C 1
ATOM 2766 O O . TRP A 1 367 ? -1.88 32.281 -3.459 1 92.44 367 TRP A O 1
ATOM 2776 N N . GLU A 1 368 ? -2.275 31.156 -5.273 1 86.19 368 GLU A N 1
ATOM 2777 C CA . GLU A 1 368 ? -2.207 32.344 -6.121 1 86.19 368 GLU A CA 1
ATOM 2778 C C . GLU A 1 368 ? -3.314 33.344 -5.77 1 86.19 368 GLU A C 1
ATOM 2780 O O . GLU A 1 368 ? -3.123 34.531 -5.879 1 86.19 368 GLU A O 1
ATOM 2785 N N . HIS A 1 369 ? -4.414 32.812 -5.383 1 79.81 369 HIS A N 1
ATOM 2786 C CA . HIS A 1 369 ? -5.57 33.656 -5.109 1 79.81 369 HIS A CA 1
ATOM 2787 C C . HIS A 1 369 ? -5.352 34.5 -3.855 1 79.81 369 HIS A C 1
ATOM 2789 O O . HIS A 1 369 ? -6.051 35.469 -3.639 1 79.81 369 HIS A O 1
ATOM 2795 N N . CYS A 1 370 ? -4.605 34.031 -2.955 1 69.94 370 CYS A N 1
ATOM 2796 C CA . CYS A 1 370 ? -4.375 34.688 -1.684 1 69.94 370 CYS A CA 1
ATOM 2797 C C . CYS A 1 370 ? -3.502 35.938 -1.876 1 69.94 370 CYS A C 1
ATOM 2799 O O . CYS A 1 370 ? -3.389 36.781 -0.974 1 69.94 370 CYS A O 1
ATOM 2801 N N . LEU A 1 371 ? -2.904 36.062 -2.939 1 65.12 371 LEU A N 1
ATOM 2802 C CA . LEU A 1 371 ? -1.967 37.156 -3.102 1 65.12 371 LEU A CA 1
ATOM 2803 C C . LEU A 1 371 ? -2.688 38.406 -3.57 1 65.12 371 LEU A C 1
ATOM 2805 O O . LEU A 1 371 ? -3.627 38.344 -4.367 1 65.12 371 LEU A O 1
ATOM 2809 N N . THR A 1 372 ? -2.539 39.5 -2.744 1 59.44 372 THR A N 1
ATOM 2810 C CA . THR A 1 372 ? -2.975 40.781 -3.232 1 59.44 372 THR A CA 1
ATOM 2811 C C . THR A 1 372 ? -2.361 41.094 -4.598 1 59.44 372 THR A C 1
ATOM 2813 O O . THR A 1 372 ? -1.321 40.531 -4.953 1 59.44 372 THR A O 1
ATOM 2816 N N . PRO A 1 373 ? -3.223 41.844 -5.465 1 57.16 373 PRO A N 1
ATOM 2817 C CA . PRO A 1 373 ? -2.646 42.25 -6.75 1 57.16 373 PRO A CA 1
ATOM 2818 C C . PRO A 1 373 ? -1.215 42.75 -6.617 1 57.16 373 PRO A C 1
ATOM 2820 O O . PRO A 1 373 ? -0.369 42.469 -7.469 1 57.16 373 PRO A O 1
ATOM 2823 N N . GLU A 1 374 ? -0.876 43.438 -5.652 1 53.5 374 GLU A N 1
ATOM 2824 C CA . GLU A 1 374 ? 0.445 44.031 -5.41 1 53.5 374 GLU A CA 1
ATOM 2825 C C . GLU A 1 374 ? 1.463 42.938 -5.074 1 53.5 374 GLU A C 1
ATOM 2827 O O . GLU A 1 374 ? 2.584 42.938 -5.586 1 53.5 374 GLU A O 1
ATOM 2832 N N . ARG A 1 375 ? 1.085 42.094 -4.328 1 53.47 375 ARG A N 1
ATOM 2833 C CA . ARG A 1 375 ? 1.989 41 -3.93 1 53.47 375 ARG A CA 1
ATOM 2834 C C . ARG A 1 375 ? 2.18 40 -5.062 1 53.47 375 ARG A C 1
ATOM 2836 O O . ARG A 1 375 ? 3.277 39.5 -5.254 1 53.47 375 ARG A O 1
ATOM 2843 N N . ARG A 1 376 ? 1.068 39.875 -5.734 1 53.78 376 ARG A N 1
ATOM 2844 C CA . ARG A 1 376 ? 1.155 39.094 -6.969 1 53.78 376 ARG A CA 1
ATOM 2845 C C . ARG A 1 376 ? 2.131 39.75 -7.949 1 53.78 376 ARG A C 1
ATOM 2847 O O . ARG A 1 376 ? 2.941 39.062 -8.57 1 53.78 376 ARG A O 1
ATOM 2854 N N . ALA A 1 377 ? 1.928 41.062 -8 1 52.22 377 ALA A N 1
ATOM 2855 C CA . ALA A 1 377 ? 2.785 41.844 -8.875 1 52.22 377 ALA A CA 1
ATOM 2856 C C . ALA A 1 377 ? 4.238 41.812 -8.406 1 52.22 377 ALA A C 1
ATOM 2858 O O . ALA A 1 377 ? 5.156 41.688 -9.227 1 52.22 377 ALA A O 1
ATOM 2859 N N . ALA A 1 378 ? 4.562 41.781 -7.289 1 48.72 378 ALA A N 1
ATOM 2860 C CA . ALA A 1 378 ? 5.902 41.781 -6.707 1 48.72 378 ALA A CA 1
ATOM 2861 C C . ALA A 1 378 ? 6.559 40.406 -6.852 1 48.72 378 ALA A C 1
ATOM 2863 O O . ALA A 1 378 ? 7.754 40.312 -7.141 1 48.72 378 ALA A O 1
ATOM 2864 N N . LEU A 1 379 ? 5.781 39.469 -6.695 1 49.19 379 LEU A N 1
ATOM 2865 C CA . LEU A 1 379 ? 6.293 38.094 -6.867 1 49.19 379 LEU A CA 1
ATOM 2866 C C . LEU A 1 379 ? 6.57 37.812 -8.336 1 49.19 379 LEU A C 1
ATOM 2868 O O . LEU A 1 379 ? 7.574 37.188 -8.672 1 49.19 379 LEU A O 1
ATOM 2872 N N . ALA A 1 380 ? 5.523 38.344 -9.117 1 46.56 380 ALA A N 1
ATOM 2873 C CA . ALA A 1 380 ? 5.711 38.281 -10.562 1 46.56 380 ALA A CA 1
ATOM 2874 C C . ALA A 1 380 ? 6.965 39.062 -10.984 1 46.56 380 ALA A C 1
ATOM 2876 O O . ALA A 1 380 ? 7.699 38.594 -11.875 1 46.56 380 ALA A O 1
ATOM 2877 N N . ALA A 1 381 ? 7.258 40.125 -10.438 1 43.81 381 ALA A N 1
ATOM 2878 C CA . ALA A 1 381 ? 8.422 40.938 -10.727 1 43.81 381 ALA A CA 1
ATOM 2879 C C . ALA A 1 381 ? 9.719 40.25 -10.328 1 43.81 381 ALA A C 1
ATOM 2881 O O . ALA A 1 381 ? 10.734 40.375 -11.008 1 43.81 381 ALA A O 1
ATOM 2882 N N . ARG A 1 382 ? 9.734 39.438 -9.391 1 43.38 382 ARG A N 1
ATOM 2883 C CA . ARG A 1 382 ? 10.898 38.719 -8.914 1 43.38 382 ARG A CA 1
ATOM 2884 C C . ARG A 1 382 ? 11.156 37.5 -9.797 1 43.38 382 ARG A C 1
ATOM 2886 O O . ARG A 1 382 ? 12.305 37.062 -9.961 1 43.38 382 ARG A O 1
ATOM 2893 N N . ARG A 1 383 ? 10.055 36.875 -10.242 1 41.5 383 ARG A N 1
ATOM 2894 C CA . ARG A 1 383 ? 10.148 35.75 -11.18 1 41.5 383 ARG A CA 1
ATOM 2895 C C . ARG A 1 383 ? 10.688 36.219 -12.523 1 41.5 383 ARG A C 1
ATOM 2897 O O . ARG A 1 383 ? 11.359 35.438 -13.227 1 41.5 383 ARG A O 1
ATOM 2904 N N . ALA A 1 384 ? 10.195 37.438 -12.992 1 39.47 384 ALA A N 1
ATOM 2905 C CA . ALA A 1 384 ? 10.602 38.031 -14.266 1 39.47 384 ALA A CA 1
ATOM 2906 C C . ALA A 1 384 ? 12.039 38.562 -14.195 1 39.47 384 ALA A C 1
ATOM 2908 O O . ALA A 1 384 ? 12.664 38.812 -15.227 1 39.47 384 ALA A O 1
ATOM 2909 N N . ALA A 1 385 ? 12.594 38.719 -13.062 1 38.44 385 ALA A N 1
ATOM 2910 C CA . ALA A 1 385 ? 13.969 39.188 -12.922 1 38.44 385 ALA A CA 1
ATOM 2911 C C . ALA A 1 385 ? 14.93 38 -12.797 1 38.44 385 ALA A C 1
ATOM 2913 O O . ALA A 1 385 ? 14.594 36.969 -12.195 1 38.44 385 ALA A O 1
ATOM 2914 N N . MET B 1 1 ? -27.406 -15.688 -21.25 1 59.16 1 MET B N 1
ATOM 2915 C CA . MET B 1 1 ? -26.344 -16.656 -21 1 59.16 1 MET B CA 1
ATOM 2916 C C . MET B 1 1 ? -26.531 -17.344 -19.656 1 59.16 1 MET B C 1
ATOM 2918 O O . MET B 1 1 ? -26.953 -16.703 -18.688 1 59.16 1 MET B O 1
ATOM 2922 N N . ASP B 1 2 ? -26.516 -18.625 -19.578 1 84.88 2 ASP B N 1
ATOM 2923 C CA . ASP B 1 2 ? -26.641 -19.422 -18.359 1 84.88 2 ASP B CA 1
ATOM 2924 C C . ASP B 1 2 ? -25.375 -19.328 -17.516 1 84.88 2 ASP B C 1
ATOM 2926 O O . ASP B 1 2 ? -24.344 -19.922 -17.844 1 84.88 2 ASP B O 1
ATOM 2930 N N . VAL B 1 3 ? -25.391 -18.484 -16.562 1 88.12 3 VAL B N 1
ATOM 2931 C CA . VAL B 1 3 ? -24.281 -18.156 -15.672 1 88.12 3 VAL B CA 1
ATOM 2932 C C . VAL B 1 3 ? -23.797 -19.422 -14.977 1 88.12 3 VAL B C 1
ATOM 2934 O O . VAL B 1 3 ? -22.578 -19.656 -14.867 1 88.12 3 VAL B O 1
ATOM 2937 N N . VAL B 1 4 ? -24.609 -20.234 -14.609 1 87.81 4 VAL B N 1
ATOM 2938 C CA . VAL B 1 4 ? -24.266 -21.438 -13.867 1 87.81 4 VAL B CA 1
ATOM 2939 C C . VAL B 1 4 ? -23.516 -22.406 -14.773 1 87.81 4 VAL B C 1
ATOM 2941 O O . VAL B 1 4 ? -22.484 -22.969 -14.383 1 87.81 4 VAL B O 1
ATOM 2944 N N . ASN B 1 5 ? -24.016 -22.609 -15.898 1 91.38 5 ASN B N 1
ATOM 2945 C CA . ASN B 1 5 ? -23.375 -23.5 -16.859 1 91.38 5 ASN B CA 1
ATOM 2946 C C . ASN B 1 5 ? -21.984 -23 -17.234 1 91.38 5 ASN B C 1
ATOM 2948 O O . ASN B 1 5 ? -21.047 -23.797 -17.391 1 91.38 5 ASN B O 1
ATOM 2952 N N . PHE B 1 6 ? -21.938 -21.797 -17.469 1 93 6 PHE B N 1
ATOM 2953 C CA . PHE B 1 6 ? -20.641 -21.219 -17.781 1 93 6 PHE B CA 1
ATOM 2954 C C . PHE B 1 6 ? -19.641 -21.469 -16.656 1 93 6 PHE B C 1
ATOM 2956 O O . PHE B 1 6 ? -18.516 -21.922 -16.891 1 93 6 PHE B O 1
ATOM 2963 N N . GLN B 1 7 ? -20 -21.172 -15.469 1 91.31 7 GLN B N 1
ATOM 2964 C CA . GLN B 1 7 ? -19.109 -21.344 -14.32 1 91.31 7 GLN B CA 1
ATOM 2965 C C . GLN B 1 7 ? -18.703 -22.797 -14.133 1 91.31 7 GLN B C 1
ATOM 2967 O O . GLN B 1 7 ? -17.578 -23.094 -13.758 1 91.31 7 GLN B O 1
ATOM 2972 N N . TYR B 1 8 ? -19.594 -23.625 -14.422 1 90.62 8 TYR B N 1
ATOM 2973 C CA . TYR B 1 8 ? -19.281 -25.047 -14.328 1 90.62 8 TYR B CA 1
ATOM 2974 C C . TYR B 1 8 ? -18.25 -25.453 -15.359 1 90.62 8 TYR B C 1
ATOM 2976 O O . TYR B 1 8 ? -17.328 -26.234 -15.062 1 90.62 8 TYR B O 1
ATOM 2984 N N . ARG B 1 9 ? -18.391 -24.984 -16.516 1 92.06 9 ARG B N 1
ATOM 2985 C CA . ARG B 1 9 ? -17.406 -25.266 -17.562 1 92.06 9 ARG B CA 1
ATOM 2986 C C . ARG B 1 9 ? -16.031 -24.734 -17.188 1 92.06 9 ARG B C 1
ATOM 2988 O O . ARG B 1 9 ? -15.016 -25.391 -17.422 1 92.06 9 ARG B O 1
ATOM 2995 N N . VAL B 1 10 ? -16.109 -23.562 -16.641 1 90.81 10 VAL B N 1
ATOM 2996 C CA . VAL B 1 10 ? -14.852 -22.969 -16.188 1 90.81 10 VAL B CA 1
ATOM 2997 C C . VAL B 1 10 ? -14.234 -23.828 -15.094 1 90.81 10 VAL B C 1
ATOM 2999 O O . VAL B 1 10 ? -13.031 -24.109 -15.109 1 90.81 10 VAL B O 1
ATOM 3002 N N . PHE B 1 11 ? -15.023 -24.234 -14.242 1 90.25 11 PHE B N 1
ATOM 3003 C CA . PHE B 1 11 ? -14.57 -25.078 -13.141 1 90.25 11 PHE B CA 1
ATOM 3004 C C . PHE B 1 11 ? -13.906 -26.344 -13.664 1 90.25 11 PHE B C 1
ATOM 3006 O O . PHE B 1 11 ? -12.82 -26.703 -13.219 1 90.25 11 PHE B O 1
ATOM 3013 N N . LYS B 1 12 ? -14.414 -26.969 -14.57 1 89.06 12 LYS B N 1
ATOM 3014 C CA . LYS B 1 12 ? -13.938 -28.234 -15.109 1 89.06 12 LYS B CA 1
ATOM 3015 C C . LYS B 1 12 ? -12.562 -28.078 -15.758 1 89.06 12 LYS B C 1
ATOM 3017 O O . LYS B 1 12 ? -11.75 -29 -15.75 1 89.06 12 LYS B O 1
ATOM 3022 N N . LYS B 1 13 ? -12.32 -26.891 -16.188 1 88.44 13 LYS B N 1
ATOM 3023 C CA . LYS B 1 13 ? -11.07 -26.656 -16.906 1 88.44 13 LYS B CA 1
ATOM 3024 C C . LYS B 1 13 ? -10.062 -25.922 -16.031 1 88.44 13 LYS B C 1
ATOM 3026 O O . LYS B 1 13 ? -8.93 -25.672 -16.438 1 88.44 13 LYS B O 1
ATOM 3031 N N . SER B 1 14 ? -10.398 -25.578 -14.883 1 86.81 14 SER B N 1
ATOM 3032 C CA . SER B 1 14 ? -9.641 -24.656 -14.047 1 86.81 14 SER B CA 1
ATOM 3033 C C . SER B 1 14 ? -8.5 -25.375 -13.32 1 86.81 14 SER B C 1
ATOM 3035 O O . SER B 1 14 ? -7.551 -24.734 -12.867 1 86.81 14 SER B O 1
ATOM 3037 N N . GLY B 1 15 ? -8.578 -26.641 -13.148 1 86.25 15 GLY B N 1
ATOM 3038 C CA . GLY B 1 15 ? -7.617 -27.391 -12.352 1 86.25 15 GLY B CA 1
ATOM 3039 C C . GLY B 1 15 ? -8 -27.469 -10.883 1 86.25 15 GLY B C 1
ATOM 3040 O O . GLY B 1 15 ? -7.305 -28.109 -10.094 1 86.25 15 GLY B O 1
ATOM 3041 N N . LEU B 1 16 ? -9.148 -26.891 -10.547 1 88.44 16 LEU B N 1
ATOM 3042 C CA . LEU B 1 16 ? -9.641 -26.938 -9.172 1 88.44 16 LEU B CA 1
ATOM 3043 C C . LEU B 1 16 ? -10.172 -28.328 -8.844 1 88.44 16 LEU B C 1
ATOM 3045 O O . LEU B 1 16 ? -10.805 -28.984 -9.68 1 88.44 16 LEU B O 1
ATOM 3049 N N . GLY B 1 17 ? -9.898 -28.641 -7.578 1 85.5 17 GLY B N 1
ATOM 3050 C CA . GLY B 1 17 ? -10.531 -29.859 -7.082 1 85.5 17 GLY B CA 1
ATOM 3051 C C . GLY B 1 17 ? -11.945 -29.625 -6.582 1 85.5 17 GLY B C 1
ATOM 3052 O O . GLY B 1 17 ? -12.336 -28.484 -6.309 1 85.5 17 GLY B O 1
ATOM 3053 N N . GLU B 1 18 ? -12.609 -30.688 -6.391 1 78.94 18 GLU B N 1
ATOM 3054 C CA . GLU B 1 18 ? -14.008 -30.594 -5.961 1 78.94 18 GLU B CA 1
ATOM 3055 C C . GLU B 1 18 ? -14.109 -30.125 -4.516 1 78.94 18 GLU B C 1
ATOM 3057 O O . GLU B 1 18 ? -15.102 -29.5 -4.133 1 78.94 18 GLU B O 1
ATOM 3062 N N . GLU B 1 19 ? -13.062 -30.312 -3.838 1 73 19 GLU B N 1
ATOM 3063 C CA . GLU B 1 19 ? -13.102 -29.953 -2.424 1 73 19 GLU B CA 1
ATOM 3064 C C . GLU B 1 19 ? -12.477 -28.578 -2.189 1 73 19 GLU B C 1
ATOM 3066 O O . GLU B 1 19 ? -12.484 -28.062 -1.066 1 73 19 GLU B O 1
ATOM 3071 N N . ALA B 1 20 ? -12.062 -28.078 -3.242 1 64.88 20 ALA B N 1
ATOM 3072 C CA . ALA B 1 20 ? -11.422 -26.766 -3.133 1 64.88 20 ALA B CA 1
ATOM 3073 C C . ALA B 1 20 ? -12.453 -25.672 -2.857 1 64.88 20 ALA B C 1
ATOM 3075 O O . ALA B 1 20 ? -12.828 -24.922 -3.764 1 64.88 20 ALA B O 1
ATOM 3076 N N . SER B 1 21 ? -12.891 -25.609 -1.696 1 63.94 21 SER B N 1
ATOM 3077 C CA . SER B 1 21 ? -14.07 -24.781 -1.444 1 63.94 21 SER B CA 1
ATOM 3078 C C . SER B 1 21 ? -13.805 -23.734 -0.366 1 63.94 21 SER B C 1
ATOM 3080 O O . SER B 1 21 ? -14.719 -23.297 0.33 1 63.94 21 SER B O 1
ATOM 3082 N N . TYR B 1 22 ? -12.734 -23.25 -0.371 1 80.25 22 TYR B N 1
ATOM 3083 C CA . TYR B 1 22 ? -12.469 -22.359 0.753 1 80.25 22 TYR B CA 1
ATOM 3084 C C . TYR B 1 22 ? -12.93 -20.953 0.449 1 80.25 22 TYR B C 1
ATOM 3086 O O . TYR B 1 22 ? -12.148 -20.109 -0.006 1 80.25 22 TYR B O 1
ATOM 3094 N N . LEU B 1 23 ? -14.172 -20.797 0.702 1 88.75 23 LEU B N 1
ATOM 3095 C CA . LEU B 1 23 ? -14.805 -19.484 0.596 1 88.75 23 LEU B CA 1
ATOM 3096 C C . LEU B 1 23 ? -15.219 -18.969 1.97 1 88.75 23 LEU B C 1
ATOM 3098 O O . LEU B 1 23 ? -15.57 -19.75 2.852 1 88.75 23 LEU B O 1
ATOM 3102 N N . PRO B 1 24 ? -15.078 -17.672 2.107 1 92.12 24 PRO B N 1
ATOM 3103 C CA . PRO B 1 24 ? -15.586 -17.141 3.377 1 92.12 24 PRO B CA 1
ATOM 3104 C C . PRO B 1 24 ? -17.094 -17.375 3.551 1 92.12 24 PRO B C 1
ATOM 3106 O O . PRO B 1 24 ? -17.812 -17.484 2.564 1 92.12 24 PRO B O 1
ATOM 3109 N N . PRO B 1 25 ? -17.531 -17.391 4.754 1 90.06 25 PRO B N 1
ATOM 3110 C CA . PRO B 1 25 ? -18.938 -17.688 5.031 1 90.06 25 PRO B CA 1
ATOM 3111 C C . PRO B 1 25 ? -19.906 -16.766 4.285 1 90.06 25 PRO B C 1
ATOM 3113 O O . PRO B 1 25 ? -20.969 -17.203 3.838 1 90.06 25 PRO B O 1
ATOM 3116 N N . SER B 1 26 ? -19.594 -15.602 4.094 1 92.94 26 SER B N 1
ATOM 3117 C CA . SER B 1 26 ? -20.5 -14.594 3.557 1 92.94 26 SER B CA 1
ATOM 3118 C C . SER B 1 26 ? -20.797 -14.852 2.084 1 92.94 26 SER B C 1
ATOM 3120 O O . SER B 1 26 ? -21.812 -14.367 1.559 1 92.94 26 SER B O 1
ATOM 3122 N N . ILE B 1 27 ? -19.938 -15.602 1.425 1 91.19 27 ILE B N 1
ATOM 3123 C CA . ILE B 1 27 ? -20.172 -15.828 0.002 1 91.19 27 ILE B CA 1
ATOM 3124 C C . ILE B 1 27 ? -20.109 -17.328 -0.295 1 91.19 27 ILE B C 1
ATOM 3126 O O . ILE B 1 27 ? -19.984 -17.734 -1.453 1 91.19 27 ILE B O 1
ATOM 3130 N N . ASN B 1 28 ? -20.062 -18.047 0.657 1 88.69 28 ASN B N 1
ATOM 3131 C CA . ASN B 1 28 ? -20.156 -19.5 0.515 1 88.69 28 ASN B CA 1
ATOM 3132 C C . ASN B 1 28 ? -21.594 -19.953 0.312 1 88.69 28 ASN B C 1
ATOM 3134 O O . ASN B 1 28 ? -22.406 -19.875 1.231 1 88.69 28 ASN B O 1
ATOM 3138 N N . PRO B 1 29 ? -21.828 -20.469 -0.834 1 82.81 29 PRO B N 1
ATOM 3139 C CA . PRO B 1 29 ? -23.219 -20.828 -1.117 1 82.81 29 PRO B CA 1
ATOM 3140 C C . PRO B 1 29 ? -23.781 -21.828 -0.106 1 82.81 29 PRO B C 1
ATOM 3142 O O . PRO B 1 29 ? -24.984 -21.812 0.174 1 82.81 29 PRO B O 1
ATOM 3145 N N . GLY B 1 30 ? -23 -22.656 0.401 1 80.75 30 GLY B N 1
ATOM 3146 C CA . GLY B 1 30 ? -23.453 -23.609 1.409 1 80.75 30 GLY B CA 1
ATOM 3147 C C . GLY B 1 30 ? -23.875 -22.938 2.707 1 80.75 30 GLY B C 1
ATOM 3148 O O . GLY B 1 30 ? -24.594 -23.516 3.51 1 80.75 30 GLY B O 1
ATOM 3149 N N . LEU B 1 31 ? -23.438 -21.812 2.863 1 81.06 31 LEU B N 1
ATOM 3150 C CA . LEU B 1 31 ? -23.688 -21.141 4.141 1 81.06 31 LEU B CA 1
ATOM 3151 C C . LEU B 1 31 ? -24.625 -19.953 3.963 1 81.06 31 LEU B C 1
ATOM 3153 O O . LEU B 1 31 ? -25.453 -19.672 4.828 1 81.06 31 LEU B O 1
ATOM 3157 N N . CYS B 1 32 ? -24.453 -19.25 2.838 1 82.94 32 CYS B N 1
ATOM 3158 C CA . CYS B 1 32 ? -25.25 -18.031 2.672 1 82.94 32 CYS B CA 1
ATOM 3159 C C . CYS B 1 32 ? -26.359 -18.234 1.641 1 82.94 32 CYS B C 1
ATOM 3161 O O . CYS B 1 32 ? -27.188 -17.359 1.423 1 82.94 32 CYS B O 1
ATOM 3163 N N . GLY B 1 33 ? -26.375 -19.359 1.029 1 81.31 33 GLY B N 1
ATOM 3164 C CA . GLY B 1 33 ? -27.375 -19.594 -0.01 1 81.31 33 GLY B CA 1
ATOM 3165 C C . GLY B 1 33 ? -27.234 -18.656 -1.194 1 81.31 33 GLY B C 1
ATOM 3166 O O . GLY B 1 33 ? -26.141 -18.484 -1.725 1 81.31 33 GLY B O 1
ATOM 3167 N N . ASN B 1 34 ? -28.328 -18.109 -1.58 1 83.25 34 ASN B N 1
ATOM 3168 C CA . ASN B 1 34 ? -28.359 -17.234 -2.742 1 83.25 34 ASN B CA 1
ATOM 3169 C C . ASN B 1 34 ? -28.297 -15.758 -2.334 1 83.25 34 ASN B C 1
ATOM 3171 O O . ASN B 1 34 ? -28.719 -14.883 -3.084 1 83.25 34 ASN B O 1
ATOM 3175 N N . SER B 1 35 ? -27.781 -15.594 -1.127 1 89.62 35 SER B N 1
ATOM 3176 C CA . SER B 1 35 ? -27.719 -14.219 -0.627 1 89.62 35 SER B CA 1
ATOM 3177 C C . SER B 1 35 ? -26.312 -13.867 -0.159 1 89.62 35 SER B C 1
ATOM 3179 O O . SER B 1 35 ? -26.094 -13.594 1.024 1 89.62 35 SER B O 1
ATOM 3181 N N . PRO B 1 36 ? -25.453 -13.883 -1.089 1 91.5 36 PRO B N 1
ATOM 3182 C CA . PRO B 1 36 ? -24.094 -13.508 -0.691 1 91.5 36 PRO B CA 1
ATOM 3183 C C . PRO B 1 36 ? -24.031 -12.086 -0.133 1 91.5 36 PRO B C 1
ATOM 3185 O O . PRO B 1 36 ? -24.734 -11.195 -0.604 1 91.5 36 PRO B O 1
ATOM 3188 N N . GLN B 1 37 ? -23.281 -11.906 0.954 1 93.75 37 GLN B N 1
ATOM 3189 C CA . GLN B 1 37 ? -23 -10.602 1.545 1 93.75 37 GLN B CA 1
ATOM 3190 C C . GLN B 1 37 ? -21.562 -10.164 1.246 1 93.75 37 GLN B C 1
ATOM 3192 O O . GLN B 1 37 ? -20.609 -10.891 1.528 1 93.75 37 GLN B O 1
ATOM 3197 N N . THR B 1 38 ? -21.469 -8.992 0.653 1 93.81 38 THR B N 1
ATOM 3198 C CA . THR B 1 38 ? -20.141 -8.578 0.188 1 93.81 38 THR B CA 1
ATOM 3199 C C . THR B 1 38 ? -19.766 -7.234 0.801 1 93.81 38 THR B C 1
ATOM 3201 O O . THR B 1 38 ? -18.891 -6.535 0.278 1 93.81 38 THR B O 1
ATOM 3204 N N . GLY B 1 39 ? -20.359 -6.848 1.883 1 93.25 39 GLY B N 1
ATOM 3205 C CA . GLY B 1 39 ? -20.109 -5.562 2.52 1 93.25 39 GLY B CA 1
ATOM 3206 C C . GLY B 1 39 ? -18.781 -5.512 3.248 1 93.25 39 GLY B C 1
ATOM 3207 O O . GLY B 1 39 ? -18.062 -6.516 3.328 1 93.25 39 GLY B O 1
ATOM 3208 N N . LEU B 1 40 ? -18.469 -4.379 3.771 1 95.25 40 LEU B N 1
ATOM 3209 C CA . LEU B 1 40 ? -17.172 -4.141 4.406 1 95.25 40 LEU B CA 1
ATOM 3210 C C . LEU B 1 40 ? -17.031 -4.973 5.68 1 95.25 40 LEU B C 1
ATOM 3212 O O . LEU B 1 40 ? -15.938 -5.438 6.004 1 95.25 40 LEU B O 1
ATOM 3216 N N . ASN B 1 41 ? -18.141 -5.137 6.344 1 96.44 41 ASN B N 1
ATOM 3217 C CA . ASN B 1 41 ? -18.078 -5.969 7.543 1 96.44 41 ASN B CA 1
ATOM 3218 C C . ASN B 1 41 ? -17.75 -7.422 7.203 1 96.44 41 ASN B C 1
ATOM 3220 O O . ASN B 1 41 ? -17.031 -8.094 7.945 1 96.44 41 ASN B O 1
ATOM 3224 N N . ASP B 1 42 ? -18.312 -7.898 6.184 1 96.81 42 ASP B N 1
ATOM 3225 C CA . ASP B 1 42 ? -18.047 -9.266 5.734 1 96.81 42 ASP B CA 1
ATOM 3226 C C . ASP B 1 42 ? -16.609 -9.414 5.277 1 96.81 42 ASP B C 1
ATOM 3228 O O . ASP B 1 42 ? -15.969 -10.438 5.547 1 96.81 42 ASP B O 1
ATOM 3232 N N . ALA B 1 43 ? -16.156 -8.43 4.59 1 97.25 43 ALA B N 1
ATOM 3233 C CA . ALA B 1 43 ? -14.758 -8.422 4.16 1 97.25 43 ALA B CA 1
ATOM 3234 C C . ALA B 1 43 ? -13.812 -8.422 5.359 1 97.25 43 ALA B C 1
ATOM 3236 O O . ALA B 1 43 ? -12.805 -9.133 5.363 1 97.25 43 ALA B O 1
ATOM 3237 N N . ALA B 1 44 ? -14.133 -7.637 6.336 1 97.69 44 ALA B N 1
ATOM 3238 C CA . ALA B 1 44 ? -13.328 -7.578 7.555 1 97.69 44 ALA B CA 1
ATOM 3239 C C . ALA B 1 44 ? -13.289 -8.938 8.25 1 97.69 44 ALA B C 1
ATOM 3241 O O . ALA B 1 44 ? -12.242 -9.344 8.766 1 97.69 44 ALA B O 1
ATOM 3242 N N . ALA B 1 45 ? -14.43 -9.539 8.297 1 97.44 45 ALA B N 1
ATOM 3243 C CA . ALA B 1 45 ? -14.508 -10.844 8.938 1 97.44 45 ALA B CA 1
ATOM 3244 C C . ALA B 1 45 ? -13.617 -11.859 8.227 1 97.44 45 ALA B C 1
ATOM 3246 O O . ALA B 1 45 ? -12.938 -12.664 8.875 1 97.44 45 ALA B O 1
ATOM 3247 N N . GLU B 1 46 ? -13.625 -11.844 6.945 1 97.06 46 GLU B N 1
ATOM 3248 C CA . GLU B 1 46 ? -12.75 -12.727 6.184 1 97.06 46 GLU B CA 1
ATOM 3249 C C . GLU B 1 46 ? -11.281 -12.438 6.484 1 97.06 46 GLU B C 1
ATOM 3251 O O . GLU B 1 46 ? -10.492 -13.367 6.703 1 97.06 46 GLU B O 1
ATOM 3256 N N . ALA B 1 47 ? -10.93 -11.156 6.473 1 98.06 47 ALA B N 1
ATOM 3257 C CA . ALA B 1 47 ? -9.547 -10.758 6.738 1 98.06 47 ALA B CA 1
ATOM 3258 C C . ALA B 1 47 ? -9.094 -11.25 8.109 1 98.06 47 ALA B C 1
ATOM 3260 O O . ALA B 1 47 ? -8 -11.812 8.234 1 98.06 47 ALA B O 1
ATOM 3261 N N . LYS B 1 48 ? -9.938 -11.039 9.102 1 98.12 48 LYS B N 1
ATOM 3262 C CA . LYS B 1 48 ? -9.602 -11.477 10.453 1 98.12 48 LYS B CA 1
ATOM 3263 C C . LYS B 1 48 ? -9.414 -12.984 10.516 1 98.12 48 LYS B C 1
ATOM 3265 O O . LYS B 1 48 ? -8.469 -13.477 11.148 1 98.12 48 LYS B O 1
ATOM 3270 N N . LEU B 1 49 ? -10.266 -13.648 9.844 1 96.06 49 LEU B N 1
ATOM 3271 C CA . LEU B 1 49 ? -10.242 -15.102 9.859 1 96.06 49 LEU B CA 1
ATOM 3272 C C . LEU B 1 49 ? -8.914 -15.633 9.328 1 96.06 49 LEU B C 1
ATOM 3274 O O . LEU B 1 49 ? -8.32 -16.531 9.922 1 96.06 49 LEU B O 1
ATOM 3278 N N . VAL B 1 50 ? -8.414 -15.102 8.312 1 96.75 50 VAL B N 1
ATOM 3279 C CA . VAL B 1 50 ? -7.262 -15.711 7.656 1 96.75 50 VAL B CA 1
ATOM 3280 C C . VAL B 1 50 ? -5.973 -15.086 8.195 1 96.75 50 VAL B C 1
ATOM 3282 O O . VAL B 1 50 ? -4.961 -15.781 8.344 1 96.75 50 VAL B O 1
ATOM 3285 N N . LEU B 1 51 ? -5.957 -13.812 8.492 1 98.38 51 LEU B N 1
ATOM 3286 C CA . LEU B 1 51 ? -4.723 -13.141 8.883 1 98.38 51 LEU B CA 1
ATOM 3287 C C . LEU B 1 51 ? -4.363 -13.461 10.328 1 98.38 51 LEU B C 1
ATOM 3289 O O . LEU B 1 51 ? -3.189 -13.641 10.656 1 98.38 51 LEU B O 1
ATOM 3293 N N . PHE B 1 52 ? -5.371 -13.469 11.188 1 98.5 52 PHE B N 1
ATOM 3294 C CA . PHE B 1 52 ? -5.07 -13.742 12.594 1 98.5 52 PHE B CA 1
ATOM 3295 C C . PHE B 1 52 ? -4.496 -15.141 12.766 1 98.5 52 PHE B C 1
ATOM 3297 O O . PHE B 1 52 ? -3.504 -15.328 13.469 1 98.5 52 PHE B O 1
ATOM 3304 N N . GLY B 1 53 ? -5.152 -16.078 12.055 1 97.31 53 GLY B N 1
ATOM 3305 C CA . GLY B 1 53 ? -4.641 -17.438 12.125 1 97.31 53 GLY B CA 1
ATOM 3306 C C . GLY B 1 53 ? -3.232 -17.578 11.586 1 97.31 53 GLY B C 1
ATOM 3307 O O . GLY B 1 53 ? -2.393 -18.25 12.188 1 97.31 53 GLY B O 1
ATOM 3308 N N . ALA B 1 54 ? -2.943 -17.031 10.422 1 97.88 54 ALA B N 1
ATOM 3309 C CA . ALA B 1 54 ? -1.61 -17.094 9.828 1 97.88 54 ALA B CA 1
ATOM 3310 C C . ALA B 1 54 ? -0.569 -16.469 10.75 1 97.88 54 ALA B C 1
ATOM 3312 O O . ALA B 1 54 ? 0.525 -17.016 10.922 1 97.88 54 ALA B O 1
ATOM 3313 N N . PHE B 1 55 ? -0.889 -15.328 11.375 1 98.62 55 PHE B N 1
ATOM 3314 C CA . PHE B 1 55 ? 0.016 -14.625 12.281 1 98.62 55 PHE B CA 1
ATOM 3315 C C . PHE B 1 55 ? 0.285 -15.453 13.531 1 98.62 55 PHE B C 1
ATOM 3317 O O . PHE B 1 55 ? 1.435 -15.594 13.953 1 98.62 55 PHE B O 1
ATOM 3324 N N . GLU B 1 56 ? -0.746 -15.992 14.07 1 97.88 56 GLU B N 1
ATOM 3325 C CA . GLU B 1 56 ? -0.605 -16.844 15.242 1 97.88 56 GLU B CA 1
ATOM 3326 C C . GLU B 1 56 ? 0.285 -18.047 14.945 1 97.88 56 GLU B C 1
ATOM 3328 O O . GLU B 1 56 ? 1.126 -18.422 15.758 1 97.88 56 GLU B O 1
ATOM 3333 N N . GLY B 1 57 ? -0.005 -18.625 13.82 1 96.81 57 GLY B N 1
ATOM 3334 C CA . GLY B 1 57 ? 0.821 -19.75 13.414 1 96.81 57 GLY B CA 1
ATOM 3335 C C . GLY B 1 57 ? 2.293 -19.406 13.305 1 96.81 57 GLY B C 1
ATOM 3336 O O . GLY B 1 57 ? 3.154 -20.172 13.711 1 96.81 57 GLY B O 1
ATOM 3337 N N . LEU B 1 58 ? 2.594 -18.25 12.758 1 97.69 58 LEU B N 1
ATOM 3338 C CA . LEU B 1 58 ? 3.979 -17.812 12.617 1 97.69 58 LEU B CA 1
ATOM 3339 C C . LEU B 1 58 ? 4.621 -17.594 13.984 1 97.69 58 LEU B C 1
ATOM 3341 O O . LEU B 1 58 ? 5.766 -18 14.211 1 97.69 58 LEU B O 1
ATOM 3345 N N . LEU B 1 59 ? 3.91 -16.906 14.859 1 97.94 59 LEU B N 1
ATOM 3346 C CA . LEU B 1 59 ? 4.43 -16.672 16.203 1 97.94 59 LEU B CA 1
ATOM 3347 C C . LEU B 1 59 ? 4.723 -17.984 16.922 1 97.94 59 LEU B C 1
ATOM 3349 O O . LEU B 1 59 ? 5.766 -18.125 17.562 1 97.94 59 LEU B O 1
ATOM 3353 N N . ALA B 1 60 ? 3.82 -18.906 16.781 1 96.69 60 ALA B N 1
ATOM 3354 C CA . ALA B 1 60 ? 3.996 -20.203 17.422 1 96.69 60 ALA B CA 1
ATOM 3355 C C . ALA B 1 60 ? 5.219 -20.938 16.875 1 96.69 60 ALA B C 1
ATOM 3357 O O . ALA B 1 60 ? 5.992 -21.531 17.625 1 96.69 60 ALA B O 1
ATOM 3358 N N . LYS B 1 61 ? 5.418 -20.891 15.602 1 94.56 61 LYS B N 1
ATOM 3359 C CA . LYS B 1 61 ? 6.5 -21.609 14.938 1 94.56 61 LYS B CA 1
ATOM 3360 C C . LYS B 1 61 ? 7.852 -20.969 15.234 1 94.56 61 LYS B C 1
ATOM 3362 O O . LYS B 1 61 ? 8.875 -21.656 15.305 1 94.56 61 LYS B O 1
ATOM 3367 N N . THR B 1 62 ? 7.879 -19.656 15.383 1 95.94 62 THR B N 1
ATOM 3368 C CA . THR B 1 62 ? 9.141 -18.938 15.508 1 95.94 62 THR B CA 1
ATOM 3369 C C . THR B 1 62 ? 9.461 -18.641 16.969 1 95.94 62 THR B C 1
ATOM 3371 O O . THR B 1 62 ? 10.602 -18.344 17.312 1 95.94 62 THR B O 1
ATOM 3374 N N . GLY B 1 63 ? 8.414 -18.594 17.812 1 96.62 63 GLY B N 1
ATOM 3375 C CA . GLY B 1 63 ? 8.602 -18.219 19.203 1 96.62 63 GLY B CA 1
ATOM 3376 C C . GLY B 1 63 ? 8.695 -16.719 19.406 1 96.62 63 GLY B C 1
ATOM 3377 O O . GLY B 1 63 ? 9.078 -16.25 20.484 1 96.62 63 GLY B O 1
ATOM 3378 N N . LEU B 1 64 ? 8.359 -15.977 18.453 1 97.06 64 LEU B N 1
ATOM 3379 C CA . LEU B 1 64 ? 8.383 -14.523 18.547 1 97.06 64 LEU B CA 1
ATOM 3380 C C . LEU B 1 64 ? 7.242 -14.016 19.422 1 97.06 64 LEU B C 1
ATOM 3382 O O . LEU B 1 64 ? 6.129 -14.539 19.359 1 97.06 64 LEU B O 1
ATOM 3386 N N . ALA B 1 65 ? 7.594 -13.039 20.188 1 98.06 65 ALA B N 1
ATOM 3387 C CA . ALA B 1 65 ? 6.555 -12.219 20.797 1 98.06 65 ALA B CA 1
ATOM 3388 C C . ALA B 1 65 ? 6.215 -11.016 19.922 1 98.06 65 ALA B C 1
ATOM 3390 O O . ALA B 1 65 ? 7.047 -10.562 19.125 1 98.06 65 ALA B O 1
ATOM 3391 N N . PRO B 1 66 ? 5 -10.508 20.094 1 97.69 66 PRO B N 1
ATOM 3392 C CA . PRO B 1 66 ? 4.645 -9.32 19.312 1 97.69 66 PRO B CA 1
ATOM 3393 C C . PRO B 1 66 ? 5.656 -8.188 19.484 1 97.69 66 PRO B C 1
ATOM 3395 O O . PRO B 1 66 ? 5.93 -7.457 18.531 1 97.69 66 PRO B O 1
ATOM 3398 N N . ALA B 1 67 ? 6.27 -8.062 20.594 1 97.44 67 ALA B N 1
ATOM 3399 C CA . ALA B 1 67 ? 7.219 -6.992 20.891 1 97.44 67 ALA B CA 1
ATOM 3400 C C . ALA B 1 67 ? 8.531 -7.199 20.125 1 97.44 67 ALA B C 1
ATOM 3402 O O . ALA B 1 67 ? 9.344 -6.281 20.016 1 97.44 67 ALA B O 1
ATOM 3403 N N . ASP B 1 68 ? 8.727 -8.391 19.594 1 97.94 68 ASP B N 1
ATOM 3404 C CA . ASP B 1 68 ? 9.953 -8.703 18.859 1 97.94 68 ASP B CA 1
ATOM 3405 C C . ASP B 1 68 ? 9.867 -8.234 17.406 1 97.94 68 ASP B C 1
ATOM 3407 O O . ASP B 1 68 ? 10.859 -8.25 16.688 1 97.94 68 ASP B O 1
ATOM 3411 N N . ILE B 1 69 ? 8.727 -7.793 17.016 1 98.44 69 ILE B N 1
ATOM 3412 C CA . ILE B 1 69 ? 8.508 -7.41 15.625 1 98.44 69 ILE B CA 1
ATOM 3413 C C . ILE B 1 69 ? 8.836 -5.926 15.445 1 98.44 69 ILE B C 1
ATOM 3415 O O . ILE B 1 69 ? 8.227 -5.07 16.094 1 98.44 69 ILE B O 1
ATOM 3419 N N . ASP B 1 70 ? 9.719 -5.641 14.523 1 98 70 ASP B N 1
ATOM 3420 C CA . ASP B 1 70 ? 10.148 -4.27 14.281 1 98 70 ASP B CA 1
ATOM 3421 C C . ASP B 1 70 ? 9.422 -3.67 13.078 1 98 70 ASP B C 1
ATOM 3423 O O . ASP B 1 70 ? 9.156 -2.467 13.047 1 98 70 ASP B O 1
ATOM 3427 N N . ILE B 1 71 ? 9.219 -4.492 12.109 1 98.44 71 ILE B N 1
ATOM 3428 C CA . ILE B 1 71 ? 8.586 -4.074 10.859 1 98.44 71 ILE B CA 1
ATOM 3429 C C . ILE B 1 71 ? 7.422 -5.008 10.531 1 98.44 71 ILE B C 1
ATOM 3431 O O . ILE B 1 71 ? 7.551 -6.23 10.625 1 98.44 71 ILE B O 1
ATOM 3435 N N . LEU B 1 72 ? 6.27 -4.449 10.219 1 98.69 72 LEU B N 1
ATOM 3436 C CA . LEU B 1 72 ? 5.086 -5.207 9.812 1 98.69 72 LEU B CA 1
ATOM 3437 C C . LEU B 1 72 ? 4.582 -4.734 8.453 1 98.69 72 LEU B C 1
ATOM 3439 O O . LEU B 1 72 ? 4.246 -3.561 8.281 1 98.69 72 LEU B O 1
ATOM 3443 N N . VAL B 1 73 ? 4.555 -5.645 7.453 1 98.62 73 VAL B N 1
ATOM 3444 C CA . VAL B 1 73 ? 4.043 -5.34 6.121 1 98.62 73 VAL B CA 1
ATOM 3445 C C . VAL B 1 73 ? 2.867 -6.258 5.797 1 98.62 73 VAL B C 1
ATOM 3447 O O . VAL B 1 73 ? 2.945 -7.473 6 1 98.62 73 VAL B O 1
ATOM 3450 N N . THR B 1 74 ? 1.799 -5.668 5.332 1 98.69 74 THR B N 1
ATOM 3451 C CA . THR B 1 74 ? 0.646 -6.43 4.867 1 98.69 74 THR B CA 1
ATOM 3452 C C . THR B 1 74 ? 0.296 -6.059 3.43 1 98.69 74 THR B C 1
ATOM 3454 O O . THR B 1 74 ? 0.596 -4.949 2.979 1 98.69 74 THR B O 1
ATOM 3457 N N . THR B 1 75 ? -0.295 -7.02 2.74 1 98.12 75 THR B N 1
ATOM 3458 C CA . THR B 1 75 ? -0.76 -6.715 1.392 1 98.12 75 THR B CA 1
ATOM 3459 C C . THR B 1 75 ? -2.154 -7.289 1.156 1 98.12 75 THR B C 1
ATOM 3461 O O . THR B 1 75 ? -2.473 -8.375 1.646 1 98.12 75 THR B O 1
ATOM 3464 N N . CYS B 1 76 ? -2.938 -6.531 0.521 1 97.62 76 CYS B N 1
ATOM 3465 C CA . CYS B 1 76 ? -4.25 -6.895 -0.003 1 97.62 76 CYS B CA 1
ATOM 3466 C C . CYS B 1 76 ? -4.699 -5.914 -1.08 1 97.62 76 CYS B C 1
ATOM 3468 O O . CYS B 1 76 ? -4.586 -4.699 -0.905 1 97.62 76 CYS B O 1
ATOM 3470 N N . SER B 1 77 ? -5.223 -6.43 -2.113 1 95.31 77 SER B N 1
ATOM 3471 C CA . SER B 1 77 ? -5.508 -5.523 -3.223 1 95.31 77 SER B CA 1
ATOM 3472 C C . SER B 1 77 ? -6.938 -4.996 -3.154 1 95.31 77 SER B C 1
ATOM 3474 O O . SER B 1 77 ? -7.18 -3.812 -3.406 1 95.31 77 SER B O 1
ATOM 3476 N N . ILE B 1 78 ? -7.836 -5.793 -2.797 1 92.38 78 ILE B N 1
ATOM 3477 C CA . ILE B 1 78 ? -9.234 -5.438 -3.012 1 92.38 78 ILE B CA 1
ATOM 3478 C C . ILE B 1 78 ? -9.82 -4.863 -1.726 1 92.38 78 ILE B C 1
ATOM 3480 O O . ILE B 1 78 ? -10.609 -3.912 -1.765 1 92.38 78 ILE B O 1
ATOM 3484 N N . TYR B 1 79 ? -9.461 -5.473 -0.658 1 96.31 79 TYR B N 1
ATOM 3485 C CA . TYR B 1 79 ? -9.93 -4.969 0.628 1 96.31 79 TYR B CA 1
ATOM 3486 C C . TYR B 1 79 ? -8.828 -4.188 1.34 1 96.31 79 TYR B C 1
ATOM 3488 O O . TYR B 1 79 ? -7.887 -4.773 1.876 1 96.31 79 TYR B O 1
ATOM 3496 N N . CYS B 1 80 ? -9.008 -2.879 1.408 1 97.06 80 CYS B N 1
ATOM 3497 C CA . CYS B 1 80 ? -8.07 -1.958 2.049 1 97.06 80 CYS B CA 1
ATOM 3498 C C . CYS B 1 80 ? -8.781 -1.103 3.094 1 97.06 80 CYS B C 1
ATOM 3500 O O . CYS B 1 80 ? -9.125 0.05 2.826 1 97.06 80 CYS B O 1
ATOM 3502 N N . PRO B 1 81 ? -8.859 -1.608 4.273 1 97.12 81 PRO B N 1
ATOM 3503 C CA . PRO B 1 81 ? -9.656 -0.931 5.301 1 97.12 81 PRO B CA 1
ATOM 3504 C C . PRO B 1 81 ? -8.922 0.255 5.926 1 97.12 81 PRO B C 1
ATOM 3506 O O . PRO B 1 81 ? -7.711 0.4 5.746 1 97.12 81 PRO B O 1
ATOM 3509 N N . THR B 1 82 ? -9.672 1.086 6.559 1 97 82 THR B N 1
ATOM 3510 C CA . THR B 1 82 ? -9.227 2.131 7.48 1 97 82 THR B CA 1
ATOM 3511 C C . THR B 1 82 ? -9.867 1.944 8.852 1 97 82 THR B C 1
ATOM 3513 O O . THR B 1 82 ? -11.086 2.045 9 1 97 82 THR B O 1
ATOM 3516 N N . PRO B 1 83 ? -9.148 1.703 9.914 1 97.31 83 PRO B N 1
ATOM 3517 C CA . PRO B 1 83 ? -7.684 1.582 9.898 1 97.31 83 PRO B CA 1
ATOM 3518 C C . PRO B 1 83 ? -7.199 0.398 9.07 1 97.31 83 PRO B C 1
ATOM 3520 O O . PRO B 1 83 ? -7.965 -0.534 8.805 1 97.31 83 PRO B O 1
ATOM 3523 N N . SER B 1 84 ? -5.887 0.381 8.703 1 97.88 84 SER B N 1
ATOM 3524 C CA . SER B 1 84 ? -5.281 -0.569 7.777 1 97.88 84 SER B CA 1
ATOM 3525 C C . SER B 1 84 ? -5.273 -1.98 8.352 1 97.88 84 SER B C 1
ATOM 3527 O O . SER B 1 84 ? -5.535 -2.17 9.547 1 97.88 84 SER B O 1
ATOM 3529 N N . LEU B 1 85 ? -4.957 -2.953 7.453 1 98.44 85 LEU B N 1
ATOM 3530 C CA . LEU B 1 85 ? -4.781 -4.332 7.898 1 98.44 85 LEU B CA 1
ATOM 3531 C C . LEU B 1 85 ? -3.65 -4.434 8.922 1 98.44 85 LEU B C 1
ATOM 3533 O O . LEU B 1 85 ? -3.75 -5.188 9.891 1 98.44 85 LEU B O 1
ATOM 3537 N N . ALA B 1 86 ? -2.635 -3.75 8.672 1 98.25 86 ALA B N 1
ATOM 3538 C CA . ALA B 1 86 ? -1.546 -3.73 9.648 1 98.25 86 ALA B CA 1
ATOM 3539 C C . ALA B 1 86 ? -2.035 -3.246 11.008 1 98.25 86 ALA B C 1
ATOM 3541 O O . ALA B 1 86 ? -1.693 -3.826 12.047 1 98.25 86 ALA B O 1
ATOM 3542 N N . SER B 1 87 ? -2.803 -2.174 10.992 1 98.31 87 SER B N 1
ATOM 3543 C CA . SER B 1 87 ? -3.348 -1.657 12.242 1 98.31 87 SER B CA 1
ATOM 3544 C C . SER B 1 87 ? -4.258 -2.682 12.914 1 98.31 87 SER B C 1
ATOM 3546 O O . SER B 1 87 ? -4.305 -2.766 14.141 1 98.31 87 SER B O 1
ATOM 3548 N N . MET B 1 88 ? -4.98 -3.416 12.133 1 98.5 88 MET B N 1
ATOM 3549 C CA . MET B 1 88 ? -5.836 -4.48 12.648 1 98.5 88 MET B CA 1
ATOM 3550 C C . MET B 1 88 ? -5.016 -5.512 13.414 1 98.5 88 MET B C 1
ATOM 3552 O O . MET B 1 88 ? -5.391 -5.914 14.523 1 98.5 88 MET B O 1
ATOM 3556 N N . LEU B 1 89 ? -3.938 -5.879 12.82 1 98.75 89 LEU B N 1
ATOM 3557 C CA . LEU B 1 89 ? -3.053 -6.844 13.461 1 98.75 89 LEU B CA 1
ATOM 3558 C C . LEU B 1 89 ? -2.41 -6.25 14.711 1 98.75 89 LEU B C 1
ATOM 3560 O O . LEU B 1 89 ? -2.312 -6.914 15.742 1 98.75 89 LEU B O 1
ATOM 3564 N N . ILE B 1 90 ? -1.97 -5.039 14.648 1 98.56 90 ILE B N 1
ATOM 3565 C CA . ILE B 1 90 ? -1.346 -4.352 15.773 1 98.56 90 ILE B CA 1
ATOM 3566 C C . ILE B 1 90 ? -2.33 -4.27 16.938 1 98.56 90 ILE B C 1
ATOM 3568 O O . ILE B 1 90 ? -1.956 -4.504 18.094 1 98.56 90 ILE B O 1
ATOM 3572 N N . ASN B 1 91 ? -3.527 -3.967 16.625 1 98.69 91 ASN B N 1
ATOM 3573 C CA . ASN B 1 91 ? -4.547 -3.879 17.656 1 98.69 91 ASN B CA 1
ATOM 3574 C C . ASN B 1 91 ? -4.82 -5.242 18.297 1 98.69 91 ASN B C 1
ATOM 3576 O O . ASN B 1 91 ? -4.816 -5.371 19.516 1 98.69 91 ASN B O 1
ATOM 3580 N N . HIS B 1 92 ? -5.02 -6.223 17.469 1 98.69 92 HIS B N 1
ATOM 3581 C CA . HIS B 1 92 ? -5.418 -7.539 17.953 1 98.69 92 HIS B CA 1
ATOM 3582 C C . HIS B 1 92 ? -4.309 -8.18 18.781 1 98.69 92 HIS B C 1
ATOM 3584 O O . HIS B 1 92 ? -4.582 -8.789 19.828 1 98.69 92 HIS B O 1
ATOM 3590 N N . PHE B 1 93 ? -3.074 -8.008 18.344 1 98.56 93 PHE B N 1
ATOM 3591 C CA . PHE B 1 93 ? -1.966 -8.695 19 1 98.56 93 PHE B CA 1
ATOM 3592 C C . PHE B 1 93 ? -1.219 -7.762 19.938 1 98.56 93 PHE B C 1
ATOM 3594 O O . PHE B 1 93 ? -0.186 -8.133 20.5 1 98.56 93 PHE B O 1
ATOM 3601 N N . LYS B 1 94 ? -1.686 -6.574 20.062 1 98.19 94 LYS B N 1
ATOM 3602 C CA . LYS B 1 94 ? -1.176 -5.582 21.016 1 98.19 94 LYS B CA 1
ATOM 3603 C C . LYS B 1 94 ? 0.318 -5.348 20.797 1 98.19 94 LYS B C 1
ATOM 3605 O O . LYS B 1 94 ? 1.097 -5.398 21.75 1 98.19 94 LYS B O 1
ATOM 3610 N N . ILE B 1 95 ? 0.652 -5.125 19.562 1 98 95 ILE B N 1
ATOM 3611 C CA . ILE B 1 95 ? 2.047 -4.863 19.234 1 98 95 ILE B CA 1
ATOM 3612 C C . ILE B 1 95 ? 2.449 -3.479 19.734 1 98 95 ILE B C 1
ATOM 3614 O O . ILE B 1 95 ? 1.702 -2.512 19.562 1 98 95 ILE B O 1
ATOM 3618 N N . PRO B 1 96 ? 3.6 -3.305 20.281 1 95.75 96 PRO B N 1
ATOM 3619 C CA . PRO B 1 96 ? 4.008 -2.043 20.891 1 95.75 96 PRO B CA 1
ATOM 3620 C C . PRO B 1 96 ? 4.18 -0.913 19.891 1 95.75 96 PRO B C 1
ATOM 3622 O O . PRO B 1 96 ? 4.328 -1.17 18.688 1 95.75 96 PRO B O 1
ATOM 3625 N N . PRO B 1 97 ? 4.234 0.352 20.328 1 94 97 PRO B N 1
ATOM 3626 C CA . PRO B 1 97 ? 4.156 1.541 19.469 1 94 97 PRO B CA 1
ATOM 3627 C C . PRO B 1 97 ? 5.41 1.743 18.625 1 94 97 PRO B C 1
ATOM 3629 O O . PRO B 1 97 ? 5.395 2.52 17.672 1 94 97 PRO B O 1
ATOM 3632 N N . GLY B 1 98 ? 6.414 1.117 18.859 1 91.12 98 GLY B N 1
ATOM 3633 C CA . GLY B 1 98 ? 7.645 1.313 18.109 1 91.12 98 GLY B CA 1
ATOM 3634 C C . GLY B 1 98 ? 7.652 0.594 16.766 1 91.12 98 GLY B C 1
ATOM 3635 O O . GLY B 1 98 ? 8.594 0.74 15.984 1 91.12 98 GLY B O 1
ATOM 3636 N N . ILE B 1 99 ? 6.57 -0.058 16.375 1 95.38 99 ILE B N 1
ATOM 3637 C CA . ILE B 1 99 ? 6.469 -0.867 15.156 1 95.38 99 ILE B CA 1
ATOM 3638 C C . ILE B 1 99 ? 6.441 0.042 13.93 1 95.38 99 ILE B C 1
ATOM 3640 O O . ILE B 1 99 ? 5.812 1.103 13.953 1 95.38 99 ILE B O 1
ATOM 3644 N N . GLN B 1 100 ? 7.223 -0.238 12.961 1 95.69 100 GLN B N 1
ATOM 3645 C CA . GLN B 1 100 ? 7.094 0.343 11.625 1 95.69 100 GLN B CA 1
ATOM 3646 C C . GLN B 1 100 ? 6.188 -0.508 10.742 1 95.69 100 GLN B C 1
ATOM 3648 O O . GLN B 1 100 ? 6.527 -1.646 10.406 1 95.69 100 GLN B O 1
ATOM 3653 N N . SER B 1 101 ? 5.043 0.06 10.359 1 97 101 SER B N 1
ATOM 3654 C CA . SER B 1 101 ? 4.07 -0.778 9.656 1 97 101 SER B CA 1
ATOM 3655 C C . SER B 1 101 ? 3.635 -0.14 8.344 1 97 101 SER B C 1
ATOM 3657 O O . SER B 1 101 ? 3.502 1.083 8.258 1 97 101 SER B O 1
ATOM 3659 N N . TYR B 1 102 ? 3.416 -0.958 7.316 1 97.12 102 TYR B N 1
ATOM 3660 C CA . TYR B 1 102 ? 2.936 -0.541 6.004 1 97.12 102 TYR B CA 1
ATOM 3661 C C . TYR B 1 102 ? 1.927 -1.537 5.445 1 97.12 102 TYR B C 1
ATOM 3663 O O . TYR B 1 102 ? 2.076 -2.748 5.629 1 97.12 102 TYR B O 1
ATOM 3671 N N . SER B 1 103 ? 0.899 -1.04 4.844 1 97.69 103 SER B N 1
ATOM 3672 C CA . SER B 1 103 ? -0.058 -1.841 4.086 1 97.69 103 SER B CA 1
ATOM 3673 C C . SER B 1 103 ? -0.057 -1.454 2.611 1 97.69 103 SER B C 1
ATOM 3675 O O . SER B 1 103 ? -0.335 -0.304 2.264 1 97.69 103 SER B O 1
ATOM 3677 N N . LEU B 1 104 ? 0.234 -2.451 1.778 1 97.69 104 LEU B N 1
ATOM 3678 C CA . LEU B 1 104 ? 0.339 -2.24 0.339 1 97.69 104 LEU B CA 1
ATOM 3679 C C . LEU B 1 104 ? -0.903 -2.756 -0.379 1 97.69 104 LEU B C 1
ATOM 3681 O O . LEU B 1 104 ? -1.562 -3.682 0.099 1 97.69 104 LEU B O 1
ATOM 3685 N N . ASN B 1 105 ? -1.162 -2.086 -1.554 1 96.44 105 ASN B N 1
ATOM 3686 C CA . ASN B 1 105 ? -2.367 -2.498 -2.266 1 96.44 105 ASN B CA 1
ATOM 3687 C C . ASN B 1 105 ? -2.186 -2.406 -3.777 1 96.44 105 ASN B C 1
ATOM 3689 O O . ASN B 1 105 ? -1.177 -1.884 -4.254 1 96.44 105 ASN B O 1
ATOM 3693 N N . GLY B 1 106 ? -3.053 -3.039 -4.496 1 94.94 106 GLY B N 1
ATOM 3694 C CA . GLY B 1 106 ? -3.295 -2.783 -5.906 1 94.94 106 GLY B CA 1
ATOM 3695 C C . GLY B 1 106 ? -2.326 -3.512 -6.82 1 94.94 106 GLY B C 1
ATOM 3696 O O . GLY B 1 106 ? -2.107 -3.098 -7.957 1 94.94 106 GLY B O 1
ATOM 3697 N N . MET B 1 107 ? -1.729 -4.582 -6.281 1 92.69 107 MET B N 1
ATOM 3698 C CA . MET B 1 107 ? -0.77 -5.285 -7.129 1 92.69 107 MET B CA 1
ATOM 3699 C C . MET B 1 107 ? -1.225 -6.715 -7.395 1 92.69 107 MET B C 1
ATOM 3701 O O . MET B 1 107 ? -0.502 -7.496 -8.023 1 92.69 107 MET B O 1
ATOM 3705 N N . GLY B 1 108 ? -2.312 -7.066 -6.891 1 92.5 108 GLY B N 1
ATOM 3706 C CA . GLY B 1 108 ? -2.865 -8.391 -7.141 1 92.5 108 GLY B CA 1
ATOM 3707 C C . GLY B 1 108 ? -1.989 -9.508 -6.617 1 92.5 108 GLY B C 1
ATOM 3708 O O . GLY B 1 108 ? -1.458 -9.422 -5.508 1 92.5 108 GLY B O 1
ATOM 3709 N N . CYS B 1 109 ? -1.9 -10.523 -7.449 1 91.12 109 CYS B N 1
ATOM 3710 C CA . CYS B 1 109 ? -1.198 -11.734 -7.039 1 91.12 109 CYS B CA 1
ATOM 3711 C C . CYS B 1 109 ? 0.298 -11.477 -6.906 1 91.12 109 CYS B C 1
ATOM 3713 O O . CYS B 1 109 ? 1.006 -12.242 -6.246 1 91.12 109 CYS B O 1
ATOM 3715 N N . ALA B 1 110 ? 0.743 -10.453 -7.52 1 92.31 110 ALA B N 1
ATOM 3716 C CA . ALA B 1 110 ? 2.168 -10.141 -7.438 1 92.31 110 ALA B CA 1
ATOM 3717 C C . ALA B 1 110 ? 2.547 -9.672 -6.035 1 92.31 110 ALA B C 1
ATOM 3719 O O . ALA B 1 110 ? 3.727 -9.641 -5.684 1 92.31 110 ALA B O 1
ATOM 3720 N N . ASN B 1 111 ? 1.606 -9.32 -5.242 1 90.31 111 ASN B N 1
ATOM 3721 C CA . ASN B 1 111 ? 1.85 -8.789 -3.904 1 90.31 111 ASN B CA 1
ATOM 3722 C C . ASN B 1 111 ? 2.754 -9.711 -3.092 1 90.31 111 ASN B C 1
ATOM 3724 O O . ASN B 1 111 ? 3.676 -9.242 -2.418 1 90.31 111 ASN B O 1
ATOM 3728 N N . GLY B 1 112 ? 2.539 -10.906 -3.225 1 91.5 112 GLY B N 1
ATOM 3729 C CA . GLY B 1 112 ? 3.244 -11.875 -2.404 1 91.5 112 GLY B CA 1
ATOM 3730 C C . GLY B 1 112 ? 4.723 -11.969 -2.723 1 91.5 112 GLY B C 1
ATOM 3731 O O . GLY B 1 112 ? 5.508 -12.484 -1.924 1 91.5 112 GLY B O 1
ATOM 3732 N N . VAL B 1 113 ? 5.109 -11.445 -3.828 1 93.94 113 VAL B N 1
ATOM 3733 C CA . VAL B 1 113 ? 6.484 -11.578 -4.301 1 93.94 113 VAL B CA 1
ATOM 3734 C C . VAL B 1 113 ? 7.145 -10.203 -4.371 1 93.94 113 VAL B C 1
ATOM 3736 O O . VAL B 1 113 ? 8.266 -10.023 -3.895 1 93.94 113 VAL B O 1
ATOM 3739 N N . VAL B 1 114 ? 6.41 -9.242 -4.816 1 92.69 114 VAL B N 1
ATOM 3740 C CA . VAL B 1 114 ? 6.949 -7.906 -5.047 1 92.69 114 VAL B CA 1
ATOM 3741 C C . VAL B 1 114 ? 7.172 -7.203 -3.709 1 92.69 114 VAL B C 1
ATOM 3743 O O . VAL B 1 114 ? 8.117 -6.43 -3.559 1 92.69 114 VAL B O 1
ATOM 3746 N N . ALA B 1 115 ? 6.387 -7.508 -2.736 1 96.56 115 ALA B N 1
ATOM 3747 C CA . ALA B 1 115 ? 6.516 -6.879 -1.425 1 96.56 115 ALA B CA 1
ATOM 3748 C C . ALA B 1 115 ? 7.836 -7.262 -0.762 1 96.56 115 ALA B C 1
ATOM 3750 O O . ALA B 1 115 ? 8.328 -6.547 0.118 1 96.56 115 ALA B O 1
ATOM 3751 N N . ILE B 1 116 ? 8.438 -8.312 -1.162 1 97.69 116 ILE B N 1
ATOM 3752 C CA . ILE B 1 116 ? 9.695 -8.781 -0.597 1 97.69 116 ILE B CA 1
ATOM 3753 C C . ILE B 1 116 ? 10.812 -7.781 -0.917 1 97.69 116 ILE B C 1
ATOM 3755 O O . ILE B 1 116 ? 11.711 -7.562 -0.103 1 97.69 116 ILE B O 1
ATOM 3759 N N . ASN B 1 117 ? 10.719 -7.148 -2.061 1 95.5 117 ASN B N 1
ATOM 3760 C CA . ASN B 1 117 ? 11.672 -6.098 -2.385 1 95.5 117 ASN B CA 1
ATOM 3761 C C . ASN B 1 117 ? 11.656 -4.984 -1.339 1 95.5 117 ASN B C 1
ATOM 3763 O O . ASN B 1 117 ? 12.711 -4.52 -0.906 1 95.5 117 ASN B O 1
ATOM 3767 N N . LEU B 1 118 ? 10.492 -4.66 -0.993 1 97.19 118 LEU B N 1
ATOM 3768 C CA . LEU B 1 118 ? 10.344 -3.619 0.021 1 97.19 118 LEU B CA 1
ATOM 3769 C C . LEU B 1 118 ? 10.93 -4.078 1.354 1 97.19 118 LEU B C 1
ATOM 3771 O O . LEU B 1 118 ? 11.641 -3.324 2.016 1 97.19 118 LEU B O 1
ATOM 3775 N N . ILE B 1 119 ? 10.609 -5.223 1.752 1 98.31 119 ILE B N 1
ATOM 3776 C CA . ILE B 1 119 ? 11.055 -5.754 3.037 1 98.31 119 ILE B CA 1
ATOM 3777 C C . ILE B 1 119 ? 12.578 -5.832 3.062 1 98.31 119 ILE B C 1
ATOM 3779 O O . ILE B 1 119 ? 13.203 -5.48 4.062 1 98.31 119 ILE B O 1
ATOM 3783 N N . ARG B 1 120 ? 13.133 -6.273 1.953 1 97.88 120 ARG B N 1
ATOM 3784 C CA . ARG B 1 120 ? 14.586 -6.309 1.842 1 97.88 120 ARG B CA 1
ATOM 3785 C C . ARG B 1 120 ? 15.18 -4.922 2.041 1 97.88 120 ARG B C 1
ATOM 3787 O O . ARG B 1 120 ? 16.141 -4.758 2.795 1 97.88 120 ARG B O 1
ATOM 3794 N N . ASP B 1 121 ? 14.633 -3.951 1.376 1 97.56 121 ASP B N 1
ATOM 3795 C CA . ASP B 1 121 ? 15.133 -2.582 1.472 1 97.56 121 ASP B CA 1
ATOM 3796 C C . ASP B 1 121 ? 14.992 -2.045 2.895 1 97.56 121 ASP B C 1
ATOM 3798 O O . ASP B 1 121 ? 15.891 -1.366 3.398 1 97.56 121 ASP B O 1
ATOM 3802 N N . LEU B 1 122 ? 13.891 -2.361 3.537 1 98.19 122 LEU B N 1
ATOM 3803 C CA . LEU B 1 122 ? 13.664 -1.918 4.91 1 98.19 122 LEU B CA 1
ATOM 3804 C C . LEU B 1 122 ? 14.688 -2.543 5.855 1 98.19 122 LEU B C 1
ATOM 3806 O O . LEU B 1 122 ? 15.219 -1.864 6.734 1 98.19 122 LEU B O 1
ATOM 3810 N N . LEU B 1 123 ? 14.922 -3.768 5.664 1 98.06 123 LEU B N 1
ATOM 3811 C CA . LEU B 1 123 ? 15.875 -4.445 6.531 1 98.06 123 LEU B CA 1
ATOM 3812 C C . LEU B 1 123 ? 17.281 -3.914 6.305 1 98.06 123 LEU B C 1
ATOM 3814 O O . LEU B 1 123 ? 18.094 -3.883 7.234 1 98.06 123 LEU B O 1
ATOM 3818 N N . GLN B 1 124 ? 17.594 -3.512 5.078 1 97.06 124 GLN B N 1
ATOM 3819 C CA . GLN B 1 124 ? 18.891 -2.887 4.805 1 97.06 124 GLN B CA 1
ATOM 3820 C C . GLN B 1 124 ? 19.016 -1.546 5.523 1 97.06 124 GLN B C 1
ATOM 3822 O O . GLN B 1 124 ? 20.078 -1.208 6.039 1 97.06 124 GLN B O 1
ATOM 3827 N N . ALA B 1 125 ? 17.953 -0.849 5.59 1 96.44 125 ALA B N 1
ATOM 3828 C CA . ALA B 1 125 ? 17.953 0.456 6.246 1 96.44 125 ALA B CA 1
ATOM 3829 C C . ALA B 1 125 ? 17.891 0.305 7.766 1 96.44 125 ALA B C 1
ATOM 3831 O O . ALA B 1 125 ? 18.344 1.192 8.5 1 96.44 125 ALA B O 1
ATOM 3832 N N . HIS B 1 126 ? 17.359 -0.814 8.203 1 97.12 126 HIS B N 1
ATOM 3833 C CA . HIS B 1 126 ? 17.219 -1.083 9.625 1 97.12 126 HIS B CA 1
ATOM 3834 C C . HIS B 1 126 ? 17.922 -2.383 10.016 1 97.12 126 HIS B C 1
ATOM 3836 O O . HIS B 1 126 ? 17.266 -3.424 10.148 1 97.12 126 HIS B O 1
ATOM 3842 N N . PRO B 1 127 ? 19.188 -2.303 10.281 1 96.81 127 PRO B N 1
ATOM 3843 C CA . PRO B 1 127 ? 19.891 -3.523 10.688 1 96.81 127 PRO B CA 1
ATOM 3844 C C . PRO B 1 127 ? 19.391 -4.078 12.023 1 96.81 127 PRO B C 1
ATOM 3846 O O . PRO B 1 127 ? 18.797 -3.344 12.82 1 96.81 127 PRO B O 1
ATOM 3849 N N . ASN B 1 128 ? 19.516 -5.367 12.234 1 97.81 128 ASN B N 1
ATOM 3850 C CA . ASN B 1 128 ? 19.141 -6.059 13.469 1 97.81 128 ASN B CA 1
ATOM 3851 C C . ASN B 1 128 ? 17.641 -5.941 13.742 1 97.81 128 ASN B C 1
ATOM 3853 O O . ASN B 1 128 ? 17.25 -5.531 14.836 1 97.81 128 ASN B O 1
ATOM 3857 N N . SER B 1 129 ? 16.891 -6.32 12.695 1 98.44 129 SER B N 1
ATOM 3858 C CA . SER B 1 129 ? 15.445 -6.152 12.797 1 98.44 129 SER B CA 1
ATOM 3859 C C . SER B 1 129 ? 14.711 -7.414 12.359 1 98.44 129 SER B C 1
ATOM 3861 O O . SER B 1 129 ? 15.234 -8.195 11.555 1 98.44 129 SER B O 1
ATOM 3863 N N . ASN B 1 130 ? 13.555 -7.652 12.992 1 98.75 130 ASN B N 1
ATOM 3864 C CA . ASN B 1 130 ? 12.578 -8.641 12.547 1 98.75 130 ASN B CA 1
ATOM 3865 C C . ASN B 1 130 ? 11.453 -8 11.742 1 98.75 130 ASN B C 1
ATOM 3867 O O . ASN B 1 130 ? 10.781 -7.09 12.219 1 98.75 130 ASN B O 1
ATOM 3871 N N . ALA B 1 131 ? 11.336 -8.453 10.523 1 98.81 131 ALA B N 1
ATOM 3872 C CA . ALA B 1 131 ? 10.227 -8.023 9.672 1 98.81 131 ALA B CA 1
ATOM 3873 C C . ALA B 1 131 ? 9.234 -9.156 9.453 1 98.81 131 ALA B C 1
ATOM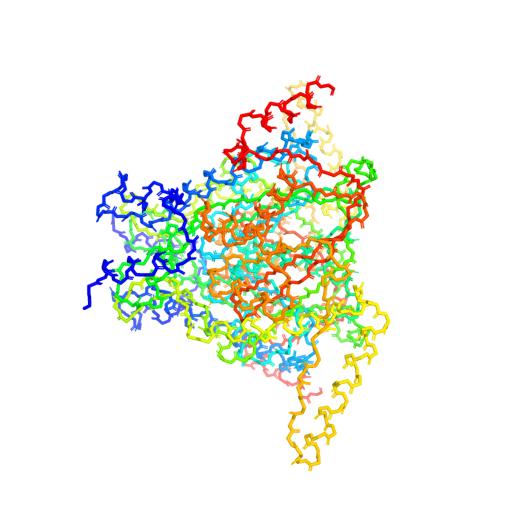 3875 O O . ALA B 1 131 ? 9.609 -10.242 9 1 98.81 131 ALA B O 1
ATOM 3876 N N . VAL B 1 132 ? 8.008 -8.906 9.781 1 98.88 132 VAL B N 1
ATOM 3877 C CA . VAL B 1 132 ? 6.938 -9.867 9.539 1 98.88 132 VAL B CA 1
ATOM 3878 C C . VAL B 1 132 ? 6.086 -9.414 8.359 1 98.88 132 VAL B C 1
ATOM 3880 O O . VAL B 1 132 ? 5.703 -8.25 8.273 1 98.88 132 VAL B O 1
ATOM 3883 N N . PHE B 1 133 ? 5.855 -10.375 7.492 1 98.81 133 PHE B N 1
ATOM 3884 C CA . PHE B 1 133 ? 5.082 -10.125 6.281 1 98.81 133 PHE B CA 1
ATOM 3885 C C . PHE B 1 133 ? 3.84 -11 6.238 1 98.81 133 PHE B C 1
ATOM 3887 O O . PHE B 1 133 ? 3.938 -12.227 6.352 1 98.81 133 PHE B O 1
ATOM 3894 N N . LEU B 1 134 ? 2.664 -10.352 6.152 1 98.81 134 LEU B N 1
ATOM 3895 C CA . LEU B 1 134 ? 1.42 -11.078 5.922 1 98.81 134 LEU B CA 1
ATOM 3896 C C . LEU B 1 134 ? 0.787 -10.664 4.598 1 98.81 134 LEU B C 1
ATOM 3898 O O . LEU B 1 134 ? 0.69 -9.477 4.293 1 98.81 134 LEU B O 1
ATOM 3902 N N . THR B 1 135 ? 0.353 -11.633 3.832 1 98.12 135 THR B N 1
ATOM 3903 C CA . THR B 1 135 ? -0.287 -11.359 2.551 1 98.12 135 THR B CA 1
ATOM 3904 C C . THR B 1 135 ? -1.572 -12.172 2.404 1 98.12 135 THR B C 1
ATOM 3906 O O . THR B 1 135 ? -1.653 -13.305 2.871 1 98.12 135 THR B O 1
ATOM 3909 N N . THR B 1 136 ? -2.611 -11.516 1.89 1 96.88 136 THR B N 1
ATOM 3910 C CA . THR B 1 136 ? -3.904 -12.117 1.593 1 96.88 136 THR B CA 1
ATOM 3911 C C . THR B 1 136 ? -4.609 -11.359 0.471 1 96.88 136 THR B C 1
ATOM 3913 O O . THR B 1 136 ? -4.172 -10.273 0.073 1 96.88 136 THR B O 1
ATOM 3916 N N . GLU B 1 137 ? -5.523 -12.031 -0.143 1 94.62 137 GLU B N 1
ATOM 3917 C CA . GLU B 1 137 ? -6.523 -11.352 -0.966 1 94.62 137 GLU B CA 1
ATOM 3918 C C . GLU B 1 137 ? -7.938 -11.672 -0.49 1 94.62 137 GLU B C 1
ATOM 3920 O O . GLU B 1 137 ? -8.406 -12.812 -0.625 1 94.62 137 GLU B O 1
ATOM 3925 N N . VAL B 1 138 ? -8.539 -10.68 0.04 1 95.25 138 VAL B N 1
ATOM 3926 C CA . VAL B 1 138 ? -9.898 -10.852 0.528 1 95.25 138 VAL B CA 1
ATOM 3927 C C . VAL B 1 138 ? -10.859 -10.969 -0.654 1 95.25 138 VAL B C 1
ATOM 3929 O O . VAL B 1 138 ? -10.961 -10.047 -1.473 1 95.25 138 VAL B O 1
ATOM 3932 N N . THR B 1 139 ? -11.617 -12.023 -0.718 1 91.94 139 THR B N 1
ATOM 3933 C CA . THR B 1 139 ? -12.422 -12.367 -1.886 1 91.94 139 THR B CA 1
ATOM 3934 C C . THR B 1 139 ? -13.836 -11.82 -1.75 1 91.94 139 THR B C 1
ATOM 3936 O O . THR B 1 139 ? -14.547 -11.664 -2.746 1 91.94 139 THR B O 1
ATOM 3939 N N . THR B 1 140 ? -14.227 -11.508 -0.589 1 94.19 140 THR B N 1
ATOM 3940 C CA . THR B 1 140 ? -15.602 -11.125 -0.287 1 94.19 140 THR B CA 1
ATOM 3941 C C . THR B 1 140 ? -16.047 -9.969 -1.18 1 94.19 140 THR B C 1
ATOM 3943 O O . THR B 1 140 ? -17.062 -10.078 -1.879 1 94.19 140 THR B O 1
ATOM 3946 N N . PRO B 1 141 ? -15.266 -8.953 -1.232 1 92.06 141 PRO B N 1
ATOM 3947 C CA . PRO B 1 141 ? -15.719 -7.836 -2.068 1 92.06 141 PRO B CA 1
ATOM 3948 C C . PRO B 1 141 ? -15.578 -8.125 -3.561 1 92.06 141 PRO B C 1
ATOM 3950 O O . PRO B 1 141 ? -16.172 -7.43 -4.387 1 92.06 141 PRO B O 1
ATOM 3953 N N . ALA B 1 142 ? -14.883 -9.07 -3.941 1 90.5 142 ALA B N 1
ATOM 3954 C CA . ALA B 1 142 ? -14.609 -9.375 -5.344 1 90.5 142 ALA B CA 1
ATOM 3955 C C . ALA B 1 142 ? -15.688 -10.289 -5.922 1 90.5 142 ALA B C 1
ATOM 3957 O O . ALA B 1 142 ? -15.758 -10.484 -7.137 1 90.5 142 ALA B O 1
ATOM 3958 N N . PHE B 1 143 ? -16.5 -10.805 -5.09 1 94.19 143 PHE B N 1
ATOM 3959 C CA . PHE B 1 143 ? -17.562 -11.672 -5.582 1 94.19 143 PHE B CA 1
ATOM 3960 C C . PHE B 1 143 ? -18.453 -10.922 -6.562 1 94.19 143 PHE B C 1
ATOM 3962 O O . PHE B 1 143 ? -19.078 -9.922 -6.207 1 94.19 143 PHE B O 1
ATOM 3969 N N . TYR B 1 144 ? -18.531 -11.422 -7.734 1 95.12 144 TYR B N 1
ATOM 3970 C CA . TYR B 1 144 ? -19.219 -10.742 -8.836 1 95.12 144 TYR B CA 1
ATOM 3971 C C . TYR B 1 144 ? -20.625 -11.297 -9.039 1 95.12 144 TYR B C 1
ATOM 3973 O O . TYR B 1 144 ? -20.812 -12.516 -9.148 1 95.12 144 TYR B O 1
ATOM 3981 N N . ARG B 1 145 ? -21.641 -10.453 -9.227 1 92.88 145 ARG B N 1
ATOM 3982 C CA . ARG B 1 145 ? -23.047 -10.844 -9.289 1 92.88 145 ARG B CA 1
ATOM 3983 C C . ARG B 1 145 ? -23.625 -10.625 -10.68 1 92.88 145 ARG B C 1
ATOM 3985 O O . ARG B 1 145 ? -24.812 -10.82 -10.898 1 92.88 145 ARG B O 1
ATOM 3992 N N . GLY B 1 146 ? -22.766 -10.195 -11.547 1 94.25 146 GLY B N 1
ATOM 3993 C CA . GLY B 1 146 ? -23.25 -9.891 -12.883 1 94.25 146 GLY B CA 1
ATOM 3994 C C . GLY B 1 146 ? -23.094 -11.047 -13.852 1 94.25 146 GLY B C 1
ATOM 3995 O O . GLY B 1 146 ? -23.172 -12.211 -13.461 1 94.25 146 GLY B O 1
ATOM 3996 N N . LYS B 1 147 ? -23.016 -10.68 -15.211 1 95.06 147 LYS B N 1
ATOM 3997 C CA . LYS B 1 147 ? -23.031 -11.719 -16.25 1 95.06 147 LYS B CA 1
ATOM 3998 C C . LYS B 1 147 ? -21.781 -11.633 -17.109 1 95.06 147 LYS B C 1
ATOM 4000 O O . LYS B 1 147 ? -21.625 -12.398 -18.078 1 95.06 147 LYS B O 1
ATOM 4005 N N . ASP B 1 148 ? -20.906 -10.766 -16.75 1 95.25 148 ASP B N 1
ATOM 4006 C CA . ASP B 1 148 ? -19.672 -10.602 -17.516 1 95.25 148 ASP B CA 1
ATOM 4007 C C . ASP B 1 148 ? -18.75 -11.797 -17.312 1 95.25 148 ASP B C 1
ATOM 4009 O O . ASP B 1 148 ? -18.297 -12.062 -16.188 1 95.25 148 ASP B O 1
ATOM 4013 N N . LYS B 1 149 ? -18.391 -12.445 -18.406 1 94.56 149 LYS B N 1
ATOM 4014 C CA . LYS B 1 149 ? -17.625 -13.688 -18.344 1 94.56 149 LYS B CA 1
ATOM 4015 C C . LYS B 1 149 ? -16.234 -13.445 -17.75 1 94.56 149 LYS B C 1
ATOM 4017 O O . LYS B 1 149 ? -15.711 -14.289 -17.016 1 94.56 149 LYS B O 1
ATOM 4022 N N . SER B 1 150 ? -15.617 -12.359 -18.078 1 94.25 150 SER B N 1
ATOM 4023 C CA . SER B 1 150 ? -14.266 -12.062 -17.609 1 94.25 150 SER B CA 1
ATOM 4024 C C . SER B 1 150 ? -14.234 -11.914 -16.094 1 94.25 150 SER B C 1
ATOM 4026 O O . SER B 1 150 ? -13.18 -12.07 -15.477 1 94.25 150 SER B O 1
ATOM 4028 N N . ARG B 1 151 ? -15.352 -11.633 -15.508 1 95.62 151 ARG B N 1
ATOM 4029 C CA . ARG B 1 151 ? -15.445 -11.477 -14.055 1 95.62 151 ARG B CA 1
ATOM 4030 C C . ARG B 1 151 ? -15.961 -12.75 -13.406 1 95.62 151 ARG B C 1
ATOM 4032 O O . ARG B 1 151 ? -15.578 -13.078 -12.281 1 95.62 151 ARG B O 1
ATOM 4039 N N . LEU B 1 152 ? -16.797 -13.453 -14.109 1 94.75 152 LEU B N 1
ATOM 4040 C CA . LEU B 1 152 ? -17.359 -14.688 -13.57 1 94.75 152 LEU B CA 1
ATOM 4041 C C . LEU B 1 152 ? -16.281 -15.742 -13.375 1 94.75 152 LEU B C 1
ATOM 4043 O O . LEU B 1 152 ? -16.359 -16.562 -12.453 1 94.75 152 LEU B O 1
ATOM 4047 N N . VAL B 1 153 ? -15.273 -15.719 -14.172 1 92.81 153 VAL B N 1
ATOM 4048 C CA . VAL B 1 153 ? -14.164 -16.672 -14.07 1 92.81 153 VAL B CA 1
ATOM 4049 C C . VAL B 1 153 ? -13.508 -16.547 -12.695 1 92.81 153 VAL B C 1
ATOM 4051 O O . VAL B 1 153 ? -13.102 -17.547 -12.102 1 92.81 153 VAL B O 1
ATOM 4054 N N . THR B 1 154 ? -13.43 -15.336 -12.195 1 92.19 154 THR B N 1
ATOM 4055 C CA . THR B 1 154 ? -12.766 -15.094 -10.914 1 92.19 154 THR B CA 1
ATOM 4056 C C . THR B 1 154 ? -13.586 -15.672 -9.766 1 92.19 154 THR B C 1
ATOM 4058 O O . THR B 1 154 ? -13.031 -16.125 -8.766 1 92.19 154 THR B O 1
ATOM 4061 N N . ASN B 1 155 ? -14.898 -15.68 -9.883 1 91.81 155 ASN B N 1
ATOM 4062 C CA . ASN B 1 155 ? -15.75 -16.312 -8.883 1 91.81 155 ASN B CA 1
ATOM 4063 C C . ASN B 1 155 ? -15.438 -17.797 -8.727 1 91.81 155 ASN B C 1
ATOM 4065 O O . ASN B 1 155 ? -15.594 -18.359 -7.641 1 91.81 155 ASN B O 1
ATOM 4069 N N . VAL B 1 156 ? -15 -18.328 -9.797 1 90.38 156 VAL B N 1
ATOM 4070 C CA . VAL B 1 156 ? -14.727 -19.766 -9.805 1 90.38 156 VAL B CA 1
ATOM 4071 C C . VAL B 1 156 ? -13.336 -20.016 -9.242 1 90.38 156 VAL B C 1
ATOM 4073 O O . VAL B 1 156 ? -13.133 -20.969 -8.469 1 90.38 156 VAL B O 1
ATOM 4076 N N . LEU B 1 157 ? -12.414 -19.203 -9.523 1 91.19 157 LEU B N 1
ATOM 4077 C CA . LEU B 1 157 ? -11.008 -19.5 -9.289 1 91.19 157 LEU B CA 1
ATOM 4078 C C . LEU B 1 157 ? -10.578 -19.016 -7.906 1 91.19 157 LEU B C 1
ATOM 4080 O O . LEU B 1 157 ? -9.82 -19.688 -7.211 1 91.19 157 LEU B O 1
ATOM 4084 N N . PHE B 1 158 ? -11.008 -17.844 -7.492 1 92.62 158 PHE B N 1
ATOM 4085 C CA . PHE B 1 158 ? -10.477 -17.172 -6.316 1 92.62 158 PHE B CA 1
ATOM 4086 C C . PHE B 1 158 ? -10.969 -17.844 -5.039 1 92.62 158 PHE B C 1
ATOM 4088 O O . PHE B 1 158 ? -12.133 -18.234 -4.945 1 92.62 158 PHE B O 1
ATOM 4095 N N . ARG B 1 159 ? -10.008 -18 -4.164 1 93 159 ARG B N 1
ATOM 4096 C CA . ARG B 1 159 ? -10.312 -18.578 -2.863 1 93 159 ARG B CA 1
ATOM 4097 C C . ARG B 1 159 ? -9.625 -17.812 -1.742 1 93 159 ARG B C 1
ATOM 4099 O O . ARG B 1 159 ? -8.695 -17.047 -1.991 1 93 159 ARG B O 1
ATOM 4106 N N . MET B 1 160 ? -10.125 -18.062 -0.586 1 92.69 160 MET B N 1
ATOM 4107 C CA . MET B 1 160 ? -9.617 -17.359 0.59 1 92.69 160 MET B CA 1
ATOM 4108 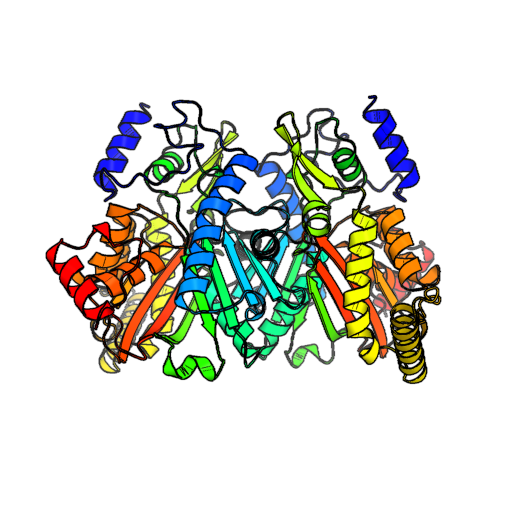C C . MET B 1 160 ? -8.344 -18.016 1.103 1 92.69 160 MET B C 1
ATOM 4110 O O . MET B 1 160 ? -8.219 -19.25 1.086 1 92.69 160 MET B O 1
ATOM 4114 N N . GLY B 1 161 ? -7.387 -17.188 1.53 1 94.25 161 GLY B N 1
ATOM 4115 C CA . GLY B 1 161 ? -6.148 -17.672 2.123 1 94.25 161 GLY B CA 1
ATOM 4116 C C . GLY B 1 161 ? -5.215 -16.562 2.549 1 94.25 161 GLY B C 1
ATOM 4117 O O . GLY B 1 161 ? -5.387 -15.414 2.143 1 94.25 161 GLY B O 1
ATOM 4118 N N . ALA B 1 162 ? -4.277 -16.922 3.418 1 97.12 162 ALA B N 1
ATOM 4119 C CA . ALA B 1 162 ? -3.264 -15.984 3.883 1 97.12 162 ALA B CA 1
ATOM 4120 C C . ALA B 1 162 ? -1.957 -16.703 4.207 1 97.12 162 ALA B C 1
ATOM 4122 O O . ALA B 1 162 ? -1.943 -17.922 4.414 1 97.12 162 ALA B O 1
ATOM 4123 N N . SER B 1 163 ? -0.912 -16.016 4.148 1 97.81 163 SER B N 1
ATOM 4124 C CA . SER B 1 163 ? 0.41 -16.484 4.547 1 97.81 163 SER B CA 1
ATOM 4125 C C . SER B 1 163 ? 1.122 -15.461 5.422 1 97.81 163 SER B C 1
ATOM 4127 O O . SER B 1 163 ? 0.89 -14.258 5.289 1 97.81 163 SER B O 1
ATOM 4129 N N . ALA B 1 164 ? 1.885 -15.906 6.336 1 98.56 164 ALA B N 1
ATOM 4130 C CA . ALA B 1 164 ? 2.734 -15.078 7.188 1 98.56 164 ALA B CA 1
ATOM 4131 C C . ALA B 1 164 ? 4.18 -15.562 7.156 1 98.56 164 ALA B C 1
ATOM 4133 O O . ALA B 1 164 ? 4.441 -16.766 7.23 1 98.56 164 ALA B O 1
ATOM 4134 N N . MET B 1 165 ? 5.141 -14.695 7.008 1 98.31 165 MET B N 1
ATOM 4135 C CA . MET B 1 165 ? 6.566 -15 6.945 1 98.31 165 MET B CA 1
ATOM 4136 C C . MET B 1 165 ? 7.363 -14.078 7.859 1 98.31 165 MET B C 1
ATOM 4138 O O . MET B 1 165 ? 6.969 -12.93 8.086 1 98.31 165 MET B O 1
ATOM 4142 N N . LEU B 1 166 ? 8.43 -14.586 8.367 1 98.69 166 LEU B N 1
ATOM 4143 C CA . LEU B 1 166 ? 9.422 -13.797 9.094 1 98.69 166 LEU B CA 1
ATOM 4144 C C . LEU B 1 166 ? 10.68 -13.602 8.258 1 98.69 166 LEU B C 1
ATOM 4146 O O . LEU B 1 166 ? 11.25 -14.578 7.758 1 98.69 166 LEU B O 1
ATOM 4150 N N . PHE B 1 167 ? 11.055 -12.383 8.047 1 98.62 167 PHE B N 1
ATOM 4151 C CA . PHE B 1 167 ? 12.344 -11.984 7.492 1 98.62 167 PHE B CA 1
ATOM 4152 C C . PHE B 1 167 ? 13.195 -11.281 8.547 1 98.62 167 PHE B C 1
ATOM 4154 O O . PHE B 1 167 ? 12.688 -10.469 9.32 1 98.62 167 PHE B O 1
ATOM 4161 N N . SER B 1 168 ? 14.492 -11.633 8.562 1 98.5 168 SER B N 1
ATOM 4162 C CA . SER B 1 168 ? 15.297 -11.016 9.609 1 98.5 168 SER B CA 1
ATOM 4163 C C . SER B 1 168 ? 16.75 -10.883 9.172 1 98.5 168 SER B C 1
ATOM 4165 O O . SER B 1 168 ? 17.234 -11.648 8.328 1 98.5 168 SER B O 1
ATOM 4167 N N . ASN B 1 169 ? 17.406 -9.859 9.664 1 97.88 169 ASN B N 1
ATOM 4168 C CA . ASN B 1 169 ? 18.859 -9.742 9.562 1 97.88 169 ASN B CA 1
ATOM 4169 C C . ASN B 1 169 ? 19.516 -9.766 10.938 1 97.88 169 ASN B C 1
ATOM 4171 O O . ASN B 1 169 ? 20.625 -9.258 11.102 1 97.88 169 ASN B O 1
ATOM 4175 N N . LYS B 1 170 ? 18.766 -10.25 11.891 1 97.62 170 LYS B N 1
ATOM 4176 C CA . LYS B 1 170 ? 19.344 -10.484 13.211 1 97.62 170 LYS B CA 1
ATOM 4177 C C . LYS B 1 170 ? 20.234 -11.727 13.203 1 97.62 170 LYS B C 1
ATOM 4179 O O . LYS B 1 170 ? 19.859 -12.758 12.648 1 97.62 170 LYS B O 1
ATOM 4184 N N . ARG B 1 171 ? 21.281 -11.641 13.914 1 96.06 171 ARG B N 1
ATOM 4185 C CA . ARG B 1 171 ? 22.25 -12.742 13.969 1 96.06 171 ARG B CA 1
ATOM 4186 C C . ARG B 1 171 ? 21.641 -13.961 14.648 1 96.06 171 ARG B C 1
ATOM 4188 O O . ARG B 1 171 ? 21.984 -15.102 14.305 1 96.06 171 ARG B O 1
ATOM 4195 N N . ARG B 1 172 ? 20.766 -13.758 15.492 1 93.69 172 ARG B N 1
ATOM 4196 C CA . ARG B 1 172 ? 20.203 -14.852 16.281 1 93.69 172 ARG B CA 1
ATOM 4197 C C . ARG B 1 172 ? 19.469 -15.844 15.375 1 93.69 172 ARG B C 1
ATOM 4199 O O . ARG B 1 172 ? 19.297 -17.016 15.742 1 93.69 172 ARG B O 1
ATOM 4206 N N . TRP B 1 173 ? 19.047 -15.383 14.211 1 94.94 173 TRP B N 1
ATOM 4207 C CA . TRP B 1 173 ? 18.266 -16.234 13.328 1 94.94 173 TRP B CA 1
ATOM 4208 C C . TRP B 1 173 ? 19.172 -16.969 12.336 1 94.94 173 TRP B C 1
ATOM 4210 O O . TRP B 1 173 ? 18.703 -17.828 11.586 1 94.94 173 TRP B O 1
ATOM 4220 N N . ALA B 1 174 ? 20.406 -16.719 12.273 1 92.12 174 ALA B N 1
ATOM 4221 C CA . ALA B 1 174 ? 21.328 -17.266 11.281 1 92.12 174 ALA B CA 1
ATOM 4222 C C . ALA B 1 174 ? 21.328 -18.797 11.32 1 92.12 174 ALA B C 1
ATOM 4224 O O . ALA B 1 174 ? 21.391 -19.453 10.273 1 92.12 174 ALA B O 1
ATOM 4225 N N . GLY B 1 175 ? 21.234 -19.359 12.5 1 91.44 175 GLY B N 1
ATOM 4226 C CA . GLY B 1 175 ? 21.266 -20.812 12.625 1 91.44 175 GLY B CA 1
ATOM 4227 C C . GLY B 1 175 ? 19.906 -21.453 12.438 1 91.44 175 GLY B C 1
ATOM 4228 O O . GLY B 1 175 ? 19.797 -22.656 12.188 1 91.44 175 GLY B O 1
ATOM 4229 N N . ARG B 1 176 ? 18.891 -20.656 12.406 1 93.56 176 ARG B N 1
ATOM 4230 C CA . ARG B 1 176 ? 17.547 -21.219 12.375 1 93.56 176 ARG B CA 1
ATOM 4231 C C . ARG B 1 176 ? 16.859 -20.906 11.047 1 93.56 176 ARG B C 1
ATOM 4233 O O . ARG B 1 176 ? 15.891 -21.562 10.672 1 93.56 176 ARG B O 1
ATOM 4240 N N . ALA B 1 177 ? 17.359 -19.938 10.328 1 96.62 177 ALA B N 1
ATOM 4241 C CA . ALA B 1 177 ? 16.75 -19.5 9.078 1 96.62 177 ALA B CA 1
ATOM 4242 C C . ALA B 1 177 ? 16.719 -20.641 8.055 1 96.62 177 ALA B C 1
ATOM 4244 O O . ALA B 1 177 ? 17.688 -21.391 7.938 1 96.62 177 ALA B O 1
ATOM 4245 N N . LYS B 1 178 ? 15.586 -20.781 7.34 1 97.94 178 LYS B N 1
ATOM 4246 C CA . LYS B 1 178 ? 15.43 -21.844 6.352 1 97.94 178 LYS B CA 1
ATOM 4247 C C . LYS B 1 178 ? 16.031 -21.438 5.012 1 97.94 178 LYS B C 1
ATOM 4249 O O . LYS B 1 178 ? 16.656 -22.266 4.328 1 97.94 178 LYS B O 1
ATOM 4254 N N . TYR B 1 179 ? 15.891 -20.125 4.648 1 98.38 179 TYR B N 1
ATOM 4255 C CA . TYR B 1 179 ? 16.297 -19.641 3.33 1 98.38 179 TYR B CA 1
ATOM 4256 C C . TYR B 1 179 ? 17.031 -18.312 3.428 1 98.38 179 TYR B C 1
ATOM 4258 O O . TYR B 1 179 ? 16.797 -17.547 4.359 1 98.38 179 TYR B O 1
ATOM 4266 N N . ARG B 1 180 ? 17.875 -18.125 2.521 1 98.19 180 ARG B N 1
ATOM 4267 C CA . ARG B 1 180 ? 18.516 -16.828 2.299 1 98.19 180 ARG B CA 1
ATOM 4268 C C . ARG B 1 180 ? 18.094 -16.234 0.962 1 98.19 180 ARG B C 1
ATOM 4270 O O . ARG B 1 180 ? 18.125 -16.906 -0.065 1 98.19 180 ARG B O 1
ATOM 4277 N N . LEU B 1 181 ? 17.625 -14.984 1.029 1 98 181 LEU B N 1
ATOM 4278 C CA . LEU B 1 181 ? 17.281 -14.289 -0.202 1 98 181 LEU B CA 1
ATOM 4279 C C . LEU B 1 181 ? 18.531 -13.875 -0.974 1 98 181 LEU B C 1
ATOM 4281 O O . LEU B 1 181 ? 19.359 -13.125 -0.46 1 98 181 LEU B O 1
ATOM 4285 N N . LEU B 1 182 ? 18.641 -14.359 -2.219 1 96.69 182 LEU B N 1
ATOM 4286 C CA . LEU B 1 182 ? 19.828 -14.07 -3.021 1 96.69 182 LEU B CA 1
ATOM 4287 C C . LEU B 1 182 ? 19.578 -12.883 -3.947 1 96.69 182 LEU B C 1
ATOM 4289 O O . LEU B 1 182 ? 20.391 -11.945 -3.984 1 96.69 182 LEU B O 1
ATOM 4293 N N . HIS B 1 183 ? 18.516 -12.984 -4.656 1 95.25 183 HIS B N 1
ATOM 4294 C CA . HIS B 1 183 ? 18.219 -11.969 -5.66 1 95.25 183 HIS B CA 1
ATOM 4295 C C . HIS B 1 183 ? 16.719 -11.633 -5.68 1 95.25 183 HIS B C 1
ATOM 4297 O O . HIS B 1 183 ? 15.883 -12.508 -5.445 1 95.25 183 HIS B O 1
ATOM 4303 N N . CYS B 1 184 ? 16.469 -10.383 -5.848 1 94.5 184 CYS B N 1
ATOM 4304 C CA . CYS B 1 184 ? 15.117 -9.867 -6.012 1 94.5 184 CYS B CA 1
ATOM 4305 C C . CYS B 1 184 ? 15.008 -9.008 -7.266 1 94.5 184 CYS B C 1
ATOM 4307 O O . CYS B 1 184 ? 15.711 -8 -7.398 1 94.5 184 CYS B O 1
ATOM 4309 N N . ILE B 1 185 ? 14.117 -9.461 -8.156 1 93.75 185 ILE B N 1
ATOM 4310 C CA . ILE B 1 185 ? 13.883 -8.711 -9.383 1 93.75 185 ILE B CA 1
ATOM 4311 C C . ILE B 1 185 ? 12.414 -8.305 -9.477 1 93.75 185 ILE B C 1
ATOM 4313 O O . ILE B 1 185 ? 11.523 -9.086 -9.133 1 93.75 185 ILE B O 1
ATOM 4317 N N . ARG B 1 186 ? 12.211 -7.082 -9.836 1 93.25 186 ARG B N 1
ATOM 4318 C CA . ARG B 1 186 ? 10.859 -6.582 -10.078 1 93.25 186 ARG B CA 1
ATOM 4319 C C . ARG B 1 186 ? 10.789 -5.844 -11.414 1 93.25 186 ARG B C 1
ATOM 4321 O O . ARG B 1 186 ? 11.719 -5.117 -11.781 1 93.25 186 ARG B O 1
ATOM 4328 N N . THR B 1 187 ? 9.695 -6.047 -12.117 1 92.44 187 THR B N 1
ATOM 4329 C CA . THR B 1 187 ? 9.398 -5.293 -13.328 1 92.44 187 THR B CA 1
ATOM 4330 C C . THR B 1 187 ? 7.949 -4.82 -13.336 1 92.44 187 THR B C 1
ATOM 4332 O O . THR B 1 187 ? 7.098 -5.41 -12.672 1 92.44 187 THR B O 1
ATOM 4335 N N . HIS B 1 188 ? 7.734 -3.703 -13.969 1 95.44 188 HIS B N 1
ATOM 4336 C CA . HIS B 1 188 ? 6.406 -3.125 -14.133 1 95.44 188 HIS B CA 1
ATOM 4337 C C . HIS B 1 188 ? 6.145 -2.748 -15.586 1 95.44 188 HIS B C 1
ATOM 4339 O O . HIS B 1 188 ? 6.77 -1.826 -16.109 1 95.44 188 HIS B O 1
ATOM 4345 N N . THR B 1 189 ? 5.195 -3.387 -16.234 1 95.5 189 THR B N 1
ATOM 4346 C CA . THR B 1 189 ? 4.938 -3.123 -17.641 1 95.5 189 THR B CA 1
ATOM 4347 C C . THR B 1 189 ? 3.637 -2.342 -17.812 1 95.5 189 THR B C 1
ATOM 4349 O O . THR B 1 189 ? 3.029 -2.371 -18.891 1 95.5 189 THR B O 1
ATOM 4352 N N . GLY B 1 190 ? 3.209 -1.687 -16.812 1 95.62 190 GLY B N 1
ATOM 4353 C CA . GLY B 1 190 ? 1.927 -1.002 -16.781 1 95.62 190 GLY B CA 1
ATOM 4354 C C . GLY B 1 190 ? 1.877 0.219 -17.672 1 95.62 190 GLY B C 1
ATOM 4355 O O . GLY B 1 190 ? 0.805 0.781 -17.906 1 95.62 190 GLY B O 1
ATOM 4356 N N . ALA B 1 191 ? 2.996 0.635 -18.234 1 97.12 191 ALA B N 1
ATOM 4357 C CA . ALA B 1 191 ? 2.996 1.725 -19.203 1 97.12 191 ALA B CA 1
ATOM 4358 C C . ALA B 1 191 ? 2.209 1.341 -20.453 1 97.12 191 ALA B C 1
ATOM 4360 O O . ALA B 1 191 ? 1.619 2.201 -21.109 1 97.12 191 ALA B O 1
ATOM 4361 N N . ARG B 1 192 ? 2.215 0.082 -20.719 1 96.44 192 ARG B N 1
ATOM 4362 C CA . ARG B 1 192 ? 1.413 -0.424 -21.828 1 96.44 192 ARG B CA 1
ATOM 4363 C C . ARG B 1 192 ? -0.058 -0.522 -21.438 1 96.44 192 ARG B C 1
ATOM 4365 O O . ARG B 1 192 ? -0.399 -1.142 -20.422 1 96.44 192 ARG B O 1
ATOM 4372 N N . ASP B 1 193 ? -0.934 -0.044 -22.312 1 97.31 193 ASP B N 1
ATOM 4373 C CA . ASP B 1 193 ? -2.359 0.031 -22 1 97.31 193 ASP B CA 1
ATOM 4374 C C . ASP B 1 193 ? -2.957 -1.363 -21.828 1 97.31 193 ASP B C 1
ATOM 4376 O O . ASP B 1 193 ? -3.793 -1.582 -20.953 1 97.31 193 ASP B O 1
ATOM 4380 N N . THR B 1 194 ? -2.51 -2.252 -22.656 1 96.88 194 THR B N 1
ATOM 4381 C CA . THR B 1 194 ? -3.055 -3.604 -22.578 1 96.88 194 THR B CA 1
ATOM 4382 C C . THR B 1 194 ? -2.645 -4.277 -21.266 1 96.88 194 THR B C 1
ATOM 4384 O O . THR B 1 194 ? -3.447 -4.977 -20.641 1 96.88 194 THR B O 1
ATOM 4387 N N . ALA B 1 195 ? -1.433 -4.062 -20.859 1 96.5 195 ALA B N 1
ATOM 4388 C CA . ALA B 1 195 ? -0.963 -4.598 -19.578 1 96.5 195 ALA B CA 1
ATOM 4389 C C . ALA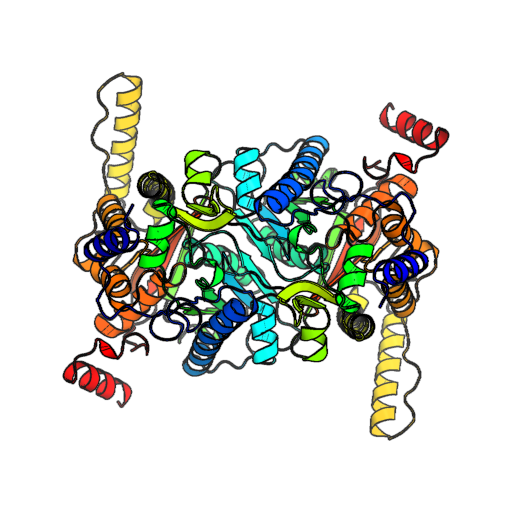 B 1 195 ? -1.703 -3.959 -18.406 1 96.5 195 ALA B C 1
ATOM 4391 O O . ALA B 1 195 ? -2.145 -4.652 -17.484 1 96.5 195 ALA B O 1
ATOM 4392 N N . TYR B 1 196 ? -1.887 -2.682 -18.5 1 97.56 196 TYR B N 1
ATOM 4393 C CA . TYR B 1 196 ? -2.549 -1.944 -17.438 1 97.56 196 TYR B CA 1
ATOM 4394 C C . TYR B 1 196 ? -3.99 -2.406 -17.266 1 97.56 196 TYR B C 1
ATOM 4396 O O . TYR B 1 196 ? -4.492 -2.494 -16.141 1 97.56 196 TYR B O 1
ATOM 4404 N N . ARG B 1 197 ? -4.652 -2.818 -18.312 1 96.38 197 ARG B N 1
ATOM 4405 C CA . ARG B 1 197 ? -6.094 -3.029 -18.281 1 96.38 197 ARG B CA 1
ATOM 4406 C C . ARG B 1 197 ? -6.43 -4.512 -18.141 1 96.38 197 ARG B C 1
ATOM 4408 O O . ARG B 1 197 ? -7.57 -4.867 -17.844 1 96.38 197 ARG B O 1
ATOM 4415 N N . CYS B 1 198 ? -5.504 -5.375 -18.281 1 95.38 198 CYS B N 1
ATOM 4416 C CA . CYS B 1 198 ? -5.828 -6.785 -18.453 1 95.38 198 CYS B CA 1
ATOM 4417 C C . CYS B 1 198 ? -6.277 -7.402 -17.125 1 95.38 198 CYS B C 1
ATOM 4419 O O . CYS B 1 198 ? -6.926 -8.453 -17.109 1 95.38 198 CYS B O 1
ATOM 4421 N N . ILE B 1 199 ? -5.953 -6.891 -16.016 1 95.31 199 ILE B N 1
ATOM 4422 C CA . ILE B 1 199 ? -6.465 -7.266 -14.703 1 95.31 199 ILE B CA 1
ATOM 4423 C C . ILE B 1 199 ? -6.969 -6.027 -13.969 1 95.31 199 ILE B C 1
ATOM 4425 O O . ILE B 1 199 ? -6.191 -5.125 -13.656 1 95.31 199 ILE B O 1
ATOM 4429 N N . ALA B 1 200 ? -8.25 -6.027 -13.719 1 96.31 200 ALA B N 1
ATOM 4430 C CA . ALA B 1 200 ? -8.797 -4.809 -13.133 1 96.31 200 ALA B CA 1
ATOM 4431 C C . ALA B 1 200 ? -10.008 -5.113 -12.258 1 96.31 200 ALA B C 1
ATOM 4433 O O . ALA B 1 200 ? -10.781 -6.027 -12.555 1 96.31 200 ALA B O 1
ATOM 4434 N N . TYR B 1 201 ? -10.133 -4.359 -11.188 1 96.81 201 TYR B N 1
ATOM 4435 C CA . TYR B 1 201 ? -11.312 -4.406 -10.328 1 96.81 201 TYR B CA 1
ATOM 4436 C C . TYR B 1 201 ? -12.195 -3.182 -10.539 1 96.81 201 TYR B C 1
ATOM 4438 O O . TYR B 1 201 ? -11.711 -2.049 -10.523 1 96.81 201 TYR B O 1
ATOM 4446 N N . GLY B 1 202 ? -13.477 -3.373 -10.734 1 95.25 202 GLY B N 1
ATOM 4447 C CA . GLY B 1 202 ? -14.414 -2.283 -10.93 1 95.25 202 GLY B CA 1
ATOM 4448 C C . GLY B 1 202 ? -15.773 -2.752 -11.406 1 95.25 202 GLY B C 1
ATOM 4449 O O . GLY B 1 202 ? -16.031 -3.955 -11.492 1 95.25 202 GLY B O 1
ATOM 4450 N N . PRO B 1 203 ? -16.609 -1.835 -11.703 1 95.81 203 PRO B N 1
ATOM 4451 C CA . PRO B 1 203 ? -17.984 -2.164 -12.094 1 95.81 203 PRO B CA 1
ATOM 4452 C C . PRO B 1 203 ? -18.094 -2.574 -13.555 1 95.81 203 PRO B C 1
ATOM 4454 O O . PRO B 1 203 ? -17.312 -2.119 -14.391 1 95.81 203 PRO B O 1
ATOM 4457 N N . ASP B 1 204 ? -19.062 -3.42 -13.781 1 96 204 ASP B N 1
ATOM 4458 C CA . ASP B 1 204 ? -19.5 -3.633 -15.164 1 96 204 ASP B CA 1
ATOM 4459 C C . ASP B 1 204 ? -20.5 -2.561 -15.602 1 96 204 ASP B C 1
ATOM 4461 O O . ASP B 1 204 ? -20.641 -1.538 -14.93 1 96 204 ASP B O 1
ATOM 4465 N N . ASP B 1 205 ? -21.109 -2.828 -16.719 1 94.56 205 ASP B N 1
ATOM 4466 C CA . ASP B 1 205 ? -22 -1.832 -17.297 1 94.56 205 ASP B CA 1
ATOM 4467 C C . ASP B 1 205 ? -23.266 -1.671 -16.438 1 94.56 205 ASP B C 1
ATOM 4469 O O . ASP B 1 205 ? -23.938 -0.646 -16.516 1 94.56 205 ASP B O 1
ATOM 4473 N N . GLU B 1 206 ? -23.578 -2.629 -15.656 1 94.69 206 GLU B N 1
ATOM 4474 C CA . GLU B 1 206 ? -24.766 -2.584 -14.805 1 94.69 206 GLU B CA 1
ATOM 4475 C C . GLU B 1 206 ? -24.406 -2.158 -13.383 1 94.69 206 GLU B C 1
ATOM 4477 O O . GLU B 1 206 ? -25.281 -2.105 -12.508 1 94.69 206 GLU B O 1
ATOM 4482 N N . GLY B 1 207 ? -23.141 -1.947 -13.102 1 93.06 207 GLY B N 1
ATOM 4483 C CA . GLY B 1 207 ? -22.734 -1.399 -11.812 1 93.06 207 GLY B CA 1
ATOM 4484 C C . GLY B 1 207 ? -22.266 -2.459 -10.836 1 93.06 207 GLY B C 1
ATOM 4485 O O . GLY B 1 207 ? -21.969 -2.156 -9.68 1 93.06 207 GLY B O 1
ATOM 4486 N N . HIS B 1 208 ? -22.172 -3.705 -11.289 1 94.62 208 HIS B N 1
ATOM 4487 C CA . HIS B 1 208 ? -21.688 -4.773 -10.422 1 94.62 208 HIS B CA 1
ATOM 4488 C C . HIS B 1 208 ? -20.156 -4.824 -10.414 1 94.62 208 HIS B C 1
ATOM 4490 O O . HIS B 1 208 ? -19.531 -5 -11.469 1 94.62 208 HIS B O 1
ATOM 4496 N N . ASN B 1 209 ? -19.672 -4.699 -9.227 1 94.81 209 ASN B N 1
ATOM 4497 C CA . ASN B 1 209 ? -18.219 -4.742 -9.102 1 94.81 209 ASN B CA 1
ATOM 4498 C C . ASN B 1 209 ? -17.688 -6.172 -9.188 1 94.81 209 ASN B C 1
ATOM 4500 O O . ASN B 1 209 ? -18.344 -7.113 -8.758 1 94.81 209 ASN B O 1
ATOM 4504 N N . GLY B 1 210 ? -16.484 -6.297 -9.734 1 95.81 210 GLY B N 1
ATOM 4505 C CA . GLY B 1 210 ? -15.75 -7.547 -9.797 1 95.81 210 GLY B CA 1
ATOM 4506 C C . GLY B 1 210 ? -14.352 -7.395 -10.367 1 95.81 210 GLY B C 1
ATOM 4507 O O . GLY B 1 210 ? -13.977 -6.309 -10.82 1 95.81 210 GLY B O 1
ATOM 4508 N N . VAL B 1 211 ? -13.586 -8.438 -10.211 1 95.81 211 VAL B N 1
ATOM 4509 C CA . VAL B 1 211 ? -12.273 -8.484 -10.844 1 95.81 211 VAL B CA 1
ATOM 4510 C C . VAL B 1 211 ? -12.398 -9.023 -12.266 1 95.81 211 VAL B C 1
ATOM 4512 O O . VAL B 1 211 ? -12.93 -10.109 -12.477 1 95.81 211 VAL B O 1
ATOM 4515 N N . SER B 1 212 ? -11.93 -8.258 -13.18 1 95.88 212 SER B N 1
ATOM 4516 C CA . SER B 1 212 ? -11.977 -8.664 -14.578 1 95.88 212 SER B CA 1
ATOM 4517 C C . SER B 1 212 ? -10.617 -9.18 -15.047 1 95.88 212 SER B C 1
ATOM 4519 O O . SER B 1 212 ? -9.586 -8.562 -14.773 1 95.88 212 SER B O 1
ATOM 4521 N N . LEU B 1 213 ? -10.633 -10.281 -15.703 1 93.44 213 LEU B N 1
ATOM 4522 C CA . LEU B 1 213 ? -9.469 -10.844 -16.375 1 93.44 213 LEU B CA 1
ATOM 4523 C C . LEU B 1 213 ? -9.625 -10.766 -17.891 1 93.44 213 LEU B C 1
ATOM 4525 O O . LEU B 1 213 ? -10.445 -11.469 -18.469 1 93.44 213 LEU B O 1
ATOM 4529 N N . GLY B 1 214 ? -8.766 -9.953 -18.453 1 91.06 214 GLY B N 1
ATOM 4530 C CA . GLY B 1 214 ? -8.844 -9.766 -19.891 1 91.06 214 GLY B CA 1
ATOM 4531 C C . GLY B 1 214 ? -8.266 -10.922 -20.672 1 91.06 214 GLY B C 1
ATOM 4532 O O . GLY B 1 214 ? -7.57 -11.773 -20.125 1 91.06 214 GLY B O 1
ATOM 4533 N N . VAL B 1 215 ? -8.5 -10.898 -21.969 1 88.94 215 VAL B N 1
ATOM 4534 C CA . VAL B 1 215 ? -8.07 -11.961 -22.875 1 88.94 215 VAL B CA 1
ATOM 4535 C C . VAL B 1 215 ? -6.551 -11.953 -23 1 88.94 215 VAL B C 1
ATOM 4537 O O . VAL B 1 215 ? -5.941 -12.969 -23.344 1 88.94 215 VAL B O 1
ATOM 4540 N N . ASN B 1 216 ? -5.977 -10.844 -22.672 1 91.06 216 ASN B N 1
ATOM 4541 C CA . ASN B 1 216 ? -4.543 -10.672 -22.859 1 91.06 216 ASN B CA 1
ATOM 4542 C C . ASN B 1 216 ? -3.762 -10.984 -21.594 1 91.06 216 ASN B C 1
ATOM 4544 O O . ASN B 1 216 ? -2.545 -10.789 -21.531 1 91.06 216 ASN B O 1
ATOM 4548 N N . VAL B 1 217 ? -4.379 -11.469 -20.594 1 90.81 217 VAL B N 1
ATOM 4549 C CA . VAL B 1 217 ? -3.734 -11.656 -19.297 1 90.81 217 VAL B CA 1
ATOM 4550 C C . VAL B 1 217 ? -2.531 -12.586 -19.453 1 90.81 217 VAL B C 1
ATOM 4552 O O . VAL B 1 217 ? -1.443 -12.281 -18.953 1 90.81 217 VAL B O 1
ATOM 4555 N N . VAL B 1 218 ? -2.676 -13.688 -20.141 1 87.56 218 VAL B N 1
ATOM 4556 C CA . VAL B 1 218 ? -1.613 -14.672 -20.281 1 87.56 218 VAL B CA 1
ATOM 4557 C C . VAL B 1 218 ? -0.453 -14.078 -21.078 1 87.56 218 VAL B C 1
ATOM 4559 O O . VAL B 1 218 ? 0.709 -14.219 -20.688 1 87.56 218 VAL B O 1
ATOM 4562 N N . ASP B 1 219 ? -0.76 -13.375 -22.125 1 89.75 219 ASP B N 1
ATOM 4563 C CA . ASP B 1 219 ? 0.26 -12.758 -22.969 1 89.75 219 ASP B CA 1
ATOM 4564 C C . ASP B 1 219 ? 1.026 -11.688 -22.203 1 89.75 219 ASP B C 1
ATOM 4566 O O . ASP B 1 219 ? 2.254 -11.609 -22.281 1 89.75 219 ASP B O 1
ATOM 4570 N N . GLU B 1 220 ? 0.287 -10.859 -21.531 1 91.81 220 GLU B N 1
ATOM 4571 C CA . GLU B 1 220 ? 0.916 -9.781 -20.781 1 91.81 220 GLU B CA 1
ATOM 4572 C C . GLU B 1 220 ? 1.746 -10.336 -19.625 1 91.81 220 GLU B C 1
ATOM 4574 O O . GLU B 1 220 ? 2.822 -9.812 -19.312 1 91.81 220 GLU B O 1
ATOM 4579 N N . ALA B 1 221 ? 1.228 -11.359 -18.969 1 89.5 221 ALA B N 1
ATOM 4580 C CA . ALA B 1 221 ? 1.979 -12.008 -17.906 1 89.5 221 ALA B CA 1
ATOM 4581 C C . ALA B 1 221 ? 3.268 -12.625 -18.438 1 89.5 221 ALA B C 1
ATOM 4583 O O . ALA B 1 221 ? 4.32 -12.531 -17.797 1 89.5 221 ALA B O 1
ATOM 4584 N N . SER B 1 222 ? 3.166 -13.258 -19.562 1 86.62 222 SER B N 1
ATOM 4585 C CA . SER B 1 222 ? 4.328 -13.883 -20.188 1 86.62 222 SER B CA 1
ATOM 4586 C C . SER B 1 222 ? 5.379 -12.844 -20.562 1 86.62 222 SER B C 1
ATOM 4588 O O . SER B 1 222 ? 6.578 -13.07 -20.375 1 86.62 222 SER B O 1
ATOM 4590 N N . HIS B 1 223 ? 4.918 -11.82 -21.078 1 88 223 HIS B N 1
ATOM 4591 C CA . HIS B 1 223 ? 5.82 -10.734 -21.438 1 88 223 HIS B CA 1
ATOM 4592 C C . HIS B 1 223 ? 6.539 -10.18 -20.203 1 88 223 HIS B C 1
ATOM 4594 O O . HIS B 1 223 ? 7.754 -9.969 -20.234 1 88 223 HIS B O 1
ATOM 4600 N N . ALA B 1 224 ? 5.797 -9.953 -19.188 1 90.31 224 ALA B N 1
ATOM 4601 C CA . ALA B 1 224 ? 6.375 -9.453 -17.938 1 90.31 224 ALA B CA 1
ATOM 4602 C C . ALA B 1 224 ? 7.379 -10.445 -17.359 1 90.31 224 ALA B C 1
ATOM 4604 O O . ALA B 1 224 ? 8.438 -10.047 -16.875 1 90.31 224 ALA B O 1
ATOM 4605 N N . LEU B 1 225 ? 7.023 -11.672 -17.422 1 88.88 225 LEU B N 1
ATOM 4606 C CA . LEU B 1 225 ? 7.895 -12.719 -16.906 1 88.88 225 LEU B CA 1
ATOM 4607 C C . LEU B 1 225 ? 9.203 -12.773 -17.703 1 88.88 225 LEU B C 1
ATOM 4609 O O . LEU B 1 225 ? 10.281 -12.898 -17.109 1 88.88 225 LEU B O 1
ATOM 4613 N N . THR B 1 226 ? 9.07 -12.688 -18.969 1 84.62 226 THR B N 1
ATOM 4614 C CA . THR B 1 226 ? 10.258 -12.711 -19.812 1 84.62 226 THR B CA 1
ATOM 4615 C C . THR B 1 226 ? 11.203 -11.57 -19.469 1 84.62 226 THR B C 1
ATOM 4617 O O . THR B 1 226 ? 12.414 -11.766 -19.359 1 84.62 226 THR B O 1
ATOM 4620 N N . ASN B 1 227 ? 10.641 -10.453 -19.266 1 86.38 227 ASN B N 1
ATOM 4621 C CA . ASN B 1 227 ? 11.438 -9.297 -18.875 1 86.38 227 ASN B CA 1
ATOM 4622 C C . ASN B 1 227 ? 12.133 -9.516 -17.531 1 86.38 227 ASN B C 1
ATOM 4624 O O . ASN B 1 227 ? 13.312 -9.195 -17.375 1 86.38 227 ASN B O 1
ATOM 4628 N N . ALA B 1 228 ? 11.445 -10.055 -16.609 1 89.31 228 ALA B N 1
ATOM 4629 C CA . ALA B 1 228 ? 12.008 -10.297 -15.289 1 89.31 228 ALA B CA 1
ATOM 4630 C C . ALA B 1 228 ? 13.062 -11.398 -15.328 1 89.31 228 ALA B C 1
ATOM 4632 O O . ALA B 1 228 ? 14.109 -11.297 -14.688 1 89.31 228 ALA B O 1
ATOM 4633 N N . MET B 1 229 ? 12.836 -12.391 -16.125 1 87.12 229 MET B N 1
ATOM 4634 C CA . MET B 1 229 ? 13.734 -13.547 -16.203 1 87.12 229 MET B CA 1
ATOM 4635 C C . MET B 1 229 ? 15.039 -13.172 -16.891 1 87.12 229 MET B C 1
ATOM 4637 O O . MET B 1 229 ? 16.094 -13.695 -16.547 1 87.12 229 MET B O 1
ATOM 4641 N N . THR B 1 230 ? 14.922 -12.305 -17.812 1 84.06 230 THR B N 1
ATOM 4642 C CA . THR B 1 230 ? 16.125 -11.812 -18.469 1 84.06 230 THR B CA 1
ATOM 4643 C C . THR B 1 230 ? 17.062 -11.141 -17.469 1 84.06 230 THR B C 1
ATOM 4645 O O . THR B 1 230 ? 18.281 -11.234 -17.578 1 84.06 230 THR B O 1
ATOM 4648 N N . ARG B 1 231 ? 16.5 -10.602 -16.5 1 87 231 ARG B N 1
ATOM 4649 C CA . ARG B 1 231 ? 17.297 -9.891 -15.5 1 87 231 ARG B CA 1
ATOM 4650 C C . ARG B 1 231 ? 17.844 -10.852 -14.453 1 87 231 ARG B C 1
ATOM 4652 O O . ARG B 1 231 ? 18.922 -10.609 -13.891 1 87 231 ARG B O 1
ATOM 4659 N N . VAL B 1 232 ? 17.172 -11.875 -14.219 1 90.12 232 VAL B N 1
ATOM 4660 C CA . VAL B 1 232 ? 17.594 -12.789 -13.156 1 90.12 232 VAL B CA 1
ATOM 4661 C C . VAL B 1 232 ? 18.5 -13.875 -13.734 1 90.12 232 VAL B C 1
ATOM 4663 O O . VAL B 1 232 ? 19.297 -14.469 -13.016 1 90.12 232 VAL B O 1
ATOM 4666 N N . ALA B 1 233 ? 18.469 -14.094 -15 1 85.75 233 ALA B N 1
ATOM 4667 C CA . ALA B 1 233 ? 19.125 -15.211 -15.68 1 85.75 233 ALA B CA 1
ATOM 4668 C C . ALA B 1 233 ? 20.609 -15.25 -15.367 1 85.75 233 ALA B C 1
ATOM 4670 O O . ALA B 1 233 ? 21.156 -16.312 -15.047 1 85.75 233 ALA B O 1
ATOM 4671 N N . PRO B 1 234 ? 21.281 -14.141 -15.367 1 85.81 234 PRO B N 1
ATOM 4672 C CA . PRO B 1 234 ? 22.719 -14.188 -15.094 1 85.81 234 PRO B CA 1
ATOM 4673 C C . PRO B 1 234 ? 23.031 -14.695 -13.688 1 85.81 234 PRO B C 1
ATOM 4675 O O . PRO B 1 234 ? 24.156 -15.141 -13.422 1 85.81 234 PRO B O 1
ATOM 4678 N N . HIS B 1 235 ? 22.062 -14.648 -12.875 1 87.69 235 HIS B N 1
ATOM 4679 C CA . HIS B 1 235 ? 22.297 -14.984 -11.477 1 87.69 235 HIS B CA 1
ATOM 4680 C C . HIS B 1 235 ? 21.984 -16.453 -11.195 1 87.69 235 HIS B C 1
ATOM 4682 O O . HIS B 1 235 ? 22.391 -17 -10.164 1 87.69 235 HIS B O 1
ATOM 4688 N N . ILE B 1 236 ? 21.344 -17.109 -12.148 1 86.69 236 ILE B N 1
ATOM 4689 C CA . ILE B 1 236 ? 20.906 -18.469 -11.797 1 86.69 236 ILE B CA 1
ATOM 4690 C C . ILE B 1 236 ? 21.359 -19.438 -12.875 1 86.69 236 ILE B C 1
ATOM 4692 O O . ILE B 1 236 ? 21.375 -20.656 -12.656 1 86.69 236 ILE B O 1
ATOM 4696 N N . LEU B 1 237 ? 21.688 -18.953 -14.023 1 85.06 237 LEU B N 1
ATOM 4697 C CA . LEU B 1 237 ? 22.062 -19.844 -15.125 1 85.06 237 LEU B CA 1
ATOM 4698 C C . LEU B 1 237 ? 23.578 -20 -15.195 1 85.06 237 LEU B C 1
ATOM 4700 O O . LEU B 1 237 ? 24.312 -19.156 -14.688 1 85.06 237 LEU B O 1
ATOM 4704 N N . SER B 1 238 ? 23.938 -21.125 -15.852 1 83.31 238 SER B N 1
ATOM 4705 C CA . SER B 1 238 ? 25.359 -21.359 -16.109 1 83.31 238 SER B CA 1
ATOM 4706 C C . SER B 1 238 ? 25.859 -20.438 -17.219 1 83.31 238 SER B C 1
ATOM 4708 O O . SER B 1 238 ? 25.078 -19.906 -18 1 83.31 238 SER B O 1
ATOM 4710 N N . TRP B 1 239 ? 27.125 -20.344 -17.219 1 83.38 239 TRP B N 1
ATOM 4711 C CA . TRP B 1 239 ? 27.766 -19.484 -18.203 1 83.38 239 TRP B CA 1
ATOM 4712 C C . TRP B 1 239 ? 27.469 -19.984 -19.625 1 83.38 239 TRP B C 1
ATOM 4714 O O . TRP B 1 239 ? 27.297 -19.172 -20.547 1 83.38 239 TRP B O 1
ATOM 4724 N N . GLY B 1 240 ? 27.391 -21.234 -19.734 1 81.75 240 GLY B N 1
ATOM 4725 C CA . GLY B 1 240 ? 27.047 -21.797 -21.047 1 81.75 240 GLY B CA 1
ATOM 4726 C C . GLY B 1 240 ? 25.672 -21.391 -21.531 1 81.75 240 GLY B C 1
ATOM 4727 O O . GLY B 1 240 ? 25.516 -21.016 -22.688 1 81.75 240 GLY B O 1
ATOM 4728 N N . GLN B 1 241 ? 24.812 -21.375 -20.625 1 81.19 241 GLN B N 1
ATOM 4729 C CA . GLN B 1 241 ? 23.438 -20.984 -20.984 1 81.19 241 GLN B CA 1
ATOM 4730 C C . GLN B 1 241 ? 23.344 -19.5 -21.25 1 81.19 241 GLN B C 1
ATOM 4732 O O . GLN B 1 241 ? 22.625 -19.062 -22.156 1 81.19 241 GLN B O 1
ATOM 4737 N N . ILE B 1 242 ? 24 -18.781 -20.5 1 82.19 242 ILE B N 1
ATOM 4738 C CA . ILE B 1 242 ? 24 -17.344 -20.672 1 82.19 242 ILE B CA 1
ATOM 4739 C C . ILE B 1 242 ? 24.562 -16.984 -22.047 1 82.19 242 ILE B C 1
ATOM 4741 O O . ILE B 1 242 ? 23.984 -16.172 -22.781 1 82.19 242 ILE B O 1
ATOM 4745 N N . LEU B 1 243 ? 25.641 -17.641 -22.375 1 83.69 243 LEU B N 1
ATOM 4746 C CA . LEU B 1 243 ? 26.266 -17.406 -23.672 1 83.69 243 LEU B CA 1
ATOM 4747 C C . LEU B 1 243 ? 25.328 -17.797 -24.812 1 83.69 243 LEU B C 1
ATOM 4749 O O . LEU B 1 243 ? 25.219 -17.078 -25.812 1 83.69 243 LEU B O 1
ATOM 4753 N N . ALA B 1 244 ? 24.719 -18.859 -24.641 1 84.44 244 ALA B N 1
ATOM 4754 C CA . ALA B 1 244 ? 23.766 -19.328 -25.656 1 84.44 244 ALA B CA 1
ATOM 4755 C C . ALA B 1 244 ? 22.625 -18.328 -25.828 1 84.44 244 ALA B C 1
ATOM 4757 O O . ALA B 1 244 ? 22.203 -18.047 -26.953 1 84.44 244 ALA B O 1
ATOM 4758 N N . TYR B 1 245 ? 22.125 -17.875 -24.797 1 79.56 245 TYR B N 1
ATOM 4759 C CA . TYR B 1 245 ? 21.047 -16.891 -24.828 1 79.56 245 TYR B CA 1
ATOM 4760 C C . TYR B 1 245 ? 21.5 -15.609 -25.516 1 79.56 245 TYR B C 1
ATOM 4762 O O . TYR B 1 245 ? 20.781 -15.055 -26.359 1 79.56 245 TYR B O 1
ATOM 4770 N N . LEU B 1 246 ? 22.625 -15.148 -25.172 1 81.5 246 LEU B N 1
ATOM 4771 C CA . LEU B 1 246 ? 23.156 -13.93 -25.75 1 81.5 246 LEU B CA 1
ATOM 4772 C C . LEU B 1 246 ? 23.375 -14.094 -27.25 1 81.5 246 LEU B C 1
ATOM 4774 O O . LEU B 1 246 ? 23.047 -13.188 -28.031 1 81.5 246 LEU B O 1
ATOM 4778 N N . LEU B 1 247 ? 23.859 -15.172 -27.578 1 86 247 LEU B N 1
ATOM 4779 C CA . LEU B 1 247 ? 24.078 -15.453 -28.984 1 86 247 LEU B CA 1
ATOM 4780 C C . LEU B 1 247 ? 22.75 -15.492 -29.75 1 86 247 LEU B C 1
ATOM 4782 O O . LEU B 1 247 ? 22.656 -14.984 -30.875 1 86 247 LEU B O 1
ATOM 4786 N N . ASN B 1 248 ? 21.859 -16.094 -29.047 1 85.75 248 ASN B N 1
ATOM 4787 C CA . ASN B 1 248 ? 20.547 -16.172 -29.656 1 85.75 248 ASN B CA 1
ATOM 4788 C C . ASN B 1 248 ? 19.906 -14.789 -29.797 1 85.75 248 ASN B C 1
ATOM 4790 O O . ASN B 1 248 ? 19.312 -14.484 -30.828 1 85.75 248 ASN B O 1
ATOM 4794 N N . THR B 1 249 ? 19.922 -14.039 -28.828 1 79.94 249 THR B N 1
ATOM 4795 C CA . THR B 1 249 ? 19.391 -12.68 -28.859 1 79.94 249 THR B CA 1
ATOM 4796 C C . THR B 1 249 ? 20.078 -11.852 -29.938 1 79.94 249 THR B C 1
ATOM 4798 O O . THR B 1 249 ? 19.406 -11.094 -30.656 1 79.94 249 THR B O 1
ATOM 4801 N N . GLY B 1 250 ? 21.312 -11.945 -30.031 1 82.62 250 GLY B N 1
ATOM 4802 C CA . GLY B 1 250 ? 22.047 -11.289 -31.094 1 82.62 250 GLY B CA 1
ATOM 4803 C C . GLY B 1 250 ? 21.625 -11.734 -32.469 1 82.62 250 GLY B C 1
ATOM 4804 O O . GLY B 1 250 ? 21.469 -10.906 -33.375 1 82.62 250 GLY B O 1
ATOM 4805 N N . HIS B 1 251 ? 21.438 -12.953 -32.531 1 86.94 251 HIS B N 1
ATOM 4806 C CA . HIS B 1 251 ? 21 -13.508 -33.812 1 86.94 251 HIS B CA 1
ATOM 4807 C C . HIS B 1 251 ? 19.641 -12.969 -34.219 1 86.94 251 HIS B C 1
ATOM 4809 O O . HIS B 1 251 ? 19.391 -12.68 -35.375 1 86.94 251 HIS B O 1
ATOM 4815 N N . LYS B 1 252 ? 18.828 -12.906 -33.281 1 84.81 252 LYS B N 1
ATOM 4816 C CA . LYS B 1 252 ? 17.484 -12.391 -33.531 1 84.81 252 LYS B CA 1
ATOM 4817 C C . LYS B 1 252 ? 17.531 -10.93 -33.969 1 84.81 252 LYS B C 1
ATOM 4819 O O . LYS B 1 252 ? 16.781 -10.508 -34.844 1 84.81 252 LYS B O 1
ATOM 4824 N N . GLN B 1 253 ? 18.359 -10.172 -33.344 1 84.75 253 GLN B N 1
ATOM 4825 C CA . GLN B 1 253 ? 18.516 -8.758 -33.688 1 84.75 253 GLN B CA 1
ATOM 4826 C C . GLN B 1 253 ? 19.078 -8.602 -35.094 1 84.75 253 GLN B C 1
ATOM 4828 O O . GLN B 1 253 ? 18.625 -7.746 -35.875 1 84.75 253 GLN B O 1
ATOM 4833 N N . LEU B 1 254 ? 20 -9.344 -35.375 1 88.06 254 LEU B N 1
ATOM 4834 C CA . LEU B 1 254 ? 20.609 -9.312 -36.688 1 88.06 254 LEU B CA 1
ATOM 4835 C C . LEU B 1 254 ? 19.609 -9.742 -37.75 1 88.06 254 LEU B C 1
ATOM 4837 O O . LEU B 1 254 ? 19.594 -9.172 -38.875 1 88.06 254 LEU B O 1
ATOM 4841 N N . ALA B 1 255 ? 18.906 -10.727 -37.438 1 89.25 255 ALA B N 1
ATOM 4842 C CA . ALA B 1 255 ? 17.891 -11.188 -38.375 1 89.25 255 ALA B CA 1
ATOM 4843 C C . ALA B 1 255 ? 16.859 -10.102 -38.625 1 89.25 255 ALA B C 1
ATOM 4845 O O . ALA B 1 255 ? 16.422 -9.906 -39.781 1 89.25 255 ALA B O 1
ATOM 4846 N N . LYS B 1 256 ? 16.422 -9.492 -37.594 1 86.19 256 LYS B N 1
ATOM 4847 C CA . LYS B 1 256 ? 15.461 -8.391 -37.719 1 86.19 256 LYS B CA 1
ATOM 4848 C C . LYS B 1 256 ? 16.016 -7.277 -38.594 1 86.19 256 LYS B C 1
ATOM 4850 O O . LYS B 1 256 ? 15.32 -6.758 -39.469 1 86.19 256 LYS B O 1
ATOM 4855 N N . LEU B 1 257 ? 17.234 -6.91 -38.375 1 88.12 257 LEU B N 1
ATOM 4856 C CA . LEU B 1 257 ? 17.891 -5.859 -39.156 1 88.12 257 LEU B CA 1
ATOM 4857 C C . LEU B 1 257 ? 18.031 -6.262 -40.594 1 88.12 257 LEU B C 1
ATOM 4859 O O . LEU B 1 257 ? 17.969 -5.414 -41.5 1 88.12 257 LEU B O 1
ATOM 4863 N N . ALA B 1 258 ? 18.172 -7.52 -40.75 1 91.12 258 ALA B N 1
ATOM 4864 C CA . ALA B 1 258 ? 18.406 -8.039 -42.094 1 91.12 258 ALA B CA 1
ATOM 4865 C C . ALA B 1 258 ? 17.094 -8.383 -42.781 1 91.12 258 ALA B C 1
ATOM 4867 O O . ALA B 1 258 ? 17.078 -8.742 -43.969 1 91.12 258 ALA B O 1
ATOM 4868 N N . GLY B 1 259 ? 16.031 -8.25 -42.094 1 88 259 GLY B N 1
ATOM 4869 C CA . GLY B 1 259 ? 14.742 -8.586 -42.656 1 88 259 GLY B CA 1
ATOM 4870 C C . GLY B 1 259 ? 14.539 -10.078 -42.812 1 88 259 GLY B C 1
ATOM 4871 O O . GLY B 1 259 ? 13.828 -10.516 -43.719 1 88 259 GLY B O 1
ATOM 4872 N N . LEU B 1 260 ? 15.281 -10.781 -42.188 1 88 260 LEU B N 1
ATOM 4873 C CA . LEU B 1 260 ? 15.18 -12.234 -42.219 1 88 260 LEU B CA 1
ATOM 4874 C C . LEU B 1 260 ? 14.164 -12.734 -41.188 1 88 260 LEU B C 1
ATOM 4876 O O . LEU B 1 260 ? 13.797 -12.008 -40.281 1 88 260 LEU B O 1
ATOM 4880 N N . PRO B 1 261 ? 13.703 -13.953 -41.469 1 83.44 261 PRO B N 1
ATOM 4881 C CA . PRO B 1 261 ? 12.797 -14.523 -40.469 1 83.44 261 PRO B CA 1
ATOM 4882 C C . PRO B 1 261 ? 13.43 -14.625 -39.094 1 83.44 261 PRO B C 1
ATOM 4884 O O . PRO B 1 261 ? 14.625 -14.898 -38.969 1 83.44 261 PRO B O 1
ATOM 4887 N N . ARG B 1 262 ? 12.719 -14.289 -38.094 1 73.75 262 ARG B N 1
ATOM 4888 C CA . ARG B 1 262 ? 13.188 -14.336 -36.719 1 73.75 262 ARG B CA 1
ATOM 4889 C C . ARG B 1 262 ? 13.484 -15.773 -36.312 1 73.75 262 ARG B C 1
ATOM 4891 O O . ARG B 1 262 ? 12.609 -16.641 -36.375 1 73.75 262 ARG B O 1
ATOM 4898 N N . PRO B 1 263 ? 14.711 -16.047 -35.969 1 78.12 263 PRO B N 1
ATOM 4899 C CA . PRO B 1 263 ? 15 -17.375 -35.406 1 78.12 263 PRO B CA 1
ATOM 4900 C C . PRO B 1 263 ? 14.234 -17.656 -34.125 1 78.12 263 PRO B C 1
ATOM 4902 O O . PRO B 1 263 ? 13.727 -16.734 -33.469 1 78.12 263 PRO B O 1
ATOM 4905 N N . PRO B 1 264 ? 14.188 -19.062 -33.906 1 74.12 264 PRO B N 1
ATOM 4906 C CA . PRO B 1 264 ? 13.523 -19.406 -32.625 1 74.12 264 PRO B CA 1
ATOM 4907 C C . PRO B 1 264 ? 14.25 -18.844 -31.422 1 74.12 264 PRO B C 1
ATOM 4909 O O . PRO B 1 264 ? 15.484 -18.75 -31.422 1 74.12 264 PRO B O 1
ATOM 4912 N N . THR B 1 265 ? 13.438 -18.391 -30.453 1 71.31 265 THR B N 1
ATOM 4913 C CA . THR B 1 265 ? 14.008 -17.844 -29.234 1 71.31 265 THR B CA 1
ATOM 4914 C C . THR B 1 265 ? 14.602 -18.953 -28.375 1 71.31 265 THR B C 1
ATOM 4916 O O . THR B 1 265 ? 13.953 -19.969 -28.125 1 71.31 265 THR B O 1
ATOM 4919 N N . PHE B 1 266 ? 15.922 -18.844 -28.109 1 73.56 266 PHE B N 1
ATOM 4920 C CA . PHE B 1 266 ? 16.547 -19.75 -27.141 1 73.56 266 PHE B CA 1
ATOM 4921 C C . PHE B 1 266 ? 15.898 -19.609 -25.766 1 73.56 266 PHE B C 1
ATOM 4923 O O . PHE B 1 266 ? 15.781 -18.5 -25.25 1 73.56 266 PHE B O 1
ATOM 4930 N N . LYS B 1 267 ? 15.438 -20.734 -25.297 1 72.62 267 LYS B N 1
ATOM 4931 C CA . LYS B 1 267 ? 14.891 -20.766 -23.938 1 72.62 267 LYS B CA 1
ATOM 4932 C C . LYS B 1 267 ? 15.844 -21.469 -22.984 1 72.62 267 LYS B C 1
ATOM 4934 O O . LYS B 1 267 ? 16.047 -22.688 -23.078 1 72.62 267 LYS B O 1
ATOM 4939 N N . PRO B 1 268 ? 16.359 -20.672 -22.078 1 78.81 268 PRO B N 1
ATOM 4940 C CA . PRO B 1 268 ? 17.266 -21.328 -21.125 1 78.81 268 PRO B CA 1
ATOM 4941 C C . PRO B 1 268 ? 16.547 -22.375 -20.266 1 78.81 268 PRO B C 1
ATOM 4943 O O . PRO B 1 268 ? 15.344 -22.266 -20.016 1 78.81 268 PRO B O 1
ATOM 4946 N N . ALA B 1 269 ? 17.344 -23.438 -19.984 1 78.94 269 ALA B N 1
ATOM 4947 C CA . ALA B 1 269 ? 16.812 -24.469 -19.094 1 78.94 269 ALA B CA 1
ATOM 4948 C C . ALA B 1 269 ? 16.969 -24.031 -17.625 1 78.94 269 ALA B C 1
ATOM 4950 O O . ALA B 1 269 ? 17.891 -24.469 -16.938 1 78.94 269 ALA B O 1
ATOM 4951 N N . PHE B 1 270 ? 15.992 -23.328 -17.156 1 81.5 270 PHE B N 1
ATOM 4952 C CA . PHE B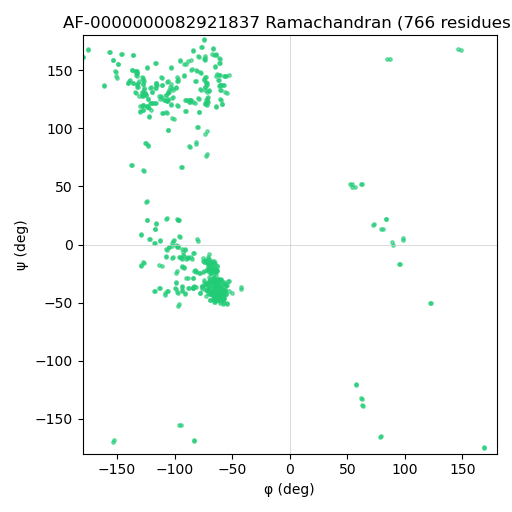 1 270 ? 16.062 -22.781 -15.812 1 81.5 270 PHE B CA 1
ATOM 4953 C C . PHE B 1 270 ? 16.047 -23.906 -14.773 1 81.5 270 PHE B C 1
ATOM 4955 O O . PHE B 1 270 ? 16.578 -23.734 -13.664 1 81.5 270 PHE B O 1
ATOM 4962 N N . GLY B 1 271 ? 15.555 -25.031 -15.156 1 81.88 271 GLY B N 1
ATOM 4963 C CA . GLY B 1 271 ? 15.492 -26.172 -14.258 1 81.88 271 GLY B CA 1
ATOM 4964 C C . GLY B 1 271 ? 16.859 -26.719 -13.891 1 81.88 271 GLY B C 1
ATOM 4965 O O . GLY B 1 271 ? 17 -27.453 -12.914 1 81.88 271 GLY B O 1
ATOM 4966 N N . GLN B 1 272 ? 17.844 -26.375 -14.602 1 81.56 272 GLN B N 1
ATOM 4967 C CA . GLN B 1 272 ? 19.188 -26.859 -14.305 1 81.56 272 GLN B CA 1
ATOM 4968 C C . GLN B 1 272 ? 19.828 -26.047 -13.188 1 81.56 272 GLN B C 1
ATOM 4970 O O . GLN B 1 272 ? 20.719 -26.531 -12.477 1 81.56 272 GLN B O 1
ATOM 4975 N N . GLY B 1 273 ? 19.391 -24.891 -12.992 1 85.31 273 GLY B N 1
ATOM 4976 C CA . GLY B 1 273 ? 20 -24.016 -12 1 85.31 273 GLY B CA 1
ATOM 4977 C C . GLY B 1 273 ? 19.156 -23.828 -10.766 1 85.31 273 GLY B C 1
ATOM 4978 O O . GLY B 1 273 ? 19.625 -23.328 -9.742 1 85.31 273 GLY B O 1
ATOM 4979 N N . VAL B 1 274 ? 17.953 -24.297 -10.875 1 93.75 274 VAL B N 1
ATOM 4980 C CA . VAL B 1 274 ? 17 -24.109 -9.781 1 93.75 274 VAL B CA 1
ATOM 4981 C C . VAL B 1 274 ? 16.266 -25.422 -9.508 1 93.75 274 VAL B C 1
ATOM 4983 O O . VAL B 1 274 ? 15.734 -26.047 -10.43 1 93.75 274 VAL B O 1
ATOM 4986 N N . GLN B 1 275 ? 16.188 -25.828 -8.328 1 94.56 275 GLN B N 1
ATOM 4987 C CA . GLN B 1 275 ? 15.617 -27.125 -7.961 1 94.56 275 GLN B CA 1
ATOM 4988 C C . GLN B 1 275 ? 14.109 -27.016 -7.742 1 94.56 275 GLN B C 1
ATOM 4990 O O . GLN B 1 275 ? 13.359 -27.938 -8.062 1 94.56 275 GLN B O 1
ATOM 4995 N N . HIS B 1 276 ? 13.68 -25.875 -7.152 1 96.44 276 HIS B N 1
ATOM 4996 C CA . HIS B 1 276 ? 12.266 -25.719 -6.82 1 96.44 276 HIS B CA 1
ATOM 4997 C C . HIS B 1 276 ? 11.703 -24.438 -7.406 1 96.44 276 HIS B C 1
ATOM 4999 O O . HIS B 1 276 ? 12.383 -23.406 -7.434 1 96.44 276 HIS B O 1
ATOM 5005 N N . PHE B 1 277 ? 10.406 -24.562 -7.906 1 95.69 277 PHE B N 1
ATOM 5006 C CA . PHE B 1 277 ? 9.719 -23.422 -8.5 1 95.69 277 PHE B CA 1
ATOM 5007 C C . PHE B 1 277 ? 8.406 -23.156 -7.777 1 95.69 277 PHE B C 1
ATOM 5009 O O . PHE B 1 277 ? 7.617 -24.062 -7.547 1 95.69 277 PHE B O 1
ATOM 5016 N N . LEU B 1 278 ? 8.312 -21.922 -7.344 1 96.62 278 LEU B N 1
ATOM 5017 C CA . LEU B 1 278 ? 7.062 -21.406 -6.789 1 96.62 278 LEU B CA 1
ATOM 5018 C C . LEU B 1 278 ? 6.371 -20.469 -7.77 1 96.62 278 LEU B C 1
ATOM 5020 O O . LEU B 1 278 ? 6.66 -19.266 -7.797 1 96.62 278 LEU B O 1
ATOM 5024 N N . LEU B 1 279 ? 5.418 -21 -8.469 1 92.81 279 LEU B N 1
ATOM 5025 C CA . LEU B 1 279 ? 4.727 -20.219 -9.492 1 92.81 279 LEU B CA 1
ATOM 5026 C C . LEU B 1 279 ? 3.326 -19.844 -9.023 1 92.81 279 LEU B C 1
ATOM 5028 O O . LEU B 1 279 ? 2.648 -20.625 -8.367 1 92.81 279 LEU B O 1
ATOM 5032 N N . HIS B 1 280 ? 2.977 -18.594 -9.352 1 84.44 280 HIS B N 1
ATOM 5033 C CA . HIS B 1 280 ? 1.628 -18.156 -9.016 1 84.44 280 HIS B CA 1
ATOM 5034 C C . HIS B 1 280 ? 0.577 -19.031 -9.688 1 84.44 280 HIS B C 1
ATOM 5036 O O . HIS B 1 280 ? 0.607 -19.234 -10.906 1 84.44 280 HIS B O 1
ATOM 5042 N N . ALA B 1 281 ? -0.349 -19.422 -8.969 1 72.5 281 ALA B N 1
ATOM 5043 C CA . ALA B 1 281 ? -1.422 -20.312 -9.414 1 72.5 281 ALA B CA 1
ATOM 5044 C C . ALA B 1 281 ? -2.639 -19.516 -9.875 1 72.5 281 ALA B C 1
ATOM 5046 O O . ALA B 1 281 ? -3.715 -19.609 -9.273 1 72.5 281 ALA B O 1
ATOM 5047 N N . GLY B 1 282 ? -2.457 -18.812 -10.93 1 77.75 282 GLY B N 1
ATOM 5048 C CA . GLY B 1 282 ? -3.559 -17.984 -11.398 1 77.75 282 GLY B CA 1
ATOM 5049 C C . GLY B 1 282 ? -4.656 -18.781 -12.078 1 77.75 282 GLY B C 1
ATOM 5050 O O . GLY B 1 282 ? -5.762 -18.281 -12.281 1 77.75 282 GLY B O 1
ATOM 5051 N N . GLY B 1 283 ? -4.438 -19.953 -12.414 1 82.5 283 GLY B N 1
ATOM 5052 C CA . GLY B 1 283 ? -5.25 -20.891 -13.172 1 82.5 283 GLY B CA 1
ATOM 5053 C C . GLY B 1 283 ? -4.43 -21.875 -13.992 1 82.5 283 GLY B C 1
ATOM 5054 O O . GLY B 1 283 ? -3.221 -21.703 -14.148 1 82.5 283 GLY B O 1
ATOM 5055 N N . ALA B 1 284 ? -5.152 -22.844 -14.438 1 84.5 284 ALA B N 1
ATOM 5056 C CA . ALA B 1 284 ? -4.461 -23.891 -15.172 1 84.5 284 ALA B CA 1
ATOM 5057 C C . ALA B 1 284 ? -3.756 -23.328 -16.406 1 84.5 284 ALA B C 1
ATOM 5059 O O . ALA B 1 284 ? -2.605 -23.672 -16.688 1 84.5 284 ALA B O 1
ATOM 5060 N N . LYS B 1 285 ? -4.391 -22.469 -17.031 1 82.12 285 LYS B N 1
ATOM 5061 C CA . LYS B 1 285 ? -3.826 -21.906 -18.25 1 82.12 285 LYS B CA 1
ATOM 5062 C C . LYS B 1 285 ? -2.602 -21.047 -17.938 1 82.12 285 LYS B C 1
ATOM 5064 O O . LYS B 1 285 ? -1.608 -21.094 -18.672 1 82.12 285 LYS B O 1
ATOM 5069 N N . VAL B 1 286 ? -2.723 -20.297 -16.922 1 80.94 286 VAL B N 1
ATOM 5070 C CA . VAL B 1 286 ? -1.61 -19.438 -16.516 1 80.94 286 VAL B CA 1
ATOM 5071 C C . VAL B 1 286 ? -0.419 -20.297 -16.109 1 80.94 286 VAL B C 1
ATOM 5073 O O . VAL B 1 286 ? 0.72 -20.016 -16.484 1 80.94 286 VAL B O 1
ATOM 5076 N N . LEU B 1 287 ? -0.667 -21.281 -15.391 1 86.44 287 LEU B N 1
ATOM 5077 C CA . LEU B 1 287 ? 0.395 -22.172 -14.93 1 86.44 287 LEU B CA 1
ATOM 5078 C C . LEU B 1 287 ? 1.074 -22.859 -16.094 1 86.44 287 LEU B C 1
ATOM 5080 O O . LEU B 1 287 ? 2.301 -22.984 -16.125 1 86.44 287 LEU B O 1
ATOM 5084 N N . GLU B 1 288 ? 0.288 -23.281 -17.016 1 84.94 288 GLU B N 1
ATOM 5085 C CA . GLU B 1 288 ? 0.829 -23.922 -18.203 1 84.94 288 GLU B CA 1
ATOM 5086 C C . GLU B 1 288 ? 1.66 -22.938 -19.031 1 84.94 288 GLU B C 1
ATOM 5088 O O . GLU B 1 288 ? 2.719 -23.297 -19.547 1 84.94 288 GLU B O 1
ATOM 5093 N N . GLY B 1 289 ? 1.131 -21.844 -19.156 1 82.5 289 GLY B N 1
ATOM 5094 C CA . GLY B 1 289 ? 1.86 -20.797 -19.875 1 82.5 289 GLY B CA 1
ATOM 5095 C C . GLY B 1 289 ? 3.199 -20.469 -19.234 1 82.5 289 GLY B C 1
ATOM 5096 O O . GLY B 1 289 ? 4.211 -20.359 -19.938 1 82.5 289 GLY B O 1
ATOM 5097 N N . LEU B 1 290 ? 3.16 -20.328 -17.938 1 83.31 290 LEU B N 1
ATOM 5098 C CA . LEU B 1 290 ? 4.398 -20.031 -17.234 1 83.31 290 LEU B CA 1
ATOM 5099 C C . LEU B 1 290 ? 5.379 -21.203 -17.359 1 83.31 290 LEU B C 1
ATOM 5101 O O . LEU B 1 290 ? 6.574 -20.984 -17.562 1 83.31 290 LEU B O 1
ATOM 5105 N N . GLY B 1 291 ? 4.906 -22.375 -17.203 1 85.81 291 GLY B N 1
ATOM 5106 C CA . GLY B 1 291 ? 5.738 -23.562 -17.359 1 85.81 291 GLY B CA 1
ATOM 5107 C C . GLY B 1 291 ? 6.379 -23.656 -18.734 1 85.81 291 GLY B C 1
ATOM 5108 O O . GLY B 1 291 ? 7.566 -23.969 -18.844 1 85.81 291 GLY B O 1
ATOM 5109 N N . ALA B 1 292 ? 5.613 -23.344 -19.703 1 84.06 292 ALA B N 1
ATOM 5110 C CA . ALA B 1 292 ? 6.105 -23.391 -21.078 1 84.06 292 ALA B CA 1
ATOM 5111 C C . ALA B 1 292 ? 7.164 -22.312 -21.312 1 84.06 292 ALA B C 1
ATOM 5113 O O . ALA B 1 292 ? 8.188 -22.562 -21.953 1 84.06 292 ALA B O 1
ATOM 5114 N N . SER B 1 293 ? 6.875 -21.188 -20.781 1 77.44 293 SER B N 1
ATOM 5115 C CA . SER B 1 293 ? 7.797 -20.062 -20.953 1 77.44 293 SER B CA 1
ATOM 5116 C C . SER B 1 293 ? 9.148 -20.359 -20.297 1 77.44 293 SER B C 1
ATOM 5118 O O . SER B 1 293 ? 10.188 -19.906 -20.781 1 77.44 293 SER B O 1
ATOM 5120 N N . LEU B 1 294 ? 9.102 -21.141 -19.25 1 83.38 294 LEU B N 1
ATOM 5121 C CA . LEU B 1 294 ? 10.32 -21.422 -18.5 1 83.38 294 LEU B CA 1
ATOM 5122 C C . LEU B 1 294 ? 10.852 -22.812 -18.844 1 83.38 294 LEU B C 1
ATOM 5124 O O . LEU B 1 294 ? 11.875 -23.25 -18.297 1 83.38 294 LEU B O 1
ATOM 5128 N N . GLN B 1 295 ? 10.242 -23.531 -19.703 1 83.38 295 GLN B N 1
ATOM 5129 C CA . GLN B 1 295 ? 10.609 -24.875 -20.094 1 83.38 295 GLN B CA 1
ATOM 5130 C C . GLN B 1 295 ? 10.773 -25.781 -18.891 1 83.38 295 GLN B C 1
ATOM 5132 O O . GLN B 1 295 ? 11.812 -26.438 -18.719 1 83.38 295 GLN B O 1
ATOM 5137 N N . LEU B 1 296 ? 9.766 -25.75 -18.125 1 89.25 296 LEU B N 1
ATOM 5138 C CA . LEU B 1 296 ? 9.82 -26.531 -16.891 1 89.25 296 LEU B CA 1
ATOM 5139 C C . LEU B 1 296 ? 9.25 -27.922 -17.094 1 89.25 296 LEU B C 1
ATOM 5141 O O . LEU B 1 296 ? 8.344 -28.109 -17.906 1 89.25 296 LEU B O 1
ATOM 5145 N N . ALA B 1 297 ? 9.867 -28.859 -16.375 1 88.69 297 ALA B N 1
ATOM 5146 C CA . ALA B 1 297 ? 9.32 -30.203 -16.359 1 88.69 297 ALA B CA 1
ATOM 5147 C C . ALA B 1 297 ? 8.055 -30.281 -15.508 1 88.69 297 ALA B C 1
ATOM 5149 O O . ALA B 1 297 ? 7.824 -29.406 -14.656 1 88.69 297 ALA B O 1
ATOM 5150 N N . PRO B 1 298 ? 7.227 -31.297 -15.719 1 88.12 298 PRO B N 1
ATOM 5151 C CA . PRO B 1 298 ? 5.973 -31.438 -14.977 1 88.12 298 PRO B CA 1
ATOM 5152 C C . PRO B 1 298 ? 6.18 -31.469 -13.469 1 88.12 298 PRO B C 1
ATOM 5154 O O . PRO B 1 298 ? 5.355 -30.922 -12.719 1 88.12 298 PRO B O 1
ATOM 5157 N N . HIS B 1 299 ? 7.258 -32.031 -13.039 1 89.56 299 HIS B N 1
ATOM 5158 C CA . HIS B 1 299 ? 7.484 -32.125 -11.602 1 89.56 299 HIS B CA 1
ATOM 5159 C C . HIS B 1 299 ? 7.73 -30.766 -10.977 1 89.56 299 HIS B C 1
ATOM 5161 O O . HIS B 1 299 ? 7.473 -30.562 -9.789 1 89.56 299 HIS B O 1
ATOM 5167 N N . HIS B 1 300 ? 8.203 -29.797 -11.766 1 92.06 300 HIS B N 1
ATOM 5168 C CA . HIS B 1 300 ? 8.414 -28.438 -11.273 1 92.06 300 HIS B CA 1
ATOM 5169 C C . HIS B 1 300 ? 7.086 -27.719 -11.047 1 92.06 300 HIS B C 1
ATOM 5171 O O . HIS B 1 300 ? 7 -26.812 -10.219 1 92.06 300 HIS B O 1
ATOM 5177 N N . LEU B 1 301 ? 6.047 -28.172 -11.695 1 92.75 301 LEU B N 1
ATOM 5178 C CA . LEU B 1 301 ? 4.754 -27.5 -11.633 1 92.75 301 LEU B CA 1
ATOM 5179 C C . LEU B 1 301 ? 3.865 -28.141 -10.57 1 92.75 301 LEU B C 1
ATOM 5181 O O . LEU B 1 301 ? 2.844 -27.562 -10.18 1 92.75 301 LEU B O 1
ATOM 5185 N N . GLU B 1 302 ? 4.281 -29.25 -10.086 1 92.62 302 GLU B N 1
ATOM 5186 C CA . GLU B 1 302 ? 3.447 -30.047 -9.195 1 92.62 302 GLU B CA 1
ATOM 5187 C C . GLU B 1 302 ? 3.021 -29.25 -7.965 1 92.62 302 GLU B C 1
ATOM 5189 O O . GLU B 1 302 ? 1.853 -29.281 -7.574 1 92.62 302 GLU B O 1
ATOM 5194 N N . PRO B 1 303 ? 3.928 -28.531 -7.312 1 94.19 303 PRO B N 1
ATOM 5195 C CA . PRO B 1 303 ? 3.502 -27.797 -6.117 1 94.19 303 PRO B CA 1
ATOM 5196 C C . PRO B 1 303 ? 2.416 -26.766 -6.414 1 94.19 303 PRO B C 1
ATOM 5198 O O . PRO B 1 303 ? 1.436 -26.656 -5.672 1 94.19 303 PRO B O 1
ATOM 5201 N N . SER B 1 304 ? 2.559 -26.031 -7.461 1 94.56 304 SER B N 1
ATOM 5202 C CA . SER B 1 304 ? 1.585 -25 -7.816 1 94.56 304 SER B CA 1
ATOM 5203 C C . SER B 1 304 ? 0.27 -25.625 -8.273 1 94.56 304 SER B C 1
ATOM 5205 O O . SER B 1 304 ? -0.804 -25.062 -8.031 1 94.56 304 SER B O 1
ATOM 5207 N N . ARG B 1 305 ? 0.37 -26.734 -8.945 1 92.5 305 ARG B N 1
ATOM 5208 C CA . ARG B 1 305 ? -0.838 -27.453 -9.328 1 92.5 305 ARG B CA 1
ATOM 5209 C C . ARG B 1 305 ? -1.578 -27.969 -8.102 1 92.5 305 ARG B C 1
ATOM 5211 O O . ARG B 1 305 ? -2.811 -27.984 -8.07 1 92.5 305 ARG B O 1
ATOM 5218 N N . ALA B 1 306 ? -0.818 -28.406 -7.164 1 91.88 306 ALA B N 1
ATOM 5219 C CA . ALA B 1 306 ? -1.429 -28.875 -5.922 1 91.88 306 ALA B CA 1
ATOM 5220 C C . ALA B 1 306 ? -2.168 -27.75 -5.211 1 91.88 306 ALA B C 1
ATOM 5222 O O . ALA B 1 306 ? -3.258 -27.953 -4.672 1 91.88 306 ALA B O 1
ATOM 5223 N N . VAL B 1 307 ? -1.601 -26.594 -5.184 1 93.38 307 VAL B N 1
ATOM 5224 C CA . VAL B 1 307 ? -2.246 -25.438 -4.578 1 93.38 307 VAL B CA 1
ATOM 5225 C C . VAL B 1 307 ? -3.559 -25.141 -5.297 1 93.38 307 VAL B C 1
ATOM 5227 O O . VAL B 1 307 ? -4.602 -24.953 -4.66 1 93.38 307 VAL B O 1
ATOM 5230 N N . LEU B 1 308 ? -3.457 -25.078 -6.582 1 92 308 LEU B N 1
ATOM 5231 C CA . LEU B 1 308 ? -4.652 -24.781 -7.367 1 92 308 LEU B CA 1
ATOM 5232 C C . LEU B 1 308 ? -5.734 -25.828 -7.117 1 92 308 LEU B C 1
ATOM 5234 O O . LEU B 1 308 ? -6.902 -25.484 -6.93 1 92 308 LEU B O 1
ATOM 5238 N N . HIS B 1 309 ? -5.312 -27 -7.113 1 91.06 309 HIS B N 1
ATOM 5239 C CA . HIS B 1 309 ? -6.254 -28.094 -6.953 1 91.06 309 HIS B CA 1
ATOM 5240 C C . HIS B 1 309 ? -6.902 -28.078 -5.574 1 91.06 309 HIS B C 1
ATOM 5242 O O . HIS B 1 309 ? -8.125 -28.203 -5.453 1 91.06 309 HIS B O 1
ATOM 5248 N N . ASP B 1 310 ? -6.16 -27.922 -4.594 1 90.69 310 ASP 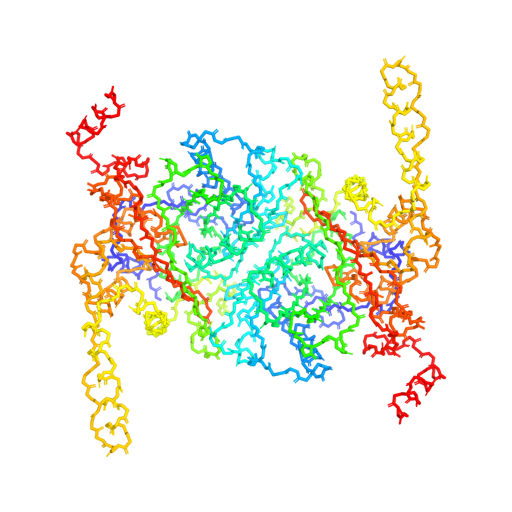B N 1
ATOM 5249 C CA . ASP B 1 310 ? -6.656 -28.141 -3.238 1 90.69 310 ASP B CA 1
ATOM 5250 C C . ASP B 1 310 ? -7.238 -26.844 -2.664 1 90.69 310 ASP B C 1
ATOM 5252 O O . ASP B 1 310 ? -8.141 -26.875 -1.83 1 90.69 310 ASP B O 1
ATOM 5256 N N . TYR B 1 311 ? -6.734 -25.703 -3.107 1 92.25 311 TYR B N 1
ATOM 5257 C CA . TYR B 1 311 ? -7.125 -24.469 -2.443 1 92.25 311 TYR B CA 1
ATOM 5258 C C . TYR B 1 311 ? -7.648 -23.453 -3.449 1 92.25 311 TYR B C 1
ATOM 5260 O O . TYR B 1 311 ? -8.305 -22.469 -3.072 1 92.25 311 TYR B O 1
ATOM 5268 N N . GLY B 1 312 ? -7.395 -23.688 -4.719 1 91.75 312 GLY B N 1
ATOM 5269 C CA . GLY B 1 312 ? -7.734 -22.688 -5.715 1 91.75 312 GLY B CA 1
ATOM 5270 C C . GLY B 1 312 ? -6.734 -21.547 -5.773 1 91.75 312 GLY B C 1
ATOM 5271 O O . GLY B 1 312 ? -5.578 -21.703 -5.367 1 91.75 312 GLY B O 1
ATOM 5272 N N . ASN B 1 313 ? -7.148 -20.5 -6.422 1 92.56 313 ASN B N 1
ATOM 5273 C CA . ASN B 1 313 ? -6.309 -19.312 -6.508 1 92.56 313 ASN B CA 1
ATOM 5274 C C . ASN B 1 313 ? -6.387 -18.469 -5.234 1 92.56 313 ASN B C 1
ATOM 5276 O O . ASN B 1 313 ? -7.281 -17.641 -5.086 1 92.56 313 ASN B O 1
ATOM 5280 N N . VAL B 1 314 ? -5.387 -18.609 -4.418 1 93.94 314 VAL B N 1
ATOM 5281 C CA . VAL B 1 314 ? -5.32 -17.828 -3.186 1 93.94 314 VAL B CA 1
ATOM 5282 C C . VAL B 1 314 ? -4.453 -16.594 -3.4 1 93.94 314 VAL B C 1
ATOM 5284 O O . VAL B 1 314 ? -3.887 -16.047 -2.447 1 93.94 314 VAL B O 1
ATOM 5287 N N . SER B 1 315 ? -4.328 -16.25 -4.594 1 93.5 315 SER B N 1
ATOM 5288 C CA . SER B 1 315 ? -3.738 -15 -5.059 1 93.5 315 SER B CA 1
ATOM 5289 C C . SER B 1 315 ? -2.311 -14.844 -4.547 1 93.5 315 SER B C 1
ATOM 5291 O O . SER B 1 315 ? -1.463 -15.711 -4.777 1 93.5 315 SER B O 1
ATOM 5293 N N . SER B 1 316 ? -2.061 -13.789 -3.805 1 94.81 316 SER B N 1
ATOM 5294 C CA . SER B 1 316 ? -0.712 -13.398 -3.4 1 94.81 316 SER B CA 1
ATOM 5295 C C . SER B 1 316 ? -0.091 -14.438 -2.477 1 94.81 316 SER B C 1
ATOM 5297 O O . SER B 1 316 ? 1.127 -14.461 -2.285 1 94.81 316 SER B O 1
ATOM 5299 N N . SER B 1 317 ? -0.856 -15.328 -1.909 1 95.75 317 SER B N 1
ATOM 5300 C CA . SER B 1 317 ? -0.361 -16.344 -0.989 1 95.75 317 SER B CA 1
ATOM 5301 C C . SER B 1 317 ? -0.009 -17.625 -1.727 1 95.75 317 SER B C 1
ATOM 5303 O O . SER B 1 317 ? 0.635 -18.516 -1.164 1 95.75 317 SER B O 1
ATOM 5305 N N . SER B 1 318 ? -0.345 -17.734 -2.957 1 94.88 318 SER B N 1
ATOM 5306 C CA . SER B 1 318 ? -0.244 -18.984 -3.705 1 94.88 318 SER B CA 1
ATOM 5307 C C . SER B 1 318 ? 1.185 -19.516 -3.705 1 94.88 318 SER B C 1
ATOM 5309 O O . SER B 1 318 ? 1.407 -20.719 -3.523 1 94.88 318 SER B O 1
ATOM 5311 N N . THR B 1 319 ? 2.133 -18.656 -3.895 1 96.81 319 THR B N 1
ATOM 5312 C CA . THR B 1 319 ? 3.52 -19.094 -3.973 1 96.81 319 THR B CA 1
ATOM 5313 C C . THR B 1 319 ? 3.998 -19.609 -2.617 1 96.81 319 THR B C 1
ATOM 5315 O O . THR B 1 319 ? 4.781 -20.562 -2.551 1 96.81 319 THR B O 1
ATOM 5318 N N . TRP B 1 320 ? 3.516 -19.094 -1.595 1 97.56 320 TRP B N 1
ATOM 5319 C CA . TRP B 1 320 ? 3.902 -19.531 -0.258 1 97.56 320 TRP B CA 1
ATOM 5320 C C . TRP B 1 320 ? 3.238 -20.859 0.095 1 97.56 320 TRP B C 1
ATOM 5322 O O . TRP B 1 320 ? 3.83 -21.688 0.784 1 97.56 320 TRP B O 1
ATOM 5332 N N . TYR B 1 321 ? 1.982 -21.031 -0.38 1 96 321 TYR B N 1
ATOM 5333 C CA . TYR B 1 321 ? 1.35 -22.344 -0.244 1 96 321 TYR B CA 1
ATOM 5334 C C . TYR B 1 321 ? 2.148 -23.406 -0.977 1 96 321 TYR B C 1
ATOM 5336 O O . TYR B 1 321 ? 2.281 -24.531 -0.491 1 96 321 TYR B O 1
ATOM 5344 N N . ALA B 1 322 ? 2.631 -23.031 -2.131 1 96.38 322 ALA B N 1
ATOM 5345 C CA . ALA B 1 322 ? 3.457 -23.953 -2.893 1 96.38 322 ALA B CA 1
ATOM 5346 C C . ALA B 1 322 ? 4.727 -24.328 -2.125 1 96.38 322 ALA B C 1
ATOM 5348 O O . ALA B 1 322 ? 5.145 -25.484 -2.115 1 96.38 322 ALA B O 1
ATOM 5349 N N . LEU B 1 323 ? 5.355 -23.328 -1.535 1 97.94 323 LEU B N 1
ATOM 5350 C CA . LEU B 1 323 ? 6.52 -23.625 -0.703 1 97.94 323 LEU B CA 1
ATOM 5351 C C . LEU B 1 323 ? 6.148 -24.562 0.446 1 97.94 323 LEU B C 1
ATOM 5353 O O . LEU B 1 323 ? 6.898 -25.484 0.767 1 97.94 323 LEU B O 1
ATOM 5357 N N . GLY B 1 324 ? 5 -24.266 1.062 1 96.81 324 GLY B N 1
ATOM 5358 C CA . GLY B 1 324 ? 4.52 -25.156 2.105 1 96.81 324 GLY B CA 1
ATOM 5359 C C . GLY B 1 324 ? 4.348 -26.594 1.638 1 96.81 324 GLY B C 1
ATOM 5360 O O . GLY B 1 324 ? 4.664 -27.531 2.369 1 96.81 324 GLY B O 1
ATOM 5361 N N . TRP B 1 325 ? 3.867 -26.688 0.456 1 95.12 325 TRP B N 1
ATOM 5362 C CA . TRP B 1 325 ? 3.707 -28.016 -0.115 1 95.12 325 TRP B CA 1
ATOM 5363 C C . TRP B 1 325 ? 5.059 -28.703 -0.274 1 95.12 325 TRP B C 1
ATOM 5365 O O . TRP B 1 325 ? 5.215 -29.859 0.104 1 95.12 325 TRP B O 1
ATOM 5375 N N . ILE B 1 326 ? 6.004 -28.031 -0.811 1 96.31 326 ILE B N 1
ATOM 5376 C CA . ILE B 1 326 ? 7.328 -28.609 -1.052 1 96.31 326 ILE B CA 1
ATOM 5377 C C . ILE B 1 326 ? 7.957 -29.031 0.273 1 96.31 326 ILE B C 1
ATOM 5379 O O . ILE B 1 326 ? 8.484 -30.141 0.388 1 96.31 326 ILE B O 1
ATOM 5383 N N . GLU B 1 327 ? 7.859 -28.156 1.21 1 96.19 327 GLU B N 1
ATOM 5384 C CA . GLU B 1 327 ? 8.438 -28.469 2.516 1 96.19 327 GLU B CA 1
ATOM 5385 C C . GLU B 1 327 ? 7.742 -29.672 3.156 1 96.19 327 GLU B C 1
ATOM 5387 O O . GLU B 1 327 ? 8.375 -30.453 3.861 1 96.19 327 GLU B O 1
ATOM 5392 N N . SER B 1 328 ? 6.484 -29.797 2.938 1 94.06 328 SER B N 1
ATOM 5393 C CA . SER B 1 328 ? 5.68 -30.812 3.607 1 94.06 328 SER B CA 1
ATOM 5394 C C . SER B 1 328 ? 5.789 -32.156 2.898 1 94.06 328 SER B C 1
ATOM 5396 O O . SER B 1 328 ? 5.793 -33.188 3.547 1 94.06 328 SER B O 1
ATOM 5398 N N . VAL B 1 329 ? 5.879 -32.094 1.596 1 90.56 329 VAL B N 1
ATOM 5399 C CA . VAL B 1 329 ? 5.68 -33.312 0.809 1 90.56 329 VAL B CA 1
ATOM 5400 C C . VAL B 1 329 ? 7.016 -33.781 0.229 1 90.56 329 VAL B C 1
ATOM 5402 O O . VAL B 1 329 ? 7.359 -34.969 0.317 1 90.56 329 VAL B O 1
ATOM 5405 N N . ARG B 1 330 ? 7.781 -32.938 -0.26 1 90.31 330 ARG B N 1
ATOM 5406 C CA . ARG B 1 330 ? 8.977 -33.281 -1.013 1 90.31 330 ARG B CA 1
ATOM 5407 C C . ARG B 1 330 ? 10.234 -33.031 -0.187 1 90.31 330 ARG B C 1
ATOM 5409 O O . ARG B 1 330 ? 11.164 -33.844 -0.196 1 90.31 330 ARG B O 1
ATOM 5416 N N . GLY B 1 331 ? 10.219 -31.984 0.503 1 94.75 331 GLY B N 1
ATOM 5417 C CA . GLY B 1 331 ? 11.414 -31.531 1.189 1 94.75 331 GLY B CA 1
ATOM 5418 C C . GLY B 1 331 ? 12.312 -30.656 0.318 1 94.75 331 GLY B C 1
ATOM 5419 O O . GLY B 1 331 ? 12.195 -30.672 -0.909 1 94.75 331 GLY B O 1
ATOM 5420 N N . VAL B 1 332 ? 13.133 -29.906 0.983 1 97.25 332 VAL B N 1
ATOM 5421 C CA . VAL B 1 332 ? 14.141 -29.047 0.35 1 97.25 332 VAL B CA 1
ATOM 5422 C C . VAL B 1 332 ? 15.523 -29.375 0.912 1 97.25 332 VAL B C 1
ATOM 5424 O O . VAL B 1 332 ? 15.711 -29.422 2.131 1 97.25 332 VAL B O 1
ATOM 5427 N N . ALA B 1 333 ? 16.516 -29.625 0.058 1 97.62 333 ALA B N 1
ATOM 5428 C CA . ALA B 1 333 ? 17.875 -29.922 0.521 1 97.62 333 ALA B CA 1
ATOM 5429 C C . ALA B 1 333 ? 18.656 -28.641 0.758 1 97.62 333 ALA B C 1
ATOM 5431 O O . ALA B 1 333 ? 18.422 -27.625 0.089 1 97.62 333 ALA B O 1
ATOM 5432 N N . ARG B 1 334 ? 19.594 -28.766 1.737 1 97.56 334 ARG B N 1
ATOM 5433 C CA . ARG B 1 334 ? 20.5 -27.641 1.938 1 97.56 334 ARG B CA 1
ATOM 5434 C C . ARG B 1 334 ? 21.203 -27.266 0.637 1 97.56 334 ARG B C 1
ATOM 5436 O O . ARG B 1 334 ? 21.688 -28.141 -0.09 1 97.56 334 ARG B O 1
ATOM 5443 N N . GLY B 1 335 ? 21.172 -26 0.325 1 97.06 335 GLY B N 1
ATOM 5444 C CA . GLY B 1 335 ? 21.844 -25.516 -0.865 1 97.06 335 GLY B CA 1
ATOM 5445 C C . GLY B 1 335 ? 20.938 -25.406 -2.074 1 97.06 335 GLY B C 1
ATOM 5446 O O . GLY B 1 335 ? 21.281 -24.75 -3.057 1 97.06 335 GLY B O 1
ATOM 5447 N N . ASP B 1 336 ? 19.781 -26.062 -2.014 1 96.94 336 ASP B N 1
ATOM 5448 C CA . ASP B 1 336 ? 18.828 -25.953 -3.111 1 96.94 336 ASP B CA 1
ATOM 5449 C C . ASP B 1 336 ? 18.438 -24.484 -3.365 1 96.94 336 ASP B C 1
ATOM 5451 O O . ASP B 1 336 ? 18.344 -23.703 -2.426 1 96.94 336 ASP B O 1
ATOM 5455 N N . LYS B 1 337 ? 18.234 -24.234 -4.629 1 96.69 337 LYS B N 1
ATOM 5456 C CA . LYS B 1 337 ? 17.672 -22.938 -5.008 1 96.69 337 LYS B CA 1
ATOM 5457 C C . LYS B 1 337 ? 16.172 -23.031 -5.227 1 96.69 337 LYS B C 1
ATOM 5459 O O . LYS B 1 337 ? 15.672 -24.047 -5.719 1 96.69 337 LYS B O 1
ATOM 5464 N N . VAL B 1 338 ? 15.531 -21.984 -4.766 1 97.38 338 VAL B N 1
ATOM 5465 C CA . VAL B 1 338 ? 14.086 -21.844 -4.941 1 97.38 338 VAL B CA 1
ATOM 5466 C C . VAL B 1 338 ? 13.789 -20.562 -5.715 1 97.38 338 VAL B C 1
ATOM 5468 O O . VAL B 1 338 ? 14.219 -19.469 -5.316 1 97.38 338 VAL B O 1
ATOM 5471 N N . LEU B 1 339 ? 13.109 -20.719 -6.852 1 96.5 339 LEU B N 1
ATOM 5472 C CA . LEU B 1 339 ? 12.703 -19.562 -7.652 1 96.5 339 LEU B CA 1
ATOM 5473 C C . LEU B 1 339 ? 11.227 -19.266 -7.461 1 96.5 339 LEU B C 1
ATOM 5475 O O . LEU B 1 339 ? 10.375 -20.125 -7.699 1 96.5 339 LEU B O 1
ATOM 5479 N N . GLN B 1 340 ? 10.961 -18.078 -6.996 1 97 340 GLN B N 1
ATOM 5480 C CA . GLN B 1 340 ? 9.602 -17.609 -6.73 1 97 340 GLN B CA 1
ATOM 5481 C C . GLN B 1 340 ? 9.164 -16.578 -7.762 1 97 340 GLN B C 1
ATOM 5483 O O . GLN B 1 340 ? 9.852 -15.57 -7.98 1 97 340 GLN B O 1
ATOM 5488 N N . VAL B 1 341 ? 7.969 -16.797 -8.375 1 94.88 341 VAL B N 1
ATOM 5489 C CA . VAL B 1 341 ? 7.484 -15.914 -9.43 1 94.88 341 VAL B CA 1
ATOM 5490 C C . VAL B 1 341 ? 6.059 -15.469 -9.109 1 94.88 341 VAL B C 1
ATOM 5492 O O . VAL B 1 341 ? 5.199 -16.297 -8.797 1 94.88 341 VAL B O 1
ATOM 5495 N N . GLY B 1 342 ? 5.867 -14.18 -9.148 1 93.5 342 GLY B N 1
ATOM 5496 C CA . GLY B 1 342 ? 4.535 -13.617 -9.008 1 93.5 342 GLY B CA 1
ATOM 5497 C C . GLY B 1 342 ? 4.215 -12.578 -10.062 1 93.5 342 GLY B C 1
ATOM 5498 O O . GLY B 1 342 ? 5.066 -11.758 -10.414 1 93.5 342 GLY B O 1
ATOM 5499 N N . VAL B 1 343 ? 3.004 -12.68 -10.625 1 92.81 343 VAL B N 1
ATOM 5500 C CA . VAL B 1 343 ? 2.506 -11.719 -11.602 1 92.81 343 VAL B CA 1
ATOM 5501 C C . VAL B 1 343 ? 1.139 -11.195 -11.164 1 92.81 343 VAL B C 1
ATOM 5503 O O . VAL B 1 343 ? 0.306 -11.961 -10.672 1 92.81 343 VAL B O 1
ATOM 5506 N N . GLY B 1 344 ? 0.995 -9.898 -11.336 1 93.88 344 GLY B N 1
ATOM 5507 C CA . GLY B 1 344 ? -0.269 -9.312 -10.922 1 93.88 344 GLY B CA 1
ATOM 5508 C C . GLY B 1 344 ? -0.626 -8.062 -11.695 1 93.88 344 GLY B C 1
ATOM 5509 O O . GLY B 1 344 ? 0.028 -7.727 -12.68 1 93.88 344 GLY B O 1
ATOM 5510 N N . SER B 1 345 ? -1.634 -7.367 -11.188 1 94.38 345 SER B N 1
ATOM 5511 C CA . SER B 1 345 ? -2.238 -6.23 -11.867 1 94.38 345 SER B CA 1
ATOM 5512 C C . SER B 1 345 ? -1.225 -5.109 -12.078 1 94.38 345 SER B C 1
ATOM 5514 O O . SER B 1 345 ? -0.374 -4.867 -11.219 1 94.38 345 SER B O 1
ATOM 5516 N N . GLY B 1 346 ? -1.374 -4.414 -13.195 1 90.12 346 GLY B N 1
ATOM 5517 C CA . GLY B 1 346 ? -0.518 -3.291 -13.547 1 90.12 346 GLY B CA 1
ATOM 5518 C C . GLY B 1 346 ? 0.192 -3.473 -14.875 1 90.12 346 GLY B C 1
ATOM 5519 O O . GLY B 1 346 ? 0.218 -2.557 -15.695 1 90.12 346 GLY B O 1
ATOM 5520 N N . VAL B 1 347 ? 0.824 -4.516 -15.148 1 93.31 347 VAL B N 1
ATOM 5521 C CA . VAL B 1 347 ? 1.299 -5.824 -14.719 1 93.31 347 VAL B CA 1
ATOM 5522 C C . VAL B 1 347 ? 2.65 -5.684 -14.023 1 93.31 347 VAL B C 1
ATOM 5524 O O . VAL B 1 347 ? 3.578 -5.086 -14.578 1 93.31 347 VAL B O 1
ATOM 5527 N N . LYS B 1 348 ? 2.709 -6.113 -12.883 1 94.81 348 LYS B N 1
ATOM 5528 C CA . LYS B 1 348 ? 3.932 -6.262 -12.102 1 94.81 348 LYS B CA 1
ATOM 5529 C C . LYS B 1 348 ? 4.375 -7.719 -12.039 1 94.81 348 LYS B C 1
ATOM 5531 O O . LYS B 1 348 ? 3.545 -8.625 -11.938 1 94.81 348 LYS B O 1
ATOM 5536 N N . CYS B 1 349 ? 5.598 -7.859 -12.219 1 94.06 349 CYS B N 1
ATOM 5537 C CA . CYS B 1 349 ? 6.18 -9.195 -12.094 1 94.06 349 CYS B CA 1
ATOM 5538 C C . CYS B 1 349 ? 7.367 -9.188 -11.141 1 94.06 349 CYS B C 1
ATOM 5540 O O . CYS B 1 349 ? 8.242 -8.32 -11.234 1 94.06 349 CYS B O 1
ATOM 5542 N N . GLY B 1 350 ? 7.32 -10.078 -10.188 1 94.94 350 GLY B N 1
ATOM 5543 C CA . GLY B 1 350 ? 8.43 -10.289 -9.281 1 94.94 350 GLY B CA 1
ATOM 5544 C C . GLY B 1 350 ? 9.055 -11.672 -9.406 1 94.94 350 GLY B C 1
ATOM 5545 O O . GLY B 1 350 ? 8.344 -12.656 -9.602 1 94.94 350 GLY B O 1
ATOM 5546 N N . VAL B 1 351 ? 10.391 -11.68 -9.383 1 95.44 351 VAL B N 1
ATOM 5547 C CA . VAL B 1 351 ? 11.141 -12.93 -9.344 1 95.44 351 VAL B CA 1
ATOM 5548 C C . VAL B 1 351 ? 12.156 -12.883 -8.203 1 95.44 351 VAL B C 1
ATOM 5550 O O . VAL B 1 351 ? 13.031 -12.016 -8.172 1 95.44 351 VAL B O 1
ATOM 5553 N N . ASN B 1 352 ? 11.992 -13.805 -7.289 1 97.25 352 ASN B N 1
ATOM 5554 C CA . ASN B 1 352 ? 12.938 -13.922 -6.176 1 97.25 352 ASN B CA 1
ATOM 5555 C C . ASN B 1 352 ? 13.68 -15.258 -6.211 1 97.25 352 ASN B C 1
ATOM 5557 O O . ASN B 1 352 ? 13.094 -16.297 -6.512 1 97.25 352 ASN B O 1
ATOM 5561 N N . VAL B 1 353 ? 14.977 -15.156 -5.945 1 96.94 353 VAL B N 1
ATOM 5562 C CA . VAL B 1 353 ? 15.797 -16.359 -5.848 1 96.94 353 VAL B CA 1
ATOM 5563 C C . VAL B 1 353 ? 16.234 -16.562 -4.402 1 96.94 353 VAL B C 1
ATOM 5565 O O . VAL B 1 353 ? 16.844 -15.68 -3.799 1 96.94 353 VAL B O 1
ATOM 5568 N N . TRP B 1 354 ? 15.93 -17.766 -3.924 1 97.88 354 TRP B N 1
ATOM 5569 C CA . TRP B 1 354 ? 16.281 -18.141 -2.561 1 97.88 354 TRP B CA 1
ATOM 5570 C C . TRP B 1 354 ? 17.266 -19.312 -2.561 1 97.88 354 TRP B C 1
ATOM 5572 O O . TRP B 1 354 ? 17.328 -20.078 -3.525 1 97.88 354 TRP B O 1
ATOM 5582 N N . LYS B 1 355 ? 18.016 -19.422 -1.477 1 97.75 355 LYS B N 1
ATOM 5583 C CA . LYS B 1 355 ? 18.859 -20.578 -1.215 1 97.75 355 LYS B CA 1
ATOM 5584 C C . LYS B 1 355 ? 18.547 -21.188 0.15 1 97.75 355 LYS B C 1
ATOM 5586 O O . LYS B 1 355 ? 18.5 -20.469 1.155 1 97.75 355 LYS B O 1
ATOM 5591 N N . ALA B 1 356 ? 18.359 -22.469 0.144 1 98.25 356 ALA B N 1
ATOM 5592 C CA . ALA B 1 356 ? 18.109 -23.156 1.408 1 98.25 356 ALA B CA 1
ATOM 5593 C C . ALA B 1 356 ? 19.375 -23.219 2.258 1 98.25 356 ALA B C 1
ATOM 5595 O O . ALA B 1 356 ? 20.406 -23.75 1.814 1 98.25 356 ALA B O 1
ATOM 5596 N N . GLU B 1 357 ? 19.25 -22.75 3.486 1 97.5 357 GLU B N 1
ATOM 5597 C CA . GLU B 1 357 ? 20.391 -22.719 4.395 1 97.5 357 GLU B CA 1
ATOM 5598 C C . GLU B 1 357 ? 20.5 -24.016 5.188 1 97.5 357 GLU B C 1
ATOM 5600 O O . GLU B 1 357 ? 21.531 -24.281 5.797 1 97.5 357 GLU B O 1
ATOM 5605 N N . ARG B 1 358 ? 19.5 -24.766 5.109 1 96.88 358 ARG B N 1
ATOM 5606 C CA . ARG B 1 358 ? 19.422 -26.078 5.742 1 96.88 358 ARG B CA 1
ATOM 5607 C C . ARG B 1 358 ? 18.391 -26.969 5.035 1 96.88 358 ARG B C 1
ATOM 5609 O O . ARG B 1 358 ? 17.625 -26.484 4.203 1 96.88 358 ARG B O 1
ATOM 5616 N N . SER B 1 359 ? 18.5 -28.188 5.367 1 97 359 SER B N 1
ATOM 5617 C CA . SER B 1 359 ? 17.438 -29.078 4.883 1 97 359 SER B CA 1
ATOM 5618 C C . SER B 1 359 ? 16.125 -28.797 5.598 1 97 359 SER B C 1
ATOM 5620 O O . SER B 1 359 ? 16.094 -28.625 6.816 1 97 359 SER B O 1
ATOM 5622 N N . VAL B 1 360 ? 15.07 -28.688 4.766 1 95.75 360 VAL B N 1
ATOM 5623 C CA . VAL B 1 360 ? 13.773 -28.328 5.324 1 95.75 360 VAL B CA 1
ATOM 5624 C C . VAL B 1 360 ? 12.742 -29.391 4.969 1 95.75 360 VAL B C 1
ATOM 5626 O O . VAL B 1 360 ? 12.484 -29.641 3.787 1 95.75 360 VAL B O 1
ATOM 5629 N N . HIS B 1 361 ? 12.203 -30 5.953 1 92.75 361 HIS B N 1
ATOM 5630 C CA . HIS B 1 361 ? 11.07 -30.906 5.824 1 92.75 361 HIS B CA 1
ATOM 5631 C C . HIS B 1 361 ? 10.055 -30.688 6.934 1 92.75 361 HIS B C 1
ATOM 5633 O O . HIS B 1 361 ? 9.781 -31.578 7.73 1 92.75 361 HIS B O 1
ATOM 5639 N N . ASP B 1 362 ? 9.414 -29.531 6.863 1 90.31 362 ASP B N 1
ATOM 5640 C CA . ASP B 1 362 ? 8.445 -29.094 7.859 1 90.31 362 ASP B CA 1
ATOM 5641 C C . ASP B 1 362 ? 7.012 -29.297 7.363 1 90.31 362 ASP B C 1
ATOM 5643 O O . ASP B 1 362 ? 6.648 -28.812 6.289 1 90.31 362 ASP B O 1
ATOM 5647 N N . LEU B 1 363 ? 6.285 -29.938 8.125 1 90.25 363 LEU B N 1
ATOM 5648 C CA . LEU B 1 363 ? 4.883 -30.125 7.77 1 90.25 363 LEU B CA 1
ATOM 5649 C C . LEU B 1 363 ? 4.07 -28.875 8.102 1 90.25 363 LEU B C 1
ATOM 5651 O O . LEU B 1 363 ? 4.078 -28.422 9.25 1 90.25 363 LEU B O 1
ATOM 5655 N N . HIS B 1 364 ? 3.391 -28.406 7.141 1 92.94 364 HIS B N 1
ATOM 5656 C CA . HIS B 1 364 ? 2.484 -27.281 7.32 1 92.94 364 HIS B CA 1
ATOM 5657 C C . HIS B 1 364 ? 1.046 -27.75 7.504 1 92.94 364 HIS B C 1
ATOM 5659 O O . HIS B 1 364 ? 0.61 -28.703 6.848 1 92.94 364 HIS B O 1
ATOM 5665 N N . ALA B 1 365 ? 0.345 -27.047 8.336 1 87.38 365 ALA B N 1
ATOM 5666 C CA . ALA B 1 365 ? -1.036 -27.406 8.656 1 87.38 365 ALA B CA 1
ATOM 5667 C C . ALA B 1 365 ? -1.892 -27.453 7.391 1 87.38 365 ALA B C 1
ATOM 5669 O O . ALA B 1 365 ? -2.785 -28.297 7.27 1 87.38 365 ALA B O 1
ATOM 5670 N N . ALA B 1 366 ? -1.644 -26.656 6.484 1 88.75 366 ALA B N 1
ATOM 5671 C CA . ALA B 1 366 ? -2.414 -26.562 5.25 1 88.75 366 ALA B CA 1
ATOM 5672 C C . ALA B 1 366 ? -2.271 -27.844 4.418 1 88.75 366 ALA B C 1
ATOM 5674 O O . ALA B 1 366 ? -3.123 -28.141 3.58 1 88.75 366 ALA B O 1
ATOM 5675 N N . TRP B 1 367 ? -1.251 -28.547 4.652 1 92.31 367 TRP B N 1
ATOM 5676 C CA . TRP B 1 367 ? -0.981 -29.703 3.787 1 92.31 367 TRP B CA 1
ATOM 5677 C C . TRP B 1 367 ? -1.034 -31 4.578 1 92.31 367 TRP B C 1
ATOM 5679 O O . TRP B 1 367 ? -0.557 -32.031 4.109 1 92.31 367 TRP B O 1
ATOM 5689 N N . GLU B 1 368 ? -1.522 -30.953 5.715 1 86 368 GLU B N 1
ATOM 5690 C CA . GLU B 1 368 ? -1.614 -32.156 6.551 1 86 368 GLU B CA 1
ATOM 5691 C C . GLU B 1 368 ? -2.498 -33.219 5.906 1 86 368 GLU B C 1
ATOM 5693 O O . GLU B 1 368 ? -2.26 -34.406 6.078 1 86 368 GLU B O 1
ATOM 5698 N N . HIS B 1 369 ? -3.465 -32.781 5.219 1 79.69 369 HIS B N 1
ATOM 5699 C CA . HIS B 1 369 ? -4.43 -33.688 4.633 1 79.69 369 HIS B CA 1
ATOM 5700 C C . HIS B 1 369 ? -3.807 -34.5 3.492 1 79.69 369 HIS B C 1
ATOM 5702 O O . HIS B 1 369 ? -4.336 -35.531 3.098 1 79.69 369 HIS B O 1
ATOM 5708 N N . CYS B 1 370 ? -2.857 -33.969 2.861 1 70.38 370 CYS B N 1
ATOM 5709 C CA . CYS B 1 370 ? -2.229 -34.594 1.711 1 70.38 370 CYS B CA 1
ATOM 5710 C C . CYS B 1 370 ? -1.356 -35.75 2.146 1 70.38 370 CYS B C 1
ATOM 5712 O O . CYS B 1 370 ? -0.934 -36.562 1.315 1 70.38 370 CYS B O 1
ATOM 5714 N N . LEU B 1 371 ? -1.116 -35.812 3.289 1 65.38 371 LEU B N 1
ATOM 5715 C CA . LEU B 1 371 ? -0.183 -36.844 3.713 1 65.38 371 LEU B CA 1
ATOM 5716 C C . LEU B 1 371 ? -0.91 -38.156 3.959 1 65.38 371 LEU B C 1
ATOM 5718 O O . LEU B 1 371 ? -2.035 -38.188 4.461 1 65.38 371 LEU B O 1
ATOM 5722 N N . THR B 1 372 ? -0.4 -39.125 3.256 1 58.97 372 THR B N 1
ATOM 5723 C CA . THR B 1 372 ? -0.856 -40.469 3.598 1 58.97 372 THR B CA 1
ATOM 5724 C C . THR B 1 372 ? -0.629 -40.781 5.078 1 58.97 372 THR B C 1
ATOM 5726 O O . THR B 1 372 ? 0.22 -40.125 5.715 1 58.97 372 THR B O 1
ATOM 5729 N N . PRO B 1 373 ? -1.631 -41.594 5.637 1 56.47 373 PRO B N 1
ATOM 5730 C CA . PRO B 1 373 ? -1.419 -42 7.035 1 56.47 373 PRO B CA 1
ATOM 5731 C C . PRO B 1 373 ? 0.024 -42.406 7.324 1 56.47 373 PRO B C 1
ATOM 5733 O O . PRO B 1 373 ? 0.567 -42.062 8.383 1 56.47 373 PRO B O 1
ATOM 5736 N N . GLU B 1 374 ? 0.631 -43 6.469 1 53.03 374 GLU B N 1
ATOM 5737 C CA . GLU B 1 374 ? 2 -43.5 6.613 1 53.03 374 GLU B CA 1
ATOM 5738 C C . GLU B 1 374 ? 3 -42.344 6.582 1 53.03 374 GLU B C 1
ATOM 5740 O O . GLU B 1 374 ? 3.922 -42.281 7.398 1 53.03 374 GLU B O 1
ATOM 5745 N N . ARG B 1 375 ? 2.785 -41.531 5.715 1 52.53 375 ARG B N 1
ATOM 5746 C CA . ARG B 1 375 ? 3.699 -40.406 5.578 1 52.53 375 ARG B CA 1
ATOM 5747 C C . ARG B 1 375 ? 3.52 -39.406 6.719 1 52.53 375 ARG B C 1
ATOM 5749 O O . ARG B 1 375 ? 4.488 -38.812 7.188 1 52.53 375 ARG B O 1
ATOM 5756 N N . ARG B 1 376 ? 2.254 -39.344 7.102 1 53 376 ARG B N 1
ATOM 5757 C CA . ARG B 1 376 ? 1.955 -38.562 8.312 1 53 376 ARG B CA 1
ATOM 5758 C C . ARG B 1 376 ? 2.668 -39.156 9.523 1 53 376 ARG B C 1
ATOM 5760 O O . ARG B 1 376 ? 3.24 -38.406 10.328 1 53 376 ARG B O 1
ATOM 5767 N N . ALA B 1 377 ? 2.557 -40.469 9.523 1 51.94 377 ALA B N 1
ATOM 5768 C CA . ALA B 1 377 ? 3.188 -41.219 10.602 1 51.94 377 ALA B CA 1
ATOM 5769 C C . ALA B 1 377 ? 4.707 -41.062 10.555 1 51.94 377 ALA B C 1
ATOM 5771 O O . ALA B 1 377 ? 5.352 -40.906 11.594 1 51.94 377 ALA B O 1
ATOM 5772 N N . ALA B 1 378 ? 5.285 -41.062 9.539 1 47.5 378 ALA B N 1
ATOM 5773 C CA . ALA B 1 378 ? 6.73 -40.969 9.352 1 47.5 378 ALA B CA 1
ATOM 5774 C C . ALA B 1 378 ? 7.242 -39.562 9.672 1 47.5 378 ALA B C 1
ATOM 5776 O O . ALA B 1 378 ? 8.305 -39.406 10.281 1 47.5 378 ALA B O 1
ATOM 5777 N N . LEU B 1 379 ? 6.488 -38.594 9.297 1 47.75 379 LEU B N 1
ATOM 5778 C CA . LEU B 1 379 ? 6.871 -37.219 9.594 1 47.75 379 LEU B CA 1
ATOM 5779 C C . LEU B 1 379 ? 6.742 -36.938 11.086 1 47.75 379 LEU B C 1
ATOM 5781 O O . LEU B 1 379 ? 7.59 -36.25 11.664 1 47.75 379 LEU B O 1
ATOM 5785 N N . ALA B 1 380 ? 5.566 -37.594 11.57 1 46.53 380 ALA B N 1
ATOM 5786 C CA . ALA B 1 380 ? 5.367 -37.5 13.016 1 46.53 380 ALA B CA 1
ATOM 5787 C C . ALA B 1 380 ? 6.516 -38.188 13.758 1 46.53 380 ALA B C 1
ATOM 5789 O O . ALA B 1 380 ? 6.973 -37.688 14.789 1 46.53 380 ALA B O 1
ATOM 5790 N N . ALA B 1 381 ? 6.992 -39.125 13.297 1 43.97 381 ALA B N 1
ATOM 5791 C CA . ALA B 1 381 ? 8.086 -39.875 13.906 1 43.97 381 ALA B CA 1
ATOM 5792 C C . ALA B 1 381 ? 9.391 -39.094 13.859 1 43.97 381 ALA B C 1
ATOM 5794 O O . ALA B 1 381 ? 10.188 -39.125 14.805 1 43.97 381 ALA B O 1
ATOM 5795 N N . ARG B 1 382 ? 9.602 -38.375 12.938 1 41.22 382 ARG B N 1
ATOM 5796 C CA . ARG B 1 382 ? 10.805 -37.562 12.781 1 41.22 382 ARG B CA 1
ATOM 5797 C C . ARG B 1 382 ? 10.75 -36.344 13.688 1 41.22 382 ARG B C 1
ATOM 5799 O O . ARG B 1 382 ? 11.797 -35.781 14.055 1 41.22 382 ARG B O 1
ATOM 5806 N N . ARG B 1 383 ? 9.531 -35.812 13.844 1 40.97 383 ARG B N 1
ATOM 5807 C CA . ARG B 1 383 ? 9.352 -34.688 14.758 1 40.97 383 ARG B CA 1
ATOM 5808 C C . ARG B 1 383 ? 9.555 -35.125 16.203 1 40.97 383 ARG B C 1
ATOM 5810 O O . ARG B 1 383 ? 9.891 -34.312 17.062 1 40.97 383 ARG B O 1
ATOM 5817 N N . ALA B 1 384 ? 9.023 -36.312 16.484 1 40.62 384 ALA B N 1
ATOM 5818 C CA . ALA B 1 384 ? 9.133 -36.875 17.844 1 40.62 384 ALA B CA 1
ATOM 5819 C C . ALA B 1 384 ? 10.578 -37.281 18.141 1 40.62 384 ALA B C 1
ATOM 5821 O O . ALA B 1 384 ? 10.93 -37.5 19.312 1 40.62 384 ALA B O 1
ATOM 5822 N N . ALA B 1 385 ? 11.414 -37.438 17.281 1 36.22 385 ALA B N 1
ATOM 5823 C CA . ALA B 1 385 ? 12.805 -37.812 17.531 1 36.22 385 ALA B CA 1
ATOM 5824 C C . ALA B 1 385 ? 13.688 -36.562 17.625 1 36.22 385 ALA B C 1
ATOM 5826 O O . ALA B 1 385 ? 13.5 -35.594 16.891 1 36.22 385 ALA B O 1
#

pLDDT: mean 90.37, std 10.55, range [36.22, 98.88]

Solvent-accessible surface area (backbone atoms only — not comparable to full-atom values): 38172 Å² total; per-residue (Å²): 132,63,65,65,60,51,47,50,54,47,41,74,63,37,54,49,37,92,76,34,64,46,51,50,62,42,63,20,53,92,69,33,52,94,54,62,46,49,47,66,68,49,32,49,51,45,43,49,59,34,47,52,52,28,47,52,51,41,31,67,75,70,66,55,52,55,77,60,46,41,30,39,39,29,36,25,25,72,59,55,44,34,32,15,65,39,34,51,50,28,29,75,59,52,26,55,39,79,41,44,69,44,26,37,40,10,30,46,29,10,40,53,40,44,50,50,54,54,52,52,30,45,43,65,57,37,70,68,32,34,32,37,40,37,27,29,33,51,51,42,59,43,56,49,82,70,84,54,64,45,26,48,52,45,61,63,40,55,17,52,42,45,39,48,48,81,46,70,66,35,73,85,44,66,85,68,44,54,63,42,82,72,46,77,40,70,33,30,49,13,35,41,66,67,30,30,59,16,30,32,52,42,58,50,97,87,62,43,40,20,40,33,50,39,92,50,38,61,58,43,48,49,52,39,44,50,59,39,45,65,68,46,38,79,77,48,47,53,70,69,50,50,51,49,40,52,53,37,53,50,48,34,51,51,20,55,76,67,70,41,76,69,61,82,80,66,68,63,62,52,63,78,51,30,74,40,50,20,43,42,30,81,32,44,65,47,40,50,50,52,33,60,70,39,57,50,58,72,78,49,45,44,38,25,49,48,36,20,17,58,41,25,22,18,43,18,19,26,30,57,52,14,48,38,40,36,23,46,74,71,41,42,52,55,65,37,28,36,39,37,40,16,56,22,25,14,29,30,23,15,42,37,36,32,30,25,67,34,68,38,70,51,77,36,81,89,50,54,80,75,42,49,74,65,53,44,48,52,51,50,52,56,70,76,93,132,64,64,66,61,52,47,50,55,48,41,74,64,38,54,51,37,94,76,32,64,47,52,48,63,41,64,21,52,92,70,34,51,94,54,61,45,50,48,66,68,47,32,48,51,45,44,49,59,33,47,52,51,29,46,51,51,42,29,67,74,69,66,54,51,56,76,60,45,41,32,40,39,28,35,25,25,71,58,55,45,33,32,15,64,41,36,49,51,28,29,76,60,52,27,54,38,79,41,44,72,45,27,37,41,9,29,46,29,11,40,53,39,45,49,48,54,53,52,53,29,45,44,67,57,37,70,67,31,34,33,38,39,37,27,28,33,53,49,43,60,41,55,48,82,69,83,53,64,45,26,48,54,43,61,65,40,53,18,51,41,44,39,48,48,81,46,70,66,34,74,85,43,67,86,68,45,54,62,42,84,73,44,78,40,69,33,30,49,14,34,41,65,67,31,30,58,18,31,30,53,43,58,50,97,85,62,42,39,19,40,33,49,39,94,50,37,61,60,43,47,49,51,39,45,51,58,37,45,66,69,46,39,79,77,47,49,52,70,68,48,51,50,49,38,52,52,36,52,50,47,34,50,49,22,55,76,66,70,41,79,67,60,82,78,66,69,60,63,52,60,78,51,29,77,39,51,22,43,43,29,80,34,42,65,48,39,50,50,53,33,58,71,39,56,50,56,71,76,47,44,43,37,24,49,48,36,22,18,58,41,25,22,19,43,20,20,27,31,57,50,13,49,40,38,34,23,46,73,72,41,41,51,55,66,36,27,37,40,36,39,16,56,22,25,14,28,28,22,13,41,35,35,33,31,25,67,34,68,38,70,53,76,36,82,91,49,54,80,74,42,48,75,62,53,44,48,52,51,49,50,57,67,73,96

Nearest PDB structures (foldseek):
  4jap-assembly1_D  TM=8.128E-01  e=8.266E-26  Mycobacterium tuberculosis
  5wx5-assembly1_A  TM=7.738E-01  e=8.993E-23  Tetradium ruticarpum
  7cb3-assembly1_B  TM=7.726E-01  e=3.496E-22  Mycobacterium marinum M
  1ted-assembly2_D  TM=7.792E-01  e=1.454E-21  Mycobacterium tuberculosis H37Rv
  7d41-assembly1_B  TM=7.785E-01  e=1.908E-21  Mycobacterium marinum M

InterPro domains:
  IPR012328 Chalcone/stilbene synthase, C-terminal [PF02797] (277-328)
  IPR012392 Very-long-chain 3-ketoacyl-CoA synthase [PTHR31561] (4-371)
  IPR013601 FAE1/Type III polyketide synthase-like protein [PF08392] (3-248)
  IPR016039 Thiolase-like [G3DSA:3.40.47.10] (26-355)
  IPR016039 Thiolase-like [SSF53901] (3-176)
  IPR016039 Thiolase-like [SSF53901] (181-356)